Protein AF-A0A4Q2DSS4-F1 (afdb_monomer_lite)

Radius of gyration: 23.92 Å; chains: 1; bounding box: 55×70×70 Å

Structure (mmCIF, N/CA/C/O backbone):
data_AF-A0A4Q2DSS4-F1
#
_entry.id   AF-A0A4Q2DSS4-F1
#
loop_
_atom_site.group_PDB
_atom_site.id
_atom_site.type_symbol
_atom_site.label_atom_id
_atom_site.label_alt_id
_atom_site.label_comp_id
_atom_site.label_asym_id
_atom_site.label_entity_id
_atom_site.label_seq_id
_atom_site.pdbx_PDB_ins_code
_atom_site.Cartn_x
_atom_site.Cartn_y
_atom_site.Cartn_z
_atom_site.occupancy
_atom_site.B_iso_or_equiv
_atom_site.auth_seq_id
_atom_site.auth_comp_id
_atom_site.auth_asym_id
_atom_site.auth_atom_id
_atom_site.pdbx_PDB_model_num
ATOM 1 N N . MET A 1 1 ? -10.934 27.546 3.824 1.00 28.77 1 MET A N 1
ATOM 2 C CA . MET A 1 1 ? -11.010 28.138 2.473 1.00 28.77 1 MET A CA 1
ATOM 3 C C . MET A 1 1 ? -10.413 27.112 1.535 1.00 28.77 1 MET A C 1
ATOM 5 O O . MET A 1 1 ? -9.299 26.695 1.833 1.00 28.77 1 MET A O 1
ATOM 9 N N . PRO A 1 2 ? -11.142 26.626 0.519 1.00 33.81 2 PRO A N 1
ATOM 10 C CA . PRO A 1 2 ? -10.604 25.609 -0.371 1.00 33.81 2 PRO A CA 1
ATOM 11 C C . PRO A 1 2 ? -9.445 26.208 -1.173 1.00 33.81 2 PRO A C 1
ATOM 13 O O . PRO A 1 2 ? -9.497 27.362 -1.608 1.00 33.81 2 PRO A O 1
ATOM 16 N N . VAL A 1 3 ? -8.373 25.432 -1.294 1.00 38.41 3 VAL A N 1
ATOM 17 C CA . VAL A 1 3 ? -7.153 25.760 -2.034 1.00 38.41 3 VAL A CA 1
ATOM 18 C C . VAL A 1 3 ? -7.480 25.696 -3.528 1.00 38.41 3 VAL A C 1
ATOM 20 O O . VAL A 1 3 ? -7.177 24.724 -4.197 1.00 38.41 3 VAL A O 1
ATOM 23 N N . GLN A 1 4 ? -8.177 26.704 -4.049 1.00 40.69 4 GLN A N 1
ATOM 24 C CA . GLN A 1 4 ? -8.554 26.772 -5.471 1.00 40.69 4 GLN A CA 1
ATOM 25 C C . GLN A 1 4 ? -8.093 28.063 -6.160 1.00 40.69 4 GLN A C 1
ATOM 27 O O . GLN A 1 4 ? -8.395 28.288 -7.324 1.00 40.69 4 GLN A O 1
ATOM 32 N N . GLY A 1 5 ? -7.344 28.927 -5.468 1.00 32.94 5 GLY A N 1
ATOM 33 C CA . GLY A 1 5 ? -7.076 30.281 -5.962 1.00 32.94 5 GLY A CA 1
ATOM 34 C C . GLY A 1 5 ? -5.744 30.532 -6.670 1.00 32.94 5 GLY A C 1
ATOM 35 O O . GLY A 1 5 ? -5.596 31.607 -7.238 1.00 32.94 5 GLY A O 1
ATOM 36 N N . CYS A 1 6 ? -4.751 29.635 -6.611 1.00 32.16 6 CYS A N 1
ATOM 37 C CA . CYS A 1 6 ? -3.401 29.983 -7.090 1.00 32.16 6 CYS A CA 1
ATOM 38 C C . CYS A 1 6 ? -2.521 28.793 -7.509 1.00 32.16 6 CYS A C 1
ATOM 40 O O . CYS A 1 6 ? -1.309 28.820 -7.308 1.00 32.16 6 CYS A O 1
ATOM 42 N N . ILE A 1 7 ? -3.102 27.752 -8.107 1.00 40.44 7 ILE A N 1
ATOM 43 C CA . ILE A 1 7 ? -2.317 26.778 -8.875 1.00 40.44 7 ILE A CA 1
ATOM 44 C C . ILE A 1 7 ? -2.474 27.202 -10.334 1.00 40.44 7 ILE A C 1
ATOM 46 O O . ILE A 1 7 ? -3.534 27.022 -10.926 1.00 40.44 7 ILE A O 1
ATOM 50 N N . ARG A 1 8 ? -1.449 27.869 -10.886 1.00 37.34 8 ARG A N 1
ATOM 51 C CA . ARG A 1 8 ? -1.307 28.004 -12.346 1.00 37.34 8 ARG A CA 1
ATOM 52 C C . ARG A 1 8 ? -1.474 26.608 -12.940 1.00 37.34 8 ARG A C 1
ATOM 54 O O . ARG A 1 8 ? -0.952 25.681 -12.334 1.00 37.34 8 ARG A O 1
ATOM 61 N N . GLU A 1 9 ? -2.165 26.478 -14.070 1.00 39.34 9 GLU A N 1
ATOM 62 C CA . GLU A 1 9 ? -2.266 25.235 -14.847 1.00 39.34 9 GLU A CA 1
ATOM 63 C C . GLU A 1 9 ? -0.863 24.643 -15.051 1.00 39.34 9 GLU A C 1
ATOM 65 O O . GLU A 1 9 ? -0.123 25.020 -15.958 1.00 39.34 9 GLU A O 1
ATOM 70 N N . LEU A 1 10 ? -0.442 23.780 -14.131 1.00 48.25 10 LEU A N 1
ATOM 71 C CA . LEU A 1 10 ? 0.725 22.948 -14.306 1.00 48.25 10 LEU A CA 1
ATOM 72 C C . LEU A 1 10 ? 0.226 21.832 -15.197 1.00 48.25 10 LEU A C 1
ATOM 74 O O . LEU A 1 10 ? -0.624 21.047 -14.769 1.00 48.25 10 LEU A O 1
ATOM 78 N N . GLU A 1 11 ? 0.715 21.805 -16.435 1.00 53.16 11 GLU A N 1
ATOM 79 C CA . GLU A 1 11 ? 0.619 20.619 -17.274 1.00 53.16 11 GLU A CA 1
ATOM 80 C C . GLU A 1 11 ? 1.203 19.460 -16.460 1.00 53.16 11 GLU A C 1
ATOM 82 O O . GLU A 1 11 ? 2.405 19.386 -16.200 1.00 53.16 11 GLU A O 1
ATOM 87 N N . HIS A 1 12 ? 0.315 18.617 -15.956 1.00 62.25 12 HIS A N 1
ATOM 88 C CA . HIS A 1 12 ? 0.645 17.385 -15.273 1.00 62.25 12 HIS A CA 1
ATOM 89 C C . HIS A 1 12 ? 0.315 16.252 -16.232 1.00 62.25 12 HIS A C 1
ATOM 91 O O . HIS A 1 12 ? -0.601 16.366 -17.049 1.00 62.25 12 HIS A O 1
ATOM 97 N N . GLU A 1 13 ? 1.084 15.171 -16.169 1.00 68.75 13 GLU A N 1
ATOM 98 C CA . GLU A 1 13 ? 0.693 13.986 -16.912 1.00 68.75 13 GLU A CA 1
ATOM 99 C C . GLU A 1 13 ? -0.606 13.422 -16.359 1.00 68.75 13 GLU A C 1
ATOM 101 O O . GLU A 1 13 ? -0.794 13.320 -15.144 1.00 68.75 13 GLU A O 1
ATOM 106 N N . GLU A 1 14 ? -1.496 13.068 -17.281 1.00 82.56 14 GLU A N 1
ATOM 107 C CA . GLU A 1 14 ? -2.707 12.346 -16.944 1.00 82.56 14 GLU A CA 1
ATOM 108 C C . GLU A 1 14 ? -2.340 10.912 -16.532 1.00 82.56 14 GLU A C 1
ATOM 110 O O . GLU A 1 14 ? -1.564 10.251 -17.235 1.00 82.56 14 GLU A O 1
ATOM 115 N N . PRO A 1 15 ? -2.899 10.413 -15.418 1.00 91.31 15 PRO A N 1
ATOM 116 C CA . PRO A 1 15 ? -2.760 9.023 -15.014 1.00 91.31 15 PRO A CA 1
ATOM 117 C C . PRO A 1 15 ? -3.184 8.063 -16.126 1.00 91.31 15 PRO A C 1
ATOM 119 O O . PRO A 1 15 ? -4.071 8.347 -16.936 1.00 91.31 15 PRO A O 1
ATOM 122 N N . LEU A 1 16 ? -2.569 6.882 -16.163 1.00 92.69 16 LEU A N 1
ATOM 123 C CA . LEU A 1 16 ? -2.846 5.914 -17.218 1.00 92.69 16 LEU A CA 1
ATOM 124 C C . LEU A 1 16 ? -4.216 5.257 -16.997 1.00 92.69 16 LEU A C 1
ATOM 126 O O . LEU A 1 16 ? -4.392 4.460 -16.080 1.00 92.69 16 LEU A O 1
ATOM 130 N N . GLU A 1 17 ? -5.165 5.508 -17.901 1.00 92.75 17 GLU A N 1
ATOM 131 C CA . GLU A 1 17 ? -6.484 4.847 -17.879 1.00 92.75 17 GLU A CA 1
ATOM 132 C C . GLU A 1 17 ? -6.505 3.471 -18.561 1.00 92.75 17 GLU A C 1
ATOM 134 O O . GLU A 1 17 ? -7.429 2.673 -18.387 1.00 92.75 17 GLU A O 1
ATOM 139 N N . ARG A 1 18 ? -5.490 3.179 -19.375 1.00 93.94 18 ARG A N 1
ATOM 140 C CA . ARG A 1 18 ? -5.285 1.908 -20.082 1.00 93.94 18 ARG A CA 1
ATOM 141 C C . ARG A 1 18 ? -3.796 1.680 -20.291 1.00 93.94 18 ARG A C 1
ATOM 143 O O . ARG A 1 18 ? -2.996 2.607 -20.184 1.00 93.94 18 ARG A O 1
ATOM 150 N N . ILE A 1 19 ? -3.425 0.451 -20.647 1.00 94.12 19 ILE A N 1
ATOM 151 C CA . ILE A 1 19 ? -2.048 0.125 -21.019 1.00 94.12 19 ILE A CA 1
ATOM 152 C C . ILE A 1 19 ? -1.537 1.079 -22.127 1.00 94.12 19 ILE A C 1
ATOM 154 O O . ILE A 1 19 ? -2.165 1.180 -23.191 1.00 94.12 19 ILE A O 1
ATOM 158 N N . PRO A 1 20 ? -0.413 1.792 -21.921 1.00 91.44 20 PRO A N 1
ATOM 159 C CA . PRO A 1 20 ? 0.112 2.702 -22.929 1.00 91.44 20 PRO A CA 1
ATOM 160 C C . PRO A 1 20 ? 0.797 1.932 -24.060 1.00 91.44 20 PRO A C 1
ATOM 162 O O . PRO A 1 20 ? 1.261 0.802 -23.892 1.00 91.44 20 PRO A O 1
ATOM 165 N N . CYS A 1 21 ? 0.906 2.559 -25.229 1.00 89.12 21 CYS A N 1
ATOM 166 C CA . CYS A 1 21 ? 1.790 2.070 -26.280 1.00 89.12 21 CYS A CA 1
ATOM 167 C C . CYS A 1 21 ? 3.254 2.079 -25.799 1.00 89.12 21 CYS A C 1
ATOM 169 O O . CYS A 1 21 ? 3.721 3.064 -25.237 1.00 89.12 21 CYS A O 1
ATOM 171 N N . ALA A 1 22 ? 4.030 1.044 -26.139 1.00 85.19 22 ALA A N 1
ATOM 172 C CA . ALA A 1 22 ? 5.465 0.904 -25.821 1.00 85.19 22 ALA A CA 1
ATOM 173 C C . ALA A 1 22 ? 6.399 1.968 -26.446 1.00 85.19 22 ALA A C 1
ATOM 175 O O . ALA A 1 22 ? 7.626 1.822 -26.461 1.00 85.19 22 ALA A O 1
ATOM 176 N N . ASN A 1 23 ? 5.818 2.988 -27.069 1.00 77.69 23 ASN A N 1
ATOM 177 C CA . ASN A 1 23 ? 6.489 4.156 -27.614 1.00 77.69 23 ASN A CA 1
ATOM 178 C C . ASN A 1 23 ? 6.037 5.429 -26.898 1.00 77.69 23 ASN A C 1
ATOM 180 O O . ASN A 1 23 ? 6.090 6.486 -27.517 1.00 77.69 23 ASN A O 1
ATOM 184 N N . GLY A 1 24 ? 5.582 5.304 -25.645 1.00 65.31 24 GLY A N 1
ATOM 185 C CA . GLY A 1 24 ? 4.966 6.342 -24.812 1.00 65.31 24 GLY A CA 1
ATOM 186 C C . GLY A 1 24 ? 5.447 7.775 -25.065 1.00 65.31 24 GLY A C 1
ATOM 187 O O . GLY A 1 24 ? 4.610 8.605 -25.414 1.00 65.31 24 GLY A O 1
ATOM 188 N N . PRO A 1 25 ? 6.767 8.068 -25.062 1.00 66.50 25 PRO A N 1
ATOM 189 C CA . PRO A 1 25 ? 7.254 9.435 -25.285 1.00 66.50 25 PRO A CA 1
ATOM 190 C C . PRO A 1 25 ? 6.835 10.052 -26.633 1.00 66.50 25 PRO A C 1
ATOM 192 O O . PRO A 1 25 ? 6.734 11.265 -26.783 1.00 66.50 25 PRO A O 1
ATOM 195 N N . ALA A 1 26 ? 6.620 9.218 -27.651 1.00 70.31 26 ALA A N 1
ATOM 196 C CA . ALA A 1 26 ? 6.279 9.615 -29.015 1.00 70.31 26 ALA A CA 1
ATOM 197 C C . ALA A 1 26 ? 4.924 9.046 -29.485 1.00 70.31 26 ALA A C 1
ATOM 199 O O . ALA A 1 26 ? 4.606 9.116 -30.672 1.00 70.31 26 ALA A O 1
ATOM 200 N N . CYS A 1 27 ? 4.133 8.445 -28.589 1.00 78.00 27 CYS A N 1
ATOM 201 C CA . CYS A 1 27 ? 2.800 7.928 -28.884 1.00 78.00 27 CYS A CA 1
ATOM 202 C C . CYS A 1 27 ? 1.932 7.932 -27.620 1.00 78.00 27 CYS A C 1
ATOM 204 O O . CYS A 1 27 ? 2.158 7.128 -26.721 1.00 78.00 27 CYS A O 1
ATOM 206 N N . LYS A 1 28 ? 0.909 8.794 -27.603 1.00 79.31 28 LYS A N 1
ATOM 207 C CA . LYS A 1 28 ? -0.057 8.920 -26.497 1.00 79.31 28 LYS A CA 1
ATOM 208 C C . LYS A 1 28 ? -1.246 7.952 -26.593 1.00 79.31 28 LYS A C 1
ATOM 210 O O . LYS A 1 28 ? -2.123 7.962 -25.742 1.00 79.31 28 LYS A O 1
ATOM 215 N N . GLU A 1 29 ? -1.290 7.126 -27.636 1.00 83.56 29 GLU A N 1
ATOM 216 C CA . GLU A 1 29 ? -2.376 6.166 -27.844 1.00 83.56 29 GLU A CA 1
ATOM 217 C C . GLU A 1 29 ? -2.257 4.969 -26.896 1.00 83.56 29 GLU A C 1
ATOM 219 O O . GLU A 1 29 ? -1.154 4.496 -26.592 1.00 83.56 29 GLU A O 1
ATOM 224 N N . SER A 1 30 ? -3.399 4.399 -26.511 1.00 85.56 30 SER A N 1
ATOM 225 C CA . SER A 1 30 ? -3.426 3.116 -25.809 1.00 85.56 30 SER A CA 1
ATOM 226 C C . SER A 1 30 ? -2.879 1.992 -26.694 1.00 85.56 30 SER A C 1
ATOM 228 O O . SER A 1 30 ? -3.077 1.947 -27.914 1.00 85.56 30 SER A O 1
ATOM 230 N N . GLY A 1 31 ? -2.188 1.039 -26.077 1.00 84.62 31 GLY A N 1
ATOM 231 C CA . GLY A 1 31 ? -1.718 -0.148 -26.772 1.00 84.62 31 GLY A CA 1
ATOM 232 C C . GLY A 1 31 ? -2.842 -1.170 -26.955 1.00 84.62 31 GLY A C 1
ATOM 233 O O . GLY A 1 31 ? -3.551 -1.501 -26.012 1.00 84.62 31 GLY A O 1
ATOM 234 N N . SER A 1 32 ? -2.984 -1.711 -28.165 1.00 86.94 32 SER A N 1
ATOM 235 C CA . SER A 1 32 ? -4.030 -2.689 -28.511 1.00 86.94 32 SER A CA 1
ATOM 236 C C . SER A 1 32 ? -3.472 -4.044 -28.953 1.00 86.94 32 SER A C 1
ATOM 238 O O . SER A 1 32 ? -4.181 -5.048 -28.949 1.00 86.94 32 SER A O 1
ATOM 240 N N . MET A 1 33 ? -2.189 -4.103 -29.320 1.00 88.94 33 MET A N 1
ATOM 241 C CA . MET A 1 33 ? -1.536 -5.320 -29.801 1.00 88.94 33 MET A CA 1
ATOM 242 C C . MET A 1 33 ? -0.370 -5.714 -28.914 1.00 88.94 33 MET A C 1
ATOM 244 O O . MET A 1 33 ? 0.694 -5.100 -28.957 1.00 88.94 33 MET A O 1
ATOM 248 N N . VAL A 1 34 ? -0.562 -6.778 -28.143 1.00 92.12 34 VAL A N 1
ATOM 249 C CA . VAL A 1 34 ? 0.471 -7.372 -27.291 1.00 92.12 34 VAL A CA 1
ATOM 250 C C . VAL A 1 34 ? 1.612 -7.930 -28.147 1.00 92.12 34 VAL A C 1
ATOM 252 O O . VAL A 1 34 ? 1.385 -8.593 -29.162 1.00 92.12 34 VAL A O 1
ATOM 255 N N . CYS A 1 35 ? 2.858 -7.713 -27.721 1.00 91.50 35 CYS A N 1
ATOM 256 C CA . CYS A 1 35 ? 4.015 -8.365 -28.325 1.00 91.50 35 CYS A CA 1
ATOM 257 C C . CYS A 1 35 ? 3.889 -9.887 -28.218 1.00 91.50 35 CYS A C 1
ATOM 259 O O . CYS A 1 35 ? 3.971 -10.443 -27.126 1.00 91.50 35 CYS A O 1
ATOM 261 N N . SER A 1 36 ? 3.763 -10.583 -29.347 1.00 90.75 36 SER A N 1
ATOM 262 C CA . SER A 1 36 ? 3.591 -12.042 -29.360 1.00 90.75 36 SER A CA 1
ATOM 263 C C . SER A 1 36 ? 4.777 -12.808 -28.770 1.00 90.75 36 SER A C 1
ATOM 265 O O . SER A 1 36 ? 4.604 -13.925 -28.295 1.00 90.75 36 SER A O 1
ATOM 267 N N . ALA A 1 37 ? 5.977 -12.219 -28.787 1.00 91.75 37 ALA A N 1
ATOM 268 C CA . ALA A 1 37 ? 7.184 -12.870 -28.299 1.00 91.75 37 ALA A CA 1
ATOM 269 C C . ALA A 1 37 ? 7.359 -12.739 -26.785 1.00 91.75 37 ALA A C 1
ATOM 271 O O . ALA A 1 37 ? 7.592 -13.747 -26.127 1.00 91.75 37 ALA A O 1
ATOM 272 N N . CYS A 1 38 ? 7.317 -11.519 -26.230 1.00 93.00 38 CYS A N 1
ATOM 273 C CA . CYS A 1 38 ? 7.554 -11.296 -24.798 1.00 93.00 38 CYS A CA 1
ATOM 274 C C . CYS A 1 38 ? 6.304 -11.072 -23.972 1.00 93.00 38 CYS A C 1
ATOM 276 O O . CYS A 1 38 ? 6.345 -11.299 -22.767 1.00 93.00 38 CYS A O 1
ATOM 278 N N . ARG A 1 39 ? 5.230 -10.607 -24.608 1.00 94.00 39 ARG A N 1
ATOM 279 C CA . ARG A 1 39 ? 3.981 -10.180 -23.982 1.00 94.00 39 ARG A CA 1
ATOM 280 C C . ARG A 1 39 ? 4.112 -9.037 -22.969 1.00 94.00 39 ARG A C 1
ATOM 282 O O . ARG A 1 39 ? 3.094 -8.562 -22.505 1.00 94.00 39 ARG A O 1
ATOM 289 N N . LEU A 1 40 ? 5.314 -8.522 -22.707 1.00 93.31 40 LEU A N 1
ATOM 290 C CA . LEU A 1 40 ? 5.570 -7.439 -21.745 1.00 93.31 40 LEU A CA 1
ATOM 291 C C . LEU A 1 40 ? 5.013 -6.079 -22.165 1.00 93.31 40 LEU A C 1
ATOM 293 O O . LEU A 1 40 ? 4.844 -5.214 -21.327 1.00 93.31 40 LEU A O 1
ATOM 297 N N . VAL A 1 41 ? 4.787 -5.856 -23.458 1.00 92.69 41 VAL A N 1
ATOM 298 C CA . VAL A 1 41 ? 4.389 -4.542 -23.971 1.00 92.69 41 VAL A CA 1
ATOM 299 C C . VAL A 1 41 ? 3.295 -4.660 -25.021 1.00 92.69 41 VAL A C 1
ATOM 301 O O . VAL A 1 41 ? 3.143 -5.711 -25.658 1.00 92.69 41 VAL A O 1
ATOM 304 N N . THR A 1 42 ? 2.587 -3.558 -25.248 1.00 90.25 42 THR A N 1
ATOM 305 C CA . THR A 1 42 ? 1.560 -3.404 -26.282 1.00 90.25 42 THR A CA 1
ATOM 306 C C . THR A 1 42 ? 1.934 -2.297 -27.272 1.00 90.25 42 THR A C 1
ATOM 308 O O . THR A 1 42 ? 2.689 -1.376 -26.962 1.00 90.25 42 THR A O 1
ATOM 311 N N . TYR A 1 43 ? 1.419 -2.383 -28.497 1.00 88.38 43 TYR A N 1
ATOM 312 C CA . TYR A 1 43 ? 1.577 -1.354 -29.530 1.00 88.38 43 TYR A CA 1
ATOM 313 C C . TYR A 1 43 ? 0.216 -0.840 -29.975 1.00 88.38 43 TYR A C 1
ATOM 315 O O . TYR A 1 43 ? -0.750 -1.603 -30.030 1.00 88.38 43 TYR A O 1
ATOM 323 N N . CYS A 1 44 ? 0.156 0.429 -30.370 1.00 86.06 44 CYS A N 1
ATOM 324 C CA . CYS A 1 44 ? -1.022 1.002 -31.020 1.00 86.06 44 CYS A CA 1
ATOM 325 C C . CYS A 1 44 ? -1.220 0.473 -32.459 1.00 86.06 44 CYS A C 1
ATOM 327 O O . CYS A 1 44 ? -2.345 0.412 -32.945 1.00 86.06 44 CYS A O 1
ATOM 329 N N . SER A 1 45 ? -0.146 0.054 -33.154 1.00 82.25 45 SER A N 1
ATOM 330 C CA . SER A 1 45 ? -0.192 -0.430 -34.548 1.00 82.25 45 SER A CA 1
ATOM 331 C C . SER A 1 45 ? 0.825 -1.558 -34.847 1.00 82.25 45 SER A C 1
ATOM 333 O O . SER A 1 45 ? 1.830 -1.702 -34.152 1.00 82.25 45 SER A O 1
ATOM 335 N N . LYS A 1 46 ? 0.585 -2.376 -35.894 1.00 66.25 46 LYS A N 1
ATOM 336 C CA . LYS A 1 46 ? 1.399 -3.573 -36.239 1.00 66.25 46 LYS A CA 1
ATOM 337 C C . LYS A 1 46 ? 2.851 -3.265 -36.626 1.00 66.25 46 LYS A C 1
ATOM 339 O O . LYS A 1 46 ? 3.702 -4.149 -36.561 1.00 66.25 46 LYS A O 1
ATOM 344 N N . VAL A 1 47 ? 3.119 -2.052 -37.108 1.00 62.41 47 VAL A N 1
ATOM 345 C CA . VAL A 1 47 ? 4.379 -1.700 -37.791 1.00 62.41 47 VAL A CA 1
ATOM 346 C C . VAL A 1 47 ? 5.283 -0.831 -36.915 1.00 62.41 47 VAL A C 1
ATOM 348 O O . VAL A 1 47 ? 6.432 -0.569 -37.267 1.00 62.41 47 VAL A O 1
ATOM 351 N N . ALA A 1 48 ? 4.823 -0.421 -35.738 1.00 58.12 48 ALA A N 1
ATOM 352 C CA . ALA A 1 48 ? 5.495 0.626 -34.998 1.00 58.12 48 ALA A CA 1
ATOM 353 C C . ALA A 1 48 ? 6.205 0.100 -33.734 1.00 58.12 48 ALA A C 1
ATOM 355 O O . ALA A 1 48 ? 5.688 -0.716 -32.977 1.00 58.12 48 ALA A O 1
ATOM 356 N N . HIS A 1 49 ? 7.431 0.591 -33.520 1.00 64.81 49 HIS A N 1
ATOM 357 C CA . HIS A 1 49 ? 8.105 0.624 -32.211 1.00 64.81 49 HIS A CA 1
ATOM 358 C C . HIS A 1 49 ? 8.680 -0.694 -31.663 1.00 64.81 49 HIS A C 1
ATOM 360 O O . HIS A 1 49 ? 9.042 -0.806 -30.492 1.00 64.81 49 HIS A O 1
ATOM 366 N N . ARG A 1 50 ? 8.935 -1.681 -32.538 1.00 63.84 50 ARG A N 1
ATOM 367 C CA . ARG A 1 50 ? 9.692 -2.886 -32.146 1.00 63.84 50 ARG A CA 1
ATOM 368 C C . ARG A 1 50 ? 11.083 -2.567 -31.583 1.00 63.84 50 ARG A C 1
ATOM 370 O O . ARG A 1 50 ? 11.597 -3.334 -30.778 1.00 63.84 50 ARG A O 1
ATOM 377 N N . LYS A 1 51 ? 11.717 -1.477 -32.034 1.00 73.19 51 LYS A N 1
ATOM 378 C CA . LYS A 1 51 ? 13.103 -1.139 -31.675 1.00 73.19 51 LYS A CA 1
ATOM 379 C C . LYS A 1 51 ? 13.265 -0.749 -30.200 1.00 73.19 51 LYS A C 1
ATOM 381 O O . LYS A 1 51 ? 14.226 -1.231 -29.610 1.00 73.19 51 LYS A O 1
ATOM 386 N N . SER A 1 52 ? 12.345 0.032 -29.620 1.00 71.31 52 SER A N 1
ATOM 387 C CA . SER A 1 52 ? 12.451 0.538 -28.237 1.00 71.31 52 SER A CA 1
ATOM 388 C C . SER A 1 52 ? 12.490 -0.601 -27.215 1.00 71.31 52 SER A C 1
ATOM 390 O O . SER A 1 52 ? 13.390 -0.665 -26.388 1.00 71.31 52 SER A O 1
ATOM 392 N N . HIS A 1 53 ? 11.592 -1.578 -27.345 1.00 83.81 53 HIS A N 1
ATOM 393 C CA . HIS A 1 53 ? 11.498 -2.704 -26.409 1.00 83.81 53 HIS A CA 1
ATOM 394 C C . HIS A 1 53 ? 12.326 -3.945 -26.829 1.00 83.81 53 HIS A C 1
ATOM 396 O O . HIS A 1 53 ? 12.313 -4.966 -26.137 1.00 83.81 53 HIS A O 1
ATOM 402 N N . LYS A 1 54 ? 13.044 -3.917 -27.969 1.00 87.81 54 LYS A N 1
ATOM 403 C CA . LYS A 1 54 ? 13.746 -5.099 -28.525 1.00 87.81 54 LYS A CA 1
ATOM 404 C C . LYS A 1 54 ? 14.732 -5.714 -27.533 1.00 87.81 54 LYS A C 1
ATOM 406 O O . LYS A 1 54 ? 14.868 -6.936 -27.506 1.00 87.81 54 LYS A O 1
ATOM 411 N N . GLN A 1 55 ? 15.417 -4.875 -26.756 1.00 88.44 55 GLN A N 1
ATOM 412 C CA . GLN A 1 55 ? 16.372 -5.308 -25.739 1.00 88.44 55 GLN A CA 1
ATOM 413 C C . GLN A 1 55 ? 15.678 -6.114 -24.639 1.00 88.44 55 GLN A C 1
ATOM 415 O O . GLN A 1 55 ? 16.097 -7.234 -24.365 1.00 88.44 55 GLN A O 1
ATOM 420 N N . ALA A 1 56 ? 14.563 -5.613 -24.100 1.00 88.94 56 ALA A N 1
ATOM 421 C CA . ALA A 1 56 ? 13.740 -6.347 -23.140 1.00 88.94 56 ALA A CA 1
ATOM 422 C C . ALA A 1 56 ? 13.165 -7.640 -23.743 1.00 88.94 56 ALA A C 1
ATOM 424 O O . ALA A 1 56 ? 13.216 -8.706 -23.132 1.00 88.94 56 ALA A O 1
ATOM 425 N N . CYS A 1 57 ? 12.687 -7.586 -24.990 1.00 91.56 57 CYS A N 1
ATOM 426 C CA . CYS A 1 57 ? 12.152 -8.758 -25.680 1.00 91.56 57 CYS A CA 1
ATOM 427 C C . CYS A 1 57 ? 13.205 -9.859 -25.885 1.00 91.56 57 CYS A C 1
ATOM 429 O O . CYS A 1 57 ? 12.853 -11.035 -25.896 1.00 91.56 57 CYS A O 1
ATOM 431 N N . LYS A 1 58 ? 14.477 -9.502 -26.077 1.00 93.81 58 LYS A N 1
ATOM 432 C CA . LYS A 1 58 ? 15.588 -10.448 -26.267 1.00 93.81 58 LYS A CA 1
ATOM 433 C C . LYS A 1 58 ? 16.446 -10.625 -25.012 1.00 93.81 58 LYS A C 1
ATOM 435 O O . LYS A 1 58 ? 17.566 -11.116 -25.117 1.00 93.81 58 LYS A O 1
ATOM 440 N N . ASN A 1 59 ? 15.950 -10.202 -23.853 1.00 94.38 59 ASN A N 1
ATOM 441 C CA . ASN A 1 59 ? 16.701 -10.270 -22.610 1.00 94.38 59 ASN A CA 1
ATOM 442 C C . ASN A 1 59 ? 17.037 -11.744 -22.272 1.00 94.38 59 ASN A C 1
ATOM 444 O O . ASN A 1 59 ? 16.126 -12.576 -22.310 1.00 94.38 59 ASN A O 1
ATOM 448 N N . PRO A 1 60 ? 18.300 -12.081 -21.938 1.00 93.62 60 PRO A N 1
ATOM 449 C CA . PRO A 1 60 ? 18.709 -13.441 -21.571 1.00 93.62 60 PRO A CA 1
ATOM 450 C C . PRO A 1 60 ? 17.904 -14.069 -20.428 1.00 93.62 60 PRO A C 1
ATOM 452 O O . PRO A 1 60 ? 17.732 -15.285 -20.404 1.00 93.62 60 PRO A O 1
ATOM 455 N N . MET A 1 61 ? 17.351 -13.256 -19.522 1.00 91.62 61 MET A N 1
ATOM 456 C CA . MET A 1 61 ? 16.465 -13.710 -18.442 1.00 91.62 61 MET A CA 1
ATOM 457 C C . MET A 1 61 ? 15.182 -14.376 -18.970 1.00 91.62 61 MET A C 1
ATOM 459 O O . MET A 1 61 ? 14.536 -15.126 -18.244 1.00 91.62 61 MET A O 1
ATOM 463 N N . ARG A 1 62 ? 14.813 -14.148 -20.240 1.00 93.56 62 ARG A N 1
ATOM 464 C CA . ARG A 1 62 ? 13.678 -14.813 -20.899 1.00 93.56 62 ARG A CA 1
ATOM 465 C C . ARG A 1 62 ? 14.003 -16.192 -21.463 1.00 93.56 62 ARG A C 1
ATOM 467 O O . ARG A 1 62 ? 13.141 -16.786 -22.098 1.00 93.56 62 ARG A O 1
ATOM 474 N N . ASN A 1 63 ? 15.230 -16.680 -21.321 1.00 91.19 63 ASN A N 1
ATOM 475 C CA . ASN A 1 63 ? 15.528 -18.047 -21.716 1.00 91.19 63 ASN A CA 1
ATOM 476 C C . ASN A 1 63 ? 14.777 -19.008 -20.783 1.00 91.19 63 ASN A C 1
ATOM 478 O O . ASN A 1 63 ? 14.850 -18.842 -19.565 1.00 91.19 63 ASN A O 1
ATOM 482 N N . ASP A 1 64 ? 14.068 -19.990 -21.337 1.00 86.81 64 ASP A N 1
ATOM 483 C CA . ASP A 1 64 ? 13.380 -21.023 -20.554 1.00 86.81 64 ASP A CA 1
ATOM 484 C C . ASP A 1 64 ? 14.383 -21.842 -19.732 1.00 86.81 64 ASP A C 1
ATOM 486 O O . ASP A 1 64 ? 14.125 -22.150 -18.575 1.00 86.81 64 ASP A O 1
ATOM 490 N N . GLY A 1 65 ? 15.580 -22.078 -20.281 1.00 85.31 65 GLY A N 1
ATOM 491 C CA . GLY A 1 65 ? 16.695 -22.721 -19.582 1.00 85.31 65 GLY A CA 1
ATOM 492 C C . GLY A 1 65 ? 17.515 -21.782 -18.694 1.00 85.31 65 GLY A C 1
ATOM 493 O O . GLY A 1 65 ? 18.655 -22.108 -18.368 1.00 85.31 65 GLY A O 1
ATOM 494 N N . TRP A 1 66 ? 17.010 -20.588 -18.361 1.00 89.81 66 TRP A N 1
ATOM 495 C CA . TRP A 1 66 ? 17.702 -19.708 -17.420 1.00 89.81 66 TRP A CA 1
ATOM 496 C C . TRP A 1 66 ? 17.810 -20.392 -16.056 1.00 89.81 66 TRP A C 1
ATOM 498 O O . TRP A 1 66 ? 16.808 -20.817 -15.486 1.00 89.81 66 TRP A O 1
ATOM 508 N N . GLY A 1 67 ? 19.032 -20.466 -15.537 1.00 84.94 67 GLY A N 1
ATOM 509 C CA . GLY A 1 67 ? 19.325 -20.978 -14.208 1.00 84.94 67 GLY A CA 1
ATOM 510 C C . GLY A 1 67 ? 20.016 -19.914 -13.357 1.00 84.94 67 GLY A C 1
ATOM 511 O O . GLY A 1 67 ? 20.637 -18.992 -13.896 1.00 84.94 67 GLY A O 1
ATOM 512 N N . PRO A 1 68 ? 19.939 -20.035 -12.027 1.00 87.12 68 PRO A N 1
ATOM 513 C CA . PRO A 1 68 ? 20.594 -19.105 -11.133 1.00 87.12 68 PRO A CA 1
ATOM 514 C C . PRO A 1 68 ? 22.117 -19.284 -11.200 1.00 87.12 68 PRO A C 1
ATOM 516 O O . PRO A 1 68 ? 22.615 -20.377 -11.478 1.00 87.12 68 PRO A O 1
ATOM 519 N N . ALA A 1 69 ? 22.864 -18.219 -10.898 1.00 83.56 69 ALA A N 1
ATOM 520 C CA . ALA A 1 69 ? 24.316 -18.177 -11.097 1.00 83.56 69 ALA A CA 1
ATOM 521 C C . ALA A 1 69 ? 25.062 -19.356 -10.442 1.00 83.56 69 ALA A C 1
ATOM 523 O O . ALA A 1 69 ? 25.944 -19.954 -11.054 1.00 83.56 69 ALA A O 1
ATOM 524 N N . TRP A 1 70 ? 24.683 -19.743 -9.219 1.00 84.56 70 TRP A N 1
ATOM 525 C CA . TRP A 1 70 ? 25.330 -20.856 -8.517 1.00 84.56 70 TRP A CA 1
ATOM 526 C C . TRP A 1 70 ? 25.117 -22.211 -9.212 1.00 84.56 70 TRP A C 1
ATOM 528 O O . TRP A 1 70 ? 26.016 -23.046 -9.177 1.00 84.56 70 TRP A O 1
ATOM 538 N N . VAL A 1 71 ? 23.988 -22.420 -9.904 1.00 85.69 71 VAL A N 1
ATOM 539 C CA . VAL A 1 71 ? 23.751 -23.634 -10.706 1.00 85.69 71 VAL A CA 1
ATOM 540 C C . VAL A 1 71 ? 24.643 -23.626 -11.939 1.00 85.69 71 VAL A C 1
ATOM 542 O O . VAL A 1 71 ? 25.326 -24.610 -12.204 1.00 85.69 71 VAL A O 1
ATOM 545 N N . THR A 1 72 ? 24.690 -22.508 -12.669 1.00 84.06 72 THR A N 1
ATOM 546 C CA . THR A 1 72 ? 25.513 -22.400 -13.885 1.00 84.06 72 THR A CA 1
ATOM 547 C C . THR A 1 72 ? 27.013 -22.486 -13.603 1.00 84.06 72 THR A C 1
ATOM 549 O O . THR A 1 72 ? 27.774 -22.932 -14.455 1.00 84.06 72 THR A O 1
ATOM 552 N N . GLU A 1 73 ? 27.439 -22.074 -12.409 1.00 87.44 73 GLU A N 1
ATOM 553 C CA . GLU A 1 73 ? 28.834 -22.115 -11.960 1.00 87.44 73 GLU A CA 1
ATOM 554 C C . GLU A 1 73 ? 29.206 -23.418 -11.231 1.00 87.44 73 GLU A C 1
ATOM 556 O O . GLU A 1 73 ? 30.374 -23.614 -10.904 1.00 87.44 73 GLU A O 1
ATOM 561 N N . GLY A 1 74 ? 28.240 -24.296 -10.929 1.00 84.75 74 GLY A N 1
ATOM 562 C CA . GLY A 1 74 ? 28.480 -25.497 -10.119 1.00 84.75 74 GLY A CA 1
ATOM 563 C C . GLY A 1 74 ? 28.925 -25.193 -8.682 1.00 84.75 74 GLY A C 1
ATOM 564 O O . GLY A 1 74 ? 29.668 -25.972 -8.085 1.00 84.75 74 GLY A O 1
ATOM 565 N N . ARG A 1 75 ? 28.506 -24.048 -8.127 1.00 88.50 75 ARG A N 1
ATOM 566 C CA . ARG A 1 75 ? 28.888 -23.574 -6.791 1.00 88.50 75 ARG A CA 1
ATOM 567 C C . ARG A 1 75 ? 27.786 -23.858 -5.765 1.00 88.50 75 ARG A C 1
ATOM 569 O O . ARG A 1 75 ? 26.599 -23.809 -6.075 1.00 88.50 75 ARG A O 1
ATOM 576 N N . ILE A 1 76 ? 28.178 -24.083 -4.511 1.00 79.62 76 ILE A N 1
ATOM 577 C CA . ILE A 1 76 ? 27.252 -24.091 -3.368 1.00 79.62 76 ILE A CA 1
ATOM 578 C C . ILE A 1 76 ? 26.774 -22.650 -3.107 1.00 79.62 76 ILE A C 1
ATOM 580 O O . ILE A 1 76 ? 27.627 -21.770 -2.945 1.00 79.62 76 ILE A O 1
ATOM 584 N N . PRO A 1 77 ? 25.455 -22.379 -3.070 1.00 80.81 77 PRO A N 1
ATOM 585 C CA . PRO A 1 77 ? 24.942 -21.035 -2.840 1.00 80.81 77 PRO A CA 1
ATOM 586 C C . PRO A 1 77 ? 25.236 -20.540 -1.422 1.00 80.81 77 PRO A C 1
ATOM 588 O O . PRO A 1 77 ? 25.242 -21.306 -0.460 1.00 80.81 77 PRO A O 1
ATOM 591 N N . SER A 1 78 ? 25.433 -19.234 -1.295 1.00 77.62 78 SER A N 1
ATOM 592 C CA . SER A 1 78 ? 25.696 -18.540 -0.033 1.00 77.62 78 SER A CA 1
ATOM 593 C C . SER A 1 78 ? 24.387 -18.090 0.619 1.00 77.62 78 SER A C 1
ATOM 595 O O . SER A 1 78 ? 24.080 -16.900 0.669 1.00 77.62 78 SER A O 1
ATOM 597 N N . PHE A 1 79 ? 23.578 -19.051 1.067 1.00 73.12 79 PHE A N 1
ATOM 598 C CA . PHE A 1 79 ? 22.348 -18.774 1.814 1.00 73.12 79 PHE A CA 1
ATOM 599 C C . PHE A 1 79 ? 22.589 -18.810 3.329 1.00 73.12 79 PHE A C 1
ATOM 601 O O . PHE A 1 79 ? 23.420 -19.600 3.781 1.00 73.12 79 PHE A O 1
ATOM 608 N N . PRO A 1 80 ? 21.838 -18.026 4.126 1.00 60.34 80 PRO A N 1
ATOM 609 C CA . PRO A 1 80 ? 21.846 -18.165 5.577 1.00 60.34 80 PRO A CA 1
ATOM 610 C C . PRO A 1 80 ? 21.440 -19.591 5.972 1.00 60.34 80 PRO A C 1
ATOM 612 O O . PRO A 1 80 ? 20.510 -20.161 5.392 1.00 60.34 80 PRO A O 1
ATOM 615 N N . ALA A 1 81 ? 22.132 -20.181 6.949 1.00 52.41 81 ALA A N 1
ATOM 616 C CA . ALA A 1 81 ? 21.792 -21.511 7.444 1.00 52.41 81 ALA A CA 1
ATOM 617 C C . ALA A 1 81 ? 20.397 -21.503 8.108 1.00 52.41 81 ALA A C 1
ATOM 619 O O . ALA A 1 81 ? 20.097 -20.575 8.865 1.00 52.41 81 ALA A O 1
ATOM 620 N N . PRO A 1 82 ? 19.549 -22.532 7.903 1.00 43.38 82 PRO A N 1
ATOM 621 C CA . PRO A 1 82 ? 18.285 -22.654 8.625 1.00 43.38 82 PRO A CA 1
ATOM 622 C C . PRO A 1 82 ? 18.542 -22.700 10.139 1.00 43.38 82 PRO A C 1
ATOM 624 O O . PRO A 1 82 ? 19.170 -23.631 10.639 1.00 43.38 82 PRO A O 1
ATOM 627 N N . GLY A 1 83 ? 18.093 -21.677 10.870 1.00 45.19 83 GLY A N 1
ATOM 628 C CA . GLY A 1 83 ? 18.311 -21.559 12.318 1.00 45.19 83 GLY A CA 1
ATOM 629 C C . GLY A 1 83 ? 19.708 -21.080 12.742 1.00 45.19 83 GLY A C 1
ATOM 630 O O . GLY A 1 83 ? 19.993 -21.063 13.938 1.00 45.19 83 GLY A O 1
ATOM 631 N N . GLY A 1 84 ? 20.569 -20.682 11.798 1.00 39.62 84 GLY A N 1
ATOM 632 C CA . GLY A 1 84 ? 21.793 -19.935 12.087 1.00 39.62 84 GLY A CA 1
ATOM 633 C C . GLY A 1 84 ? 21.446 -18.487 12.422 1.00 39.62 84 GLY A C 1
ATOM 634 O O . GLY A 1 84 ? 20.645 -17.875 11.721 1.00 39.62 84 GLY A O 1
ATOM 635 N N . GLY A 1 85 ? 21.994 -17.985 13.527 1.00 45.56 85 GLY A N 1
ATOM 636 C CA . GLY A 1 85 ? 21.673 -16.680 14.094 1.00 45.56 85 GLY A CA 1
ATOM 637 C C . GLY A 1 85 ? 21.819 -15.510 13.125 1.00 45.56 85 GLY A C 1
ATOM 638 O O . GLY A 1 85 ? 22.512 -15.566 12.110 1.00 45.56 85 GLY A O 1
ATOM 639 N N . ASN A 1 86 ? 21.149 -14.433 13.515 1.00 54.12 86 ASN A N 1
ATOM 640 C CA . ASN A 1 86 ? 20.939 -13.204 12.770 1.00 54.12 86 ASN A CA 1
ATOM 641 C C . ASN A 1 86 ? 22.227 -12.434 12.455 1.00 54.12 86 ASN A C 1
ATOM 643 O O . ASN A 1 86 ? 22.139 -11.436 11.763 1.00 54.12 86 ASN A O 1
ATOM 647 N N . ASP A 1 87 ? 23.400 -12.860 12.920 1.00 56.56 87 ASP A N 1
ATOM 648 C CA . ASP A 1 87 ? 24.584 -12.008 13.024 1.00 56.56 87 ASP A CA 1
ATOM 649 C C . ASP A 1 87 ? 25.064 -11.452 11.672 1.00 56.56 87 ASP A C 1
ATOM 651 O O . ASP A 1 87 ? 25.273 -10.251 11.565 1.00 56.56 87 ASP A O 1
ATOM 655 N N . GLU A 1 88 ? 25.179 -12.248 10.602 1.00 58.59 88 GLU A N 1
ATOM 656 C CA . GLU A 1 88 ? 25.627 -11.711 9.300 1.00 58.59 88 GLU A CA 1
ATOM 657 C C . GLU A 1 88 ? 24.568 -10.837 8.609 1.00 58.59 88 GLU A C 1
ATOM 659 O O . GLU A 1 88 ? 24.895 -9.783 8.062 1.00 58.59 88 GLU A O 1
ATOM 664 N N . GLU A 1 89 ? 23.292 -11.234 8.632 1.00 62.41 89 GLU A N 1
ATOM 665 C CA . GLU A 1 89 ? 22.208 -10.439 8.035 1.00 62.41 89 GLU A CA 1
ATOM 666 C C . GLU A 1 89 ? 21.947 -9.159 8.840 1.00 62.41 89 GLU A C 1
ATOM 668 O O . GLU A 1 89 ? 21.711 -8.097 8.268 1.00 62.41 89 GLU A O 1
ATOM 673 N N . GLN A 1 90 ? 22.058 -9.238 10.162 1.00 61.78 90 GLN A N 1
ATOM 674 C CA . GLN A 1 90 ? 21.994 -8.108 11.074 1.00 61.78 90 GLN A CA 1
ATOM 675 C C . GLN A 1 90 ? 23.187 -7.177 10.859 1.00 61.78 90 GLN A C 1
ATOM 677 O O . GLN A 1 90 ? 22.964 -5.986 10.695 1.00 61.78 90 GLN A O 1
ATOM 682 N N . VAL A 1 91 ? 24.417 -7.685 10.725 1.00 62.41 91 VAL A N 1
ATOM 683 C CA . VAL A 1 91 ? 25.590 -6.861 10.381 1.00 62.41 91 VAL A CA 1
ATOM 684 C C . VAL A 1 91 ? 25.400 -6.173 9.026 1.00 62.41 91 VAL A C 1
ATOM 686 O O . VAL A 1 91 ? 25.693 -4.987 8.892 1.00 62.41 91 VAL A O 1
ATOM 689 N N . LEU A 1 92 ? 24.860 -6.856 8.011 1.00 66.31 92 LEU A N 1
ATOM 690 C CA . LEU A 1 92 ? 24.561 -6.247 6.707 1.00 66.31 92 LEU A CA 1
ATOM 691 C C . LEU A 1 92 ? 23.476 -5.158 6.772 1.00 66.31 92 LEU A C 1
ATOM 693 O O . LEU A 1 92 ? 23.481 -4.247 5.936 1.00 66.31 92 LEU A O 1
ATOM 697 N N . ARG A 1 93 ? 22.546 -5.248 7.728 1.00 65.06 93 ARG A N 1
ATOM 698 C CA . ARG A 1 93 ? 21.529 -4.219 8.005 1.00 65.06 93 ARG A CA 1
ATOM 699 C C . ARG A 1 93 ? 22.118 -3.058 8.806 1.00 65.06 93 ARG A C 1
ATOM 701 O O . ARG A 1 93 ? 21.992 -1.913 8.393 1.00 65.06 93 ARG A O 1
ATOM 708 N N . GLU A 1 94 ? 22.842 -3.342 9.885 1.00 65.69 94 GLU A N 1
ATOM 709 C CA . GLU A 1 94 ? 23.489 -2.349 10.757 1.00 65.69 94 GLU A CA 1
ATOM 710 C C . GLU A 1 94 ? 24.548 -1.524 10.012 1.00 65.69 94 GLU A C 1
ATOM 712 O O . GLU A 1 94 ? 24.681 -0.322 10.227 1.00 65.69 94 GLU A O 1
ATOM 717 N N . THR A 1 95 ? 25.267 -2.138 9.071 1.00 66.06 95 THR A N 1
ATOM 718 C CA . THR A 1 95 ? 26.211 -1.431 8.187 1.00 66.06 95 THR A CA 1
ATOM 719 C C . THR A 1 95 ? 25.516 -0.665 7.050 1.00 66.06 95 THR A C 1
ATOM 721 O O . THR A 1 95 ? 26.156 0.098 6.321 1.00 66.06 95 THR A O 1
ATOM 724 N N . GLY A 1 96 ? 24.201 -0.840 6.876 1.00 67.38 96 GLY A N 1
ATOM 725 C CA . GLY A 1 96 ? 23.404 -0.254 5.797 1.00 67.38 96 GLY A CA 1
ATOM 726 C C . GLY A 1 96 ? 23.726 -0.810 4.406 1.00 67.38 96 GLY A C 1
ATOM 727 O O . GLY A 1 96 ? 23.315 -0.232 3.397 1.00 67.38 96 GLY A O 1
ATOM 728 N N . VAL A 1 97 ? 24.465 -1.922 4.320 1.00 75.56 97 VAL A N 1
ATOM 729 C CA . VAL A 1 97 ? 24.829 -2.562 3.045 1.00 75.56 97 VAL A CA 1
ATOM 730 C C . VAL A 1 97 ? 23.580 -3.034 2.306 1.00 75.56 97 VAL A C 1
ATOM 732 O O . VAL A 1 97 ? 23.516 -2.871 1.088 1.00 75.56 97 VAL A O 1
ATOM 735 N N . THR A 1 98 ? 22.591 -3.541 3.049 1.00 74.12 98 THR A N 1
ATOM 736 C CA . THR A 1 98 ? 21.278 -4.002 2.550 1.00 74.12 98 THR A CA 1
ATOM 737 C C . THR A 1 98 ? 20.155 -2.967 2.714 1.00 74.12 98 THR A C 1
ATOM 739 O O . THR A 1 98 ? 19.007 -3.267 2.413 1.00 74.12 98 THR A O 1
ATOM 742 N N . GLY A 1 99 ? 20.502 -1.730 3.087 1.00 78.88 99 GLY A N 1
ATOM 743 C CA . GLY A 1 99 ? 19.568 -0.631 3.351 1.00 78.88 99 GLY A CA 1
ATOM 744 C C . GLY A 1 99 ? 19.323 -0.454 4.848 1.00 78.88 99 GLY A C 1
ATOM 745 O O . GLY A 1 99 ? 19.947 -1.137 5.659 1.00 78.88 99 GLY A O 1
ATOM 746 N N . VAL A 1 100 ? 18.448 0.481 5.225 1.00 80.00 100 VAL A N 1
ATOM 747 C CA . VAL A 1 100 ? 18.152 0.786 6.642 1.00 80.00 100 VAL A CA 1
ATOM 748 C C . VAL A 1 100 ? 17.314 -0.326 7.298 1.00 80.00 100 VAL A C 1
ATOM 750 O O . VAL A 1 100 ? 17.293 -0.457 8.519 1.00 80.00 100 VAL A O 1
ATOM 753 N N . GLY A 1 101 ? 16.659 -1.181 6.501 1.00 76.56 101 GLY A N 1
ATOM 754 C CA . GLY A 1 101 ? 15.947 -2.363 6.999 1.00 76.56 101 GLY A CA 1
ATOM 755 C C . GLY A 1 101 ? 14.563 -2.078 7.597 1.00 76.56 101 GLY A C 1
ATOM 756 O O . GLY A 1 101 ? 14.010 -2.936 8.285 1.00 76.56 101 GLY A O 1
ATOM 757 N N . CYS A 1 102 ? 13.984 -0.904 7.327 1.00 82.81 102 CYS A N 1
ATOM 758 C CA . CYS A 1 102 ? 12.606 -0.578 7.691 1.00 82.81 102 CYS A CA 1
ATOM 759 C C . CYS A 1 102 ? 11.612 -1.253 6.729 1.00 82.81 102 CYS A C 1
ATOM 761 O O . CYS A 1 102 ? 11.773 -1.205 5.513 1.00 82.81 102 CYS A O 1
ATOM 763 N N . SER A 1 103 ? 10.540 -1.859 7.238 1.00 84.38 103 SER A N 1
ATOM 764 C CA . SER A 1 103 ? 9.488 -2.440 6.388 1.00 84.38 103 SER A CA 1
ATOM 765 C C . SER A 1 103 ? 8.452 -1.377 6.007 1.00 84.38 103 SER A C 1
ATOM 767 O O . SER A 1 103 ? 7.388 -1.294 6.613 1.00 84.38 103 SER A O 1
ATOM 769 N N . LEU A 1 104 ? 8.783 -0.535 5.018 1.00 90.50 104 LEU A N 1
ATOM 770 C CA . LEU A 1 104 ? 7.891 0.533 4.533 1.00 90.50 104 LEU A CA 1
ATOM 771 C C . LEU A 1 104 ? 6.667 0.014 3.773 1.00 90.50 104 LEU A C 1
ATOM 773 O O . LEU A 1 104 ? 5.646 0.703 3.693 1.00 90.50 104 LEU A O 1
ATOM 777 N N . TRP A 1 105 ? 6.800 -1.158 3.164 1.00 89.88 105 TRP A N 1
ATOM 778 C CA . TRP A 1 105 ? 5.707 -1.928 2.596 1.00 89.88 105 TRP A CA 1
ATOM 779 C C . TRP A 1 105 ? 5.511 -3.141 3.483 1.00 89.88 105 TRP A C 1
ATOM 781 O O . TRP A 1 105 ? 6.477 -3.803 3.873 1.00 89.88 105 TRP A O 1
ATOM 791 N N . GLY A 1 106 ? 4.268 -3.421 3.846 1.00 81.50 106 GLY A N 1
ATOM 792 C CA . GLY A 1 106 ? 4.016 -4.515 4.754 1.00 81.50 106 GLY A CA 1
ATOM 793 C C . GLY A 1 106 ? 4.423 -5.860 4.128 1.00 81.50 106 GLY A C 1
ATOM 794 O O . GLY A 1 106 ? 4.447 -6.041 2.911 1.00 81.50 106 GLY A O 1
ATOM 795 N N . ASN A 1 107 ? 4.609 -6.876 4.961 1.00 76.31 107 ASN A N 1
ATOM 796 C CA . ASN A 1 107 ? 5.097 -8.202 4.549 1.00 76.31 107 ASN A CA 1
ATOM 797 C C . ASN A 1 107 ? 4.113 -9.360 4.828 1.00 76.31 107 ASN A C 1
ATOM 799 O O . ASN A 1 107 ? 4.486 -10.528 4.757 1.00 76.31 107 ASN A O 1
ATOM 803 N N . THR A 1 108 ? 2.857 -9.049 5.136 1.00 83.06 108 THR A N 1
ATOM 804 C CA . THR A 1 108 ? 1.759 -9.989 5.378 1.00 83.06 108 THR A CA 1
ATOM 805 C C . THR A 1 108 ? 0.685 -9.825 4.293 1.00 83.06 108 THR A C 1
ATOM 807 O O . THR A 1 108 ? 0.620 -8.783 3.644 1.00 83.06 108 THR A O 1
ATOM 810 N N . PRO A 1 1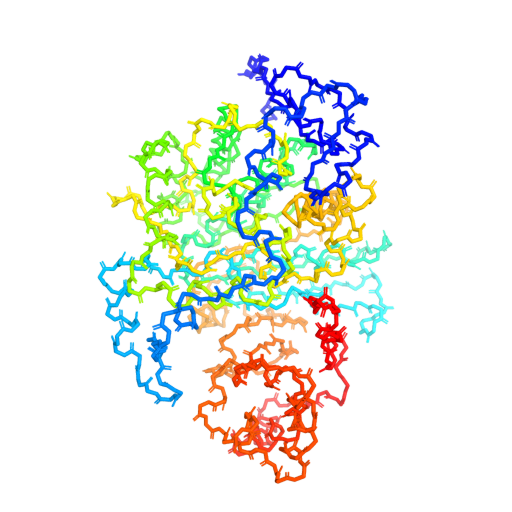09 ? -0.153 -10.835 4.023 1.00 84.50 109 PRO A N 1
ATOM 811 C CA . PRO A 1 109 ? -1.258 -10.682 3.079 1.00 84.50 109 PRO A CA 1
ATOM 812 C C . PRO A 1 109 ? -2.229 -9.575 3.499 1.00 84.50 109 PRO A C 1
ATOM 814 O O . PRO A 1 109 ? -2.646 -9.538 4.655 1.00 84.50 109 PRO A O 1
ATOM 817 N N . ALA A 1 110 ? -2.625 -8.721 2.551 1.00 89.19 110 ALA A N 1
ATOM 818 C CA . ALA A 1 110 ? -3.655 -7.720 2.794 1.00 89.19 110 ALA A CA 1
ATOM 819 C C . ALA A 1 110 ? -4.999 -8.400 3.097 1.00 89.19 110 ALA A C 1
ATOM 821 O O . ALA A 1 110 ? -5.464 -9.242 2.314 1.00 89.19 110 ALA A O 1
ATOM 822 N N . MET A 1 111 ? -5.667 -7.994 4.174 1.00 89.69 111 MET A N 1
ATOM 823 C CA . MET A 1 111 ? -6.906 -8.619 4.646 1.00 89.69 111 MET A CA 1
ATOM 824 C C . MET A 1 111 ? -8.047 -7.617 4.855 1.00 89.69 111 MET A C 1
ATOM 826 O O . MET A 1 111 ? -7.836 -6.476 5.258 1.00 89.69 111 MET A O 1
ATOM 830 N N . ASP A 1 112 ? -9.275 -8.069 4.591 1.00 93.44 112 ASP A N 1
ATOM 831 C CA . ASP A 1 112 ? -10.479 -7.393 5.075 1.00 93.44 112 ASP A CA 1
ATOM 832 C C . ASP A 1 112 ? -10.686 -7.805 6.534 1.00 93.44 112 ASP A C 1
ATOM 834 O O . ASP A 1 112 ? -11.110 -8.925 6.818 1.00 93.44 112 ASP A O 1
ATOM 838 N N . THR A 1 113 ? -10.352 -6.910 7.462 1.00 93.50 113 THR A N 1
ATOM 839 C CA . THR A 1 113 ? -10.388 -7.198 8.905 1.00 93.50 113 THR A CA 1
ATOM 840 C C . THR A 1 113 ? -11.800 -7.312 9.475 1.00 93.50 113 THR A C 1
ATOM 842 O O . THR A 1 113 ? -11.975 -7.885 10.553 1.00 93.50 113 THR A O 1
ATOM 845 N N . ILE A 1 114 ? -12.808 -6.813 8.758 1.00 94.25 114 ILE A N 1
ATOM 846 C CA . ILE A 1 114 ? -14.213 -6.915 9.148 1.00 94.25 114 ILE A CA 1
ATOM 847 C C . ILE A 1 114 ? -14.781 -8.220 8.591 1.00 94.25 114 ILE A C 1
ATOM 849 O O . ILE A 1 114 ? -15.267 -9.055 9.358 1.00 94.25 114 ILE A O 1
ATOM 853 N N . ASN A 1 115 ? -14.708 -8.399 7.268 1.00 91.94 115 ASN A N 1
ATOM 854 C CA . ASN A 1 115 ? -15.483 -9.377 6.505 1.00 91.94 115 ASN A CA 1
ATOM 855 C C . ASN A 1 115 ? -16.943 -9.427 6.972 1.00 91.94 115 ASN A C 1
ATOM 857 O O . ASN A 1 115 ? -17.410 -10.420 7.545 1.00 91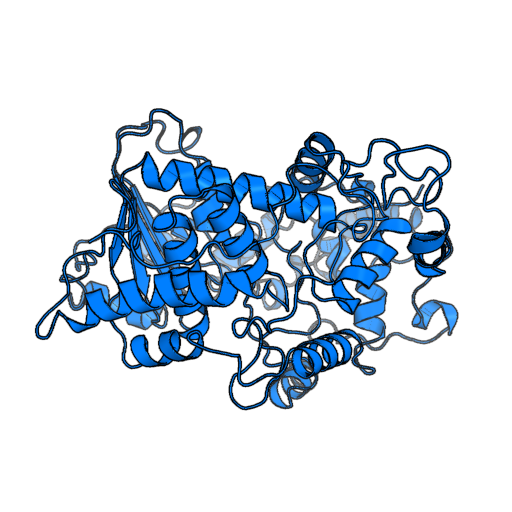.94 115 ASN A O 1
ATOM 861 N N . MET A 1 116 ? -17.643 -8.307 6.757 1.00 92.19 116 MET A N 1
ATOM 862 C CA . MET A 1 116 ? -18.969 -8.032 7.321 1.00 92.19 116 MET A CA 1
ATOM 863 C C . MET A 1 116 ? -19.964 -9.152 7.031 1.00 92.19 116 MET A C 1
ATOM 865 O O . MET A 1 116 ? -20.675 -9.587 7.930 1.00 92.19 116 MET A O 1
ATOM 869 N N . SER A 1 117 ? -19.980 -9.654 5.794 1.00 89.31 117 SER A N 1
ATOM 870 C CA . SER A 1 117 ? -20.928 -10.685 5.352 1.00 89.31 117 SER A CA 1
ATOM 871 C C . SER A 1 117 ? -20.842 -11.989 6.155 1.00 89.31 117 SER A C 1
ATOM 873 O O . SER A 1 117 ? -21.851 -12.664 6.338 1.00 89.31 117 SER A O 1
ATOM 875 N N . LEU A 1 118 ? -19.654 -12.327 6.669 1.00 88.75 118 LEU A N 1
ATOM 876 C CA . LEU A 1 118 ? -19.409 -13.541 7.454 1.00 88.75 118 LEU A CA 1
ATOM 877 C C . LEU A 1 118 ? -19.339 -13.287 8.964 1.00 88.75 118 LEU A C 1
ATOM 879 O O . LEU A 1 118 ? -19.119 -14.227 9.730 1.00 88.75 118 LEU A O 1
ATOM 883 N N . ASN A 1 119 ? -19.456 -12.031 9.400 1.00 88.31 119 ASN A N 1
ATOM 884 C CA . ASN A 1 119 ? -19.305 -11.642 10.796 1.00 88.31 119 ASN A CA 1
ATOM 885 C C . ASN A 1 119 ? -20.520 -10.839 11.272 1.00 88.31 119 ASN A C 1
ATOM 887 O O . ASN A 1 119 ? -21.478 -11.430 11.757 1.00 88.31 119 ASN A O 1
ATOM 891 N N . GLU A 1 120 ? -20.490 -9.512 11.162 1.00 89.62 120 GLU A N 1
ATOM 892 C CA . GLU A 1 120 ? -21.535 -8.642 11.706 1.00 89.62 120 GLU A CA 1
ATOM 893 C C . GLU A 1 120 ? -22.868 -8.803 10.967 1.00 89.62 120 GLU A C 1
ATOM 895 O O . GLU A 1 120 ? -23.918 -8.741 11.599 1.00 89.62 120 GLU A O 1
ATOM 900 N N . ASN A 1 121 ? -22.821 -9.003 9.644 1.00 89.81 121 ASN A N 1
ATOM 901 C CA . ASN A 1 121 ? -23.967 -9.066 8.730 1.00 89.81 121 ASN A CA 1
ATOM 902 C C . ASN A 1 121 ? -25.014 -7.954 8.969 1.00 89.81 121 ASN A C 1
ATOM 904 O O . ASN A 1 121 ? -26.209 -8.139 8.746 1.00 89.81 121 ASN A O 1
ATOM 908 N N . ASP A 1 122 ? -24.547 -6.796 9.437 1.00 94.50 122 ASP A N 1
ATOM 909 C CA . ASP A 1 122 ? -25.353 -5.629 9.770 1.00 94.50 122 ASP A CA 1
ATOM 910 C C . ASP A 1 122 ? -24.628 -4.367 9.275 1.00 94.50 122 ASP A C 1
ATOM 912 O O . ASP A 1 122 ? -23.636 -3.946 9.878 1.00 94.50 122 ASP A O 1
ATOM 916 N N . PRO A 1 123 ? -25.097 -3.751 8.175 1.00 94.56 123 PRO A N 1
ATOM 917 C CA . PRO A 1 123 ? -24.478 -2.562 7.600 1.00 94.56 123 PRO A CA 1
ATOM 918 C C . PRO A 1 123 ? -24.740 -1.286 8.417 1.00 94.56 123 PRO A C 1
ATOM 920 O O . PRO A 1 123 ? -24.179 -0.238 8.101 1.00 94.56 123 PRO A O 1
ATOM 923 N N . THR A 1 124 ? -25.603 -1.333 9.435 1.00 96.69 124 THR A N 1
ATOM 924 C CA . THR A 1 124 ? -25.950 -0.168 10.263 1.00 96.69 124 THR A CA 1
ATOM 925 C C . THR A 1 124 ? -25.080 -0.036 11.506 1.00 96.69 124 THR A C 1
ATOM 927 O O . THR A 1 124 ? -25.070 1.019 12.137 1.00 96.69 124 THR A O 1
ATOM 930 N N . LYS A 1 125 ? -24.344 -1.097 11.842 1.00 95.94 125 LYS A N 1
ATOM 931 C CA . LYS A 1 125 ? -23.530 -1.181 13.045 1.00 95.94 125 LYS A CA 1
ATOM 932 C C . LYS A 1 125 ? -22.289 -0.294 12.937 1.00 95.94 125 LYS A C 1
ATOM 934 O O . LYS A 1 125 ? -21.557 -0.373 11.954 1.00 95.94 125 LYS A O 1
ATOM 939 N N . ASP A 1 126 ? -22.026 0.486 13.982 1.00 97.50 126 ASP A N 1
ATOM 940 C CA . ASP A 1 126 ? -20.757 1.196 14.143 1.00 97.50 126 ASP A CA 1
ATOM 941 C C . ASP A 1 126 ? -19.637 0.200 14.468 1.00 97.50 126 ASP A C 1
ATOM 943 O O . ASP A 1 126 ? -19.819 -0.718 15.273 1.00 97.50 126 ASP A O 1
ATOM 947 N N . ILE A 1 127 ? -18.474 0.381 13.846 1.00 97.19 127 ILE A N 1
ATOM 948 C CA . ILE A 1 127 ? -17.345 -0.545 13.956 1.00 97.19 127 ILE A CA 1
ATOM 949 C C . ILE A 1 127 ? -16.087 0.224 14.335 1.00 97.19 127 ILE A C 1
ATOM 951 O O . ILE A 1 127 ? -15.751 1.237 13.724 1.00 97.19 127 ILE A O 1
ATOM 955 N N . SER A 1 128 ? -15.357 -0.282 15.325 1.00 97.44 128 SER A N 1
ATOM 956 C CA . SER A 1 128 ? -14.071 0.267 15.754 1.00 97.44 128 SER A CA 1
ATOM 957 C C . SER A 1 128 ? -12.940 -0.723 15.494 1.00 97.44 128 SER A C 1
ATOM 959 O O . SER A 1 128 ? -12.918 -1.826 16.041 1.00 97.44 128 SER A O 1
ATOM 961 N N . LEU A 1 129 ? -11.964 -0.321 14.684 1.00 97.44 129 LEU A N 1
ATOM 962 C CA . LEU A 1 129 ? -10.814 -1.131 14.289 1.00 97.44 129 LEU A CA 1
ATOM 963 C C . LEU A 1 129 ? -9.513 -0.516 14.799 1.00 97.44 129 LEU A C 1
ATOM 965 O O . LEU A 1 129 ? -9.349 0.704 14.781 1.00 97.44 129 LEU A O 1
ATOM 969 N N . ALA A 1 130 ? -8.563 -1.365 15.186 1.00 96.31 130 ALA A N 1
ATOM 970 C CA . ALA A 1 130 ? -7.193 -0.957 15.472 1.00 96.31 130 ALA A CA 1
ATOM 971 C C . ALA A 1 130 ? -6.197 -1.755 14.625 1.00 96.31 130 ALA A C 1
ATOM 973 O O . ALA A 1 130 ? -6.137 -2.975 14.723 1.00 96.31 130 ALA A O 1
ATOM 974 N N . PHE A 1 131 ? -5.393 -1.058 13.831 1.00 95.69 131 PHE A N 1
ATOM 975 C CA . PHE A 1 131 ? -4.273 -1.582 13.057 1.00 95.69 131 PHE A CA 1
ATOM 976 C C . PHE A 1 131 ? -2.978 -1.198 13.776 1.00 95.69 131 PHE A C 1
ATOM 978 O O . PHE A 1 131 ? -2.518 -0.061 13.697 1.00 95.69 131 PHE A O 1
ATOM 985 N N . ILE A 1 132 ? -2.429 -2.140 14.535 1.00 92.69 132 ILE A N 1
ATOM 986 C CA . ILE A 1 132 ? -1.249 -1.987 15.387 1.00 92.69 132 ILE A CA 1
ATOM 987 C C . ILE A 1 132 ? -0.031 -2.574 14.675 1.00 92.69 132 ILE A C 1
ATOM 989 O O . ILE A 1 132 ? -0.095 -3.697 14.178 1.00 92.69 132 ILE A O 1
ATOM 993 N N . ALA A 1 133 ? 1.073 -1.820 14.650 1.00 89.00 133 ALA A N 1
ATOM 994 C CA . ALA A 1 133 ? 2.211 -2.090 13.766 1.00 89.00 133 ALA A CA 1
ATOM 995 C C . ALA A 1 133 ? 1.742 -2.234 12.315 1.00 89.00 133 ALA A C 1
ATOM 997 O O . ALA A 1 133 ? 2.005 -3.227 11.636 1.00 89.00 133 ALA A O 1
ATOM 998 N N . SER A 1 134 ? 0.950 -1.243 11.896 1.00 88.31 134 SER A N 1
ATOM 999 C CA . SER A 1 134 ? 0.273 -1.245 10.602 1.00 88.31 134 SER A CA 1
ATOM 1000 C C . SER A 1 134 ? 1.236 -1.431 9.429 1.00 88.31 134 SER A C 1
ATOM 1002 O O . SER A 1 134 ? 0.863 -2.075 8.450 1.00 88.31 134 SER A O 1
ATOM 1004 N N . GLY A 1 135 ? 2.470 -0.916 9.518 1.00 89.88 135 GLY A N 1
ATOM 1005 C CA . GLY A 1 135 ? 3.385 -0.839 8.386 1.00 89.88 135 GLY A CA 1
ATOM 1006 C C . GLY A 1 135 ? 2.873 0.158 7.348 1.00 89.88 135 GLY A C 1
ATOM 1007 O O . GLY A 1 135 ? 3.365 1.276 7.252 1.00 89.88 135 GLY A O 1
ATOM 1008 N N . ASP A 1 136 ? 1.837 -0.224 6.604 1.00 93.44 136 ASP A N 1
ATOM 1009 C CA . ASP A 1 136 ? 1.231 0.569 5.540 1.00 93.44 136 ASP A CA 1
ATOM 1010 C C . ASP A 1 136 ? -0.316 0.526 5.571 1.00 93.44 136 ASP A C 1
ATOM 1012 O O . ASP A 1 136 ? -0.925 -0.105 6.437 1.00 93.44 136 ASP A O 1
ATOM 1016 N N . LEU A 1 137 ? -0.986 1.226 4.645 1.00 96.56 137 LEU A N 1
ATOM 1017 C CA . LEU A 1 137 ? -2.453 1.332 4.631 1.00 96.56 137 LEU A CA 1
ATOM 1018 C C . LEU A 1 137 ? -3.185 0.165 3.948 1.00 96.56 137 LEU A C 1
ATOM 1020 O O . LEU A 1 137 ? -4.401 0.246 3.773 1.00 96.56 137 LEU A O 1
ATOM 1024 N N . ARG A 1 138 ? -2.520 -0.912 3.516 1.00 94.94 138 ARG A N 1
ATOM 1025 C CA . ARG A 1 138 ? -3.184 -1.928 2.677 1.00 94.94 138 ARG A CA 1
ATOM 1026 C C . ARG A 1 138 ? -4.387 -2.596 3.337 1.00 94.94 138 ARG A C 1
ATOM 1028 O O . ARG A 1 138 ? -5.376 -2.848 2.652 1.00 94.94 138 ARG A O 1
ATOM 1035 N N . ASP A 1 139 ? -4.299 -2.884 4.634 1.00 94.88 139 ASP A N 1
ATOM 1036 C CA . ASP A 1 139 ? -5.359 -3.578 5.364 1.00 94.88 139 ASP A CA 1
ATOM 1037 C C . ASP A 1 139 ? -6.525 -2.622 5.619 1.00 94.88 139 ASP A C 1
ATOM 1039 O O . ASP A 1 139 ? -7.687 -3.003 5.481 1.00 94.88 139 ASP A O 1
ATOM 1043 N N . VAL A 1 140 ? -6.218 -1.348 5.886 1.00 97.88 140 VAL A N 1
ATOM 1044 C CA . VAL A 1 140 ? -7.204 -0.266 5.991 1.00 97.88 140 VAL A CA 1
ATOM 1045 C C . VAL A 1 140 ? -7.956 -0.109 4.671 1.00 97.88 140 VAL A C 1
ATOM 1047 O O . VAL A 1 140 ? -9.185 -0.146 4.658 1.00 97.88 140 VAL A O 1
ATOM 1050 N N . ILE A 1 141 ? -7.230 0.007 3.556 1.00 98.12 141 ILE A N 1
ATOM 1051 C CA . ILE A 1 141 ? -7.805 0.167 2.216 1.00 98.12 141 ILE A CA 1
ATOM 1052 C C . ILE A 1 141 ? -8.679 -1.030 1.862 1.00 98.12 141 ILE A C 1
ATOM 1054 O O . ILE A 1 141 ? -9.838 -0.846 1.496 1.00 98.12 141 ILE A O 1
ATOM 1058 N N . LYS A 1 142 ? -8.164 -2.256 2.021 1.00 96.75 142 LYS A N 1
ATOM 1059 C CA . LYS A 1 142 ? -8.922 -3.472 1.705 1.00 96.75 142 LYS A CA 1
ATOM 1060 C C . LYS A 1 142 ? -10.187 -3.586 2.554 1.00 96.75 142 LYS A C 1
ATOM 1062 O O . LYS A 1 142 ? -11.247 -3.880 2.012 1.00 96.75 142 LYS A O 1
ATOM 1067 N N . THR A 1 143 ? -10.093 -3.288 3.849 1.00 97.38 143 THR A N 1
ATOM 1068 C CA . THR A 1 143 ? -11.236 -3.317 4.772 1.00 97.38 143 THR A CA 1
ATOM 1069 C C . THR A 1 143 ? -12.304 -2.286 4.390 1.00 97.38 143 THR A C 1
ATOM 1071 O O . THR A 1 143 ? -13.478 -2.628 4.267 1.00 97.38 143 THR A O 1
ATOM 1074 N N . VAL A 1 144 ? -11.923 -1.027 4.149 1.00 98.38 144 VAL A N 1
ATOM 1075 C CA . VAL A 1 144 ? -12.877 0.035 3.775 1.00 98.38 144 VAL A CA 1
ATOM 1076 C C . VAL A 1 144 ? -13.505 -0.237 2.407 1.00 98.38 144 VAL A C 1
ATOM 1078 O O . VAL A 1 144 ? -14.710 -0.049 2.232 1.00 98.38 144 VAL A O 1
ATOM 1081 N N . ASN A 1 145 ? -12.720 -0.729 1.446 1.00 98.38 145 ASN A N 1
ATOM 1082 C CA . ASN A 1 145 ? -13.218 -1.094 0.122 1.00 98.38 145 ASN A CA 1
ATOM 1083 C C . ASN A 1 145 ? -14.225 -2.246 0.184 1.00 98.38 145 ASN A C 1
ATOM 1085 O O . ASN A 1 145 ? -15.192 -2.238 -0.581 1.00 98.38 145 ASN A O 1
ATOM 1089 N N . ALA A 1 146 ? -14.028 -3.214 1.081 1.00 97.06 146 ALA A N 1
ATOM 1090 C CA . ALA A 1 146 ? -14.875 -4.396 1.215 1.00 97.06 146 ALA A CA 1
ATOM 1091 C C . ALA A 1 146 ? -16.234 -4.134 1.891 1.00 97.06 146 ALA A C 1
ATOM 1093 O O . ALA A 1 146 ? -17.133 -4.970 1.786 1.00 97.06 146 ALA A O 1
ATOM 1094 N N . LEU A 1 147 ? -16.427 -2.976 2.535 1.00 97.50 147 LEU A N 1
ATOM 1095 C CA . LEU A 1 147 ? -17.719 -2.611 3.119 1.00 97.50 147 LEU A CA 1
ATOM 1096 C C . LEU A 1 147 ? -18.843 -2.638 2.064 1.00 97.50 147 LEU A C 1
ATOM 1098 O O . LEU A 1 147 ? -18.642 -2.214 0.915 1.00 97.50 147 LEU A O 1
ATOM 1102 N N . PRO A 1 148 ? -20.055 -3.090 2.426 1.00 96.69 148 PRO A N 1
ATOM 1103 C CA . PRO A 1 148 ? -21.171 -3.126 1.493 1.00 96.69 148 PRO A CA 1
ATOM 1104 C C . PRO A 1 148 ? -21.619 -1.707 1.121 1.00 96.69 148 PRO A C 1
ATOM 1106 O O . PRO A 1 148 ? -21.474 -0.764 1.896 1.00 96.69 148 PRO A O 1
ATOM 1109 N N . GLU A 1 149 ? -22.181 -1.534 -0.076 1.00 96.50 149 GLU A N 1
ATOM 1110 C CA . GLU A 1 149 ? -22.572 -0.210 -0.592 1.00 96.50 149 GLU A CA 1
ATOM 1111 C C . GLU A 1 149 ? -23.611 0.521 0.271 1.00 96.50 149 GLU A C 1
ATOM 1113 O O . GLU A 1 149 ? -23.701 1.748 0.211 1.00 96.50 149 GLU A O 1
ATOM 1118 N N . ASN A 1 150 ? -24.395 -0.220 1.054 1.00 96.38 150 ASN A N 1
ATOM 1119 C CA . ASN A 1 150 ? -25.411 0.295 1.967 1.00 96.38 150 ASN A CA 1
ATOM 1120 C C . ASN A 1 150 ? -24.913 0.455 3.414 1.00 96.38 150 ASN A C 1
ATOM 1122 O O . ASN A 1 150 ? -25.743 0.656 4.298 1.00 96.38 150 ASN A O 1
ATOM 1126 N N . TYR A 1 151 ? -23.603 0.354 3.672 1.00 98.00 151 TYR A N 1
ATOM 1127 C CA . TYR A 1 151 ? -23.050 0.633 4.996 1.00 98.00 151 TYR A CA 1
ATOM 1128 C C . TYR A 1 151 ? -23.406 2.056 5.441 1.00 98.00 151 TYR A C 1
ATOM 1130 O O . TYR A 1 151 ? -23.105 3.031 4.747 1.00 98.00 151 TYR A O 1
ATOM 1138 N N . SER A 1 152 ? -24.064 2.162 6.592 1.00 97.50 152 SER A N 1
ATOM 1139 C CA . SER A 1 152 ? -24.535 3.421 7.170 1.00 97.50 152 SER A CA 1
ATOM 1140 C C . SER A 1 152 ? -24.001 3.674 8.578 1.00 97.50 152 SER A C 1
ATOM 1142 O O . SER A 1 152 ? -24.218 4.768 9.100 1.00 97.50 152 SER A O 1
ATOM 1144 N N . GLY A 1 153 ? -23.321 2.701 9.191 1.00 97.44 153 GLY A N 1
ATOM 1145 C CA . GLY A 1 153 ? -22.616 2.879 10.462 1.00 97.44 153 GLY A CA 1
ATOM 1146 C C . GLY A 1 153 ? -21.442 3.861 10.363 1.00 97.44 153 GLY A C 1
ATOM 1147 O O . GLY A 1 153 ? -21.064 4.328 9.284 1.00 97.44 153 GLY A O 1
ATOM 1148 N N . GLU A 1 154 ? -20.864 4.200 11.506 1.00 97.88 154 GLU A N 1
ATOM 1149 C CA . GLU A 1 154 ? -19.597 4.918 11.616 1.00 97.88 154 GLU A CA 1
ATOM 1150 C C . GLU A 1 154 ? -18.438 3.931 11.770 1.00 97.88 154 GLU A C 1
ATOM 1152 O O . GLU A 1 154 ? -18.494 2.992 12.561 1.00 97.88 154 GLU A O 1
ATOM 1157 N N . LEU A 1 155 ? -17.376 4.128 10.991 1.00 98.50 155 LEU A N 1
ATOM 1158 C CA . LEU A 1 155 ? -16.153 3.342 11.093 1.00 98.50 155 LEU A CA 1
ATOM 1159 C C . LEU A 1 155 ? -15.070 4.157 11.807 1.00 98.50 155 LEU A C 1
ATOM 1161 O O . LEU A 1 155 ? -14.539 5.112 11.246 1.00 98.50 155 LEU A O 1
ATOM 1165 N N . THR A 1 156 ? -14.685 3.757 13.015 1.00 98.44 156 THR A N 1
ATOM 1166 C CA . THR A 1 156 ? -13.503 4.301 13.697 1.00 98.44 156 THR A CA 1
ATOM 1167 C C . THR A 1 156 ? -12.283 3.448 13.371 1.00 98.44 156 THR A C 1
ATOM 1169 O O . THR A 1 156 ? -12.303 2.234 13.562 1.00 98.44 156 THR A O 1
ATOM 1172 N N . VAL A 1 157 ? -11.205 4.071 12.895 1.00 98.50 157 VAL A N 1
ATOM 1173 C CA . VAL A 1 157 ? -9.982 3.378 12.470 1.00 98.50 157 VAL A CA 1
ATOM 1174 C C . VAL A 1 157 ? -8.772 3.969 13.179 1.00 98.50 157 VAL A C 1
ATOM 1176 O O . VAL A 1 157 ? -8.353 5.083 12.873 1.00 98.50 157 VAL A O 1
ATOM 1179 N N . LEU A 1 158 ? -8.179 3.210 14.097 1.00 97.88 158 LEU A N 1
ATOM 1180 C CA . LEU A 1 158 ? -6.881 3.516 14.691 1.00 97.88 158 LEU A CA 1
ATOM 1181 C C . LEU A 1 158 ? -5.763 2.884 13.857 1.00 97.88 158 LEU A C 1
ATOM 1183 O O . LEU A 1 158 ? -5.742 1.673 13.674 1.00 97.88 158 LEU A O 1
ATOM 1187 N N . ILE A 1 159 ? -4.830 3.699 13.380 1.00 97.44 159 ILE A N 1
ATOM 1188 C CA . ILE A 1 159 ? -3.633 3.309 12.633 1.00 97.44 159 ILE A CA 1
ATOM 1189 C C . ILE A 1 159 ? -2.439 3.674 13.503 1.00 97.44 159 ILE A C 1
ATOM 1191 O O . ILE A 1 159 ? -2.186 4.853 13.748 1.00 97.44 159 ILE A O 1
ATOM 1195 N N . ASN A 1 160 ? -1.720 2.668 13.986 1.00 94.69 160 ASN A N 1
ATOM 1196 C CA . ASN A 1 160 ? -0.563 2.860 14.841 1.00 94.69 160 ASN A CA 1
ATOM 1197 C C . ASN A 1 160 ? 0.656 2.124 14.300 1.00 94.69 160 ASN A C 1
ATOM 1199 O O . ASN A 1 160 ? 0.592 0.931 13.993 1.00 94.69 160 ASN A O 1
ATOM 1203 N N . ASP A 1 161 ? 1.789 2.810 14.308 1.00 92.12 161 ASP A N 1
ATOM 1204 C CA . ASP A 1 161 ? 3.094 2.199 14.107 1.00 92.12 161 ASP A CA 1
ATOM 1205 C C . ASP A 1 161 ? 4.103 2.786 15.097 1.00 92.12 161 ASP A C 1
ATOM 1207 O O . ASP A 1 161 ? 4.046 3.976 15.384 1.00 92.12 161 ASP A O 1
ATOM 1211 N N . GLY A 1 162 ? 5.018 1.980 15.639 1.00 89.31 162 GLY A N 1
ATOM 1212 C CA . GLY A 1 162 ? 6.064 2.499 16.533 1.00 89.31 162 GLY A CA 1
ATOM 1213 C C . GLY A 1 162 ? 7.026 3.444 15.807 1.00 89.31 162 GLY A C 1
ATOM 1214 O O . GLY A 1 162 ? 7.638 4.319 16.420 1.00 89.31 162 GLY A O 1
ATOM 1215 N N . ASN A 1 163 ? 7.121 3.321 14.479 1.00 89.06 163 ASN A N 1
ATOM 1216 C CA . ASN A 1 163 ? 7.974 4.159 13.660 1.00 89.06 163 ASN A CA 1
ATOM 1217 C C . ASN A 1 163 ? 7.242 5.428 13.180 1.00 89.06 163 ASN A C 1
ATOM 1219 O O . ASN A 1 163 ? 6.338 5.379 12.342 1.00 89.06 163 ASN A O 1
ATOM 1223 N N . MET A 1 164 ? 7.708 6.593 13.643 1.00 89.12 164 MET A N 1
ATOM 1224 C CA . MET A 1 164 ? 7.187 7.909 13.246 1.00 89.12 164 MET A CA 1
ATOM 1225 C C . MET A 1 164 ? 7.177 8.123 11.725 1.00 89.12 164 MET A C 1
ATOM 1227 O O . MET A 1 164 ? 6.245 8.724 11.189 1.00 89.12 164 MET A O 1
ATOM 1231 N N . HIS A 1 165 ? 8.185 7.613 11.012 1.00 89.50 165 HIS A N 1
ATOM 1232 C CA . HIS A 1 165 ? 8.255 7.722 9.558 1.00 89.50 165 HIS A CA 1
ATOM 1233 C C . HIS A 1 165 ? 7.058 7.025 8.893 1.00 89.50 165 HIS A C 1
ATOM 1235 O O . HIS A 1 165 ? 6.419 7.615 8.020 1.00 89.50 165 HIS A O 1
ATOM 1241 N N . LEU A 1 166 ? 6.715 5.816 9.349 1.00 91.56 166 LEU A N 1
ATOM 1242 C CA . LEU A 1 166 ? 5.573 5.040 8.857 1.00 91.56 166 LEU A CA 1
ATOM 1243 C C . LEU A 1 166 ? 4.243 5.720 9.179 1.00 91.56 166 LEU A C 1
ATOM 1245 O O . LEU A 1 166 ? 3.408 5.884 8.289 1.00 91.56 166 LEU A O 1
ATOM 1249 N N . ALA A 1 167 ? 4.076 6.191 10.417 1.00 92.56 167 ALA A N 1
ATOM 1250 C CA . ALA A 1 167 ? 2.885 6.932 10.822 1.00 92.56 167 ALA A CA 1
ATOM 1251 C C . ALA A 1 167 ? 2.672 8.190 9.958 1.00 92.56 167 ALA A C 1
ATOM 1253 O O . ALA A 1 167 ? 1.565 8.425 9.468 1.00 92.56 167 ALA A O 1
ATOM 1254 N N . CYS A 1 168 ? 3.737 8.958 9.692 1.00 93.19 168 CYS A N 1
ATOM 1255 C CA . CYS A 1 168 ? 3.670 10.130 8.818 1.00 93.19 168 CYS A CA 1
ATOM 1256 C C . CYS A 1 168 ? 3.350 9.755 7.363 1.00 93.19 168 CYS A C 1
ATOM 1258 O O . CYS A 1 168 ? 2.528 10.423 6.742 1.00 93.19 168 CYS A O 1
ATOM 1260 N N . ARG A 1 169 ? 3.941 8.683 6.809 1.00 94.19 169 ARG A N 1
ATOM 1261 C CA . ARG A 1 169 ? 3.620 8.216 5.444 1.00 94.19 169 ARG A CA 1
ATOM 1262 C C . ARG A 1 169 ? 2.151 7.825 5.312 1.00 94.19 169 ARG A C 1
ATOM 1264 O O . ARG A 1 169 ? 1.496 8.239 4.359 1.00 94.19 169 ARG A O 1
ATOM 1271 N N . ASN A 1 170 ? 1.627 7.086 6.287 1.00 95.94 170 ASN A N 1
ATOM 1272 C CA . ASN A 1 170 ? 0.222 6.687 6.326 1.00 95.94 170 ASN A CA 1
ATOM 1273 C C . ASN A 1 170 ? -0.704 7.907 6.440 1.00 95.94 170 ASN A C 1
ATOM 1275 O O . ASN A 1 170 ? -1.699 7.990 5.724 1.00 95.94 170 ASN A O 1
ATOM 1279 N N . LEU A 1 171 ? -0.355 8.894 7.269 1.00 96.38 171 LEU A N 1
ATOM 1280 C CA . LEU A 1 171 ? -1.094 10.153 7.351 1.00 96.38 171 LEU A CA 1
ATOM 1281 C C . LEU A 1 171 ? -1.089 10.913 6.017 1.00 96.38 171 LEU A C 1
ATOM 1283 O O . LEU A 1 171 ? -2.142 11.349 5.568 1.00 96.38 171 LEU A O 1
ATOM 1287 N N . ILE A 1 172 ? 0.064 11.038 5.360 1.00 96.44 172 ILE A N 1
ATOM 1288 C CA . ILE A 1 172 ? 0.191 11.735 4.073 1.00 96.44 172 ILE A CA 1
ATOM 1289 C C . ILE A 1 172 ? -0.644 11.056 2.987 1.00 96.44 172 ILE A C 1
ATOM 1291 O O . ILE A 1 172 ? -1.357 11.738 2.256 1.00 96.44 172 ILE A O 1
ATOM 1295 N N . LEU A 1 173 ? -0.621 9.723 2.913 1.00 98.00 173 LEU A N 1
ATOM 1296 C CA . LEU A 1 173 ? -1.468 8.968 1.988 1.00 98.00 173 LEU A CA 1
ATOM 1297 C C . LEU A 1 173 ? -2.959 9.229 2.240 1.00 98.00 173 LEU A C 1
ATOM 1299 O O . LEU A 1 173 ? -3.709 9.429 1.286 1.00 98.00 173 LEU A O 1
ATOM 1303 N N . LEU A 1 174 ? -3.390 9.284 3.507 1.00 98.38 174 LEU A N 1
ATOM 1304 C CA . LEU A 1 174 ? -4.764 9.661 3.846 1.00 98.38 174 LEU A CA 1
ATOM 1305 C C . LEU A 1 174 ? -5.080 11.090 3.397 1.00 98.38 174 LEU A C 1
ATOM 1307 O O . LEU A 1 174 ? -6.126 11.293 2.791 1.00 98.38 174 LEU A O 1
ATOM 1311 N N . LEU A 1 175 ? -4.191 12.058 3.650 1.00 97.62 175 LEU A N 1
ATOM 1312 C CA . LEU A 1 175 ? -4.365 13.458 3.239 1.00 97.62 175 LEU A CA 1
ATOM 1313 C C . LEU A 1 175 ? -4.486 13.598 1.717 1.00 97.62 175 LEU A C 1
ATOM 1315 O O . LEU A 1 175 ? -5.393 14.273 1.242 1.00 97.62 175 LEU A O 1
ATOM 1319 N N . VAL A 1 176 ? -3.623 12.925 0.955 1.00 97.44 176 VAL A N 1
ATOM 1320 C CA . VAL A 1 176 ? -3.666 12.910 -0.515 1.00 97.44 176 VAL A CA 1
ATOM 1321 C C . VAL A 1 176 ? -4.984 12.308 -1.010 1.00 97.44 176 VAL A C 1
ATOM 1323 O O . VAL A 1 176 ? -5.721 12.951 -1.753 1.00 97.44 176 VAL A O 1
ATOM 1326 N N . LEU A 1 177 ? -5.339 11.104 -0.551 1.00 98.12 177 LEU A N 1
ATOM 1327 C CA . LEU A 1 177 ? -6.547 10.407 -1.010 1.00 98.12 177 LEU A CA 1
ATOM 1328 C C . LEU A 1 177 ? -7.837 11.091 -0.542 1.00 98.12 177 LEU A C 1
ATOM 1330 O O . LEU A 1 177 ? -8.873 10.999 -1.199 1.00 98.12 177 LEU A O 1
ATOM 1334 N N . GLY A 1 178 ? -7.795 11.759 0.603 1.00 96.31 178 GLY A N 1
ATOM 1335 C CA . GLY A 1 178 ? -8.957 12.343 1.249 1.00 96.31 178 GLY A CA 1
ATOM 1336 C C . GLY A 1 178 ? -9.217 13.800 0.891 1.00 96.31 178 GLY A C 1
ATOM 1337 O O . GLY A 1 178 ? -10.366 14.163 0.684 1.00 96.31 178 GLY A O 1
ATOM 1338 N N . SER A 1 179 ? -8.179 14.626 0.777 1.00 92.25 179 SER A N 1
ATOM 1339 C CA . SER A 1 179 ? -8.339 16.077 0.610 1.00 92.25 179 SER A CA 1
ATOM 1340 C C . SER A 1 179 ? -8.193 16.576 -0.827 1.00 92.25 179 SER A C 1
ATOM 1342 O O . SER A 1 179 ? -8.490 17.741 -1.079 1.00 92.25 179 SER A O 1
ATOM 1344 N N . MET A 1 180 ? -7.743 15.744 -1.770 1.00 93.94 180 MET A N 1
ATOM 1345 C CA . MET A 1 180 ? -7.677 16.121 -3.187 1.00 93.94 180 MET A CA 1
ATOM 1346 C C . MET A 1 180 ? -8.994 15.807 -3.891 1.00 93.94 180 MET A C 1
ATOM 1348 O O . MET A 1 180 ? -9.446 14.673 -3.831 1.00 93.94 180 MET A O 1
ATOM 1352 N N . ASP A 1 181 ? -9.611 16.780 -4.559 1.00 91.94 181 ASP A N 1
ATOM 1353 C CA . ASP A 1 181 ? -10.898 16.569 -5.245 1.00 91.94 181 ASP A CA 1
ATOM 1354 C C . ASP A 1 181 ? -10.762 15.771 -6.551 1.00 91.94 181 ASP A C 1
ATOM 1356 O O . ASP A 1 181 ? -11.675 15.035 -6.917 1.00 91.94 181 ASP A O 1
ATOM 1360 N N . ASP A 1 182 ? -9.627 15.903 -7.242 1.00 95.12 182 ASP A N 1
ATOM 1361 C CA . ASP A 1 182 ? -9.339 15.140 -8.456 1.00 95.12 182 ASP A CA 1
ATOM 1362 C C . ASP A 1 182 ? -8.960 13.697 -8.093 1.00 95.12 182 ASP A C 1
ATOM 1364 O O . ASP A 1 182 ? -7.883 13.434 -7.547 1.00 95.12 182 ASP A O 1
ATOM 1368 N N . GLU A 1 183 ? -9.875 12.765 -8.366 1.00 95.88 183 GLU A N 1
ATOM 1369 C CA . GLU A 1 183 ? -9.696 11.343 -8.075 1.00 95.88 183 GLU A CA 1
ATOM 1370 C C . GLU A 1 183 ? -8.511 10.745 -8.835 1.00 95.88 183 GLU A C 1
ATOM 1372 O O . GLU A 1 183 ? -7.707 10.026 -8.236 1.00 95.88 183 GLU A O 1
ATOM 1377 N N . ALA A 1 184 ? -8.372 11.043 -10.128 1.00 95.50 184 ALA A N 1
ATOM 1378 C CA . ALA A 1 184 ? -7.327 10.458 -10.957 1.00 95.50 184 ALA A CA 1
ATOM 1379 C C . ALA A 1 184 ? -5.949 10.898 -10.444 1.00 95.50 184 ALA A C 1
ATOM 1381 O O . ALA A 1 184 ? -5.093 10.062 -10.150 1.00 95.50 184 ALA A O 1
ATOM 1382 N N . ILE A 1 185 ? -5.760 12.202 -10.233 1.00 95.50 185 ILE A N 1
ATOM 1383 C CA . ILE A 1 185 ? -4.485 12.743 -9.752 1.00 95.50 185 ILE A CA 1
ATOM 1384 C C . ILE A 1 185 ? -4.199 12.333 -8.310 1.00 95.50 185 ILE A C 1
ATOM 1386 O O . ILE A 1 185 ? -3.072 11.954 -7.996 1.00 95.50 185 ILE A O 1
ATOM 1390 N N . GLY A 1 186 ? -5.195 12.374 -7.422 1.00 96.62 186 GLY A N 1
ATOM 1391 C CA . GLY A 1 186 ? -5.007 11.984 -6.025 1.00 96.62 186 GLY A CA 1
ATOM 1392 C C . GLY A 1 186 ? -4.602 10.515 -5.876 1.00 96.62 186 GLY A C 1
ATOM 1393 O O . GLY A 1 186 ? -3.750 10.181 -5.052 1.00 96.62 186 GLY A O 1
ATOM 1394 N N . THR A 1 187 ? -5.176 9.628 -6.689 1.00 97.88 187 THR A N 1
ATOM 1395 C CA . THR A 1 187 ? -4.879 8.189 -6.634 1.00 97.88 187 THR A CA 1
ATOM 1396 C C . THR A 1 187 ? -3.533 7.844 -7.263 1.00 97.88 187 THR A C 1
ATOM 1398 O O . THR A 1 187 ? -2.785 7.058 -6.679 1.00 97.88 187 THR A O 1
ATOM 1401 N N . ASP A 1 188 ? -3.158 8.487 -8.370 1.00 97.44 188 ASP A N 1
ATOM 1402 C CA . ASP A 1 188 ? -1.841 8.311 -8.993 1.00 97.44 188 ASP A CA 1
ATOM 1403 C C . ASP A 1 188 ? -0.698 8.912 -8.169 1.00 97.44 188 ASP A C 1
ATOM 1405 O O . ASP A 1 188 ? 0.323 8.252 -7.945 1.00 97.44 188 ASP A O 1
ATOM 1409 N N . LEU A 1 189 ? -0.911 10.094 -7.579 1.00 97.19 189 LEU A N 1
ATOM 1410 C CA . LEU A 1 189 ? 0.011 10.665 -6.599 1.00 97.19 189 LEU A CA 1
ATOM 1411 C C . LEU A 1 189 ? 0.222 9.714 -5.420 1.00 97.19 189 LEU A C 1
ATOM 1413 O O . LEU A 1 189 ? 1.366 9.448 -5.050 1.00 97.19 189 LEU A O 1
ATOM 1417 N N . ALA A 1 190 ? -0.857 9.180 -4.840 1.00 98.31 190 ALA A N 1
ATOM 1418 C CA . ALA A 1 190 ? -0.759 8.241 -3.728 1.00 98.31 190 ALA A CA 1
ATOM 1419 C C . ALA A 1 190 ? 0.011 6.970 -4.120 1.00 98.31 190 ALA A C 1
ATOM 1421 O O . ALA A 1 190 ? 0.869 6.526 -3.357 1.00 98.31 190 ALA A O 1
ATOM 1422 N N . LEU A 1 191 ? -0.239 6.410 -5.308 1.00 98.06 191 LEU A N 1
ATOM 1423 C CA . LEU A 1 191 ? 0.463 5.228 -5.816 1.00 98.06 191 LEU A CA 1
ATOM 1424 C C . LEU A 1 191 ? 1.968 5.478 -5.926 1.00 98.06 191 LEU A C 1
ATOM 1426 O O . LEU A 1 191 ? 2.771 4.699 -5.399 1.00 98.06 191 LEU A O 1
ATOM 1430 N N . HIS A 1 192 ? 2.361 6.566 -6.587 1.00 97.31 192 HIS A N 1
ATOM 1431 C CA . HIS A 1 192 ? 3.768 6.873 -6.811 1.00 97.31 192 HIS A CA 1
ATOM 1432 C C . HIS A 1 192 ? 4.484 7.297 -5.529 1.00 97.31 192 HIS A C 1
ATOM 1434 O O . HIS A 1 192 ? 5.595 6.826 -5.282 1.00 97.31 192 HIS A O 1
ATOM 1440 N N . PHE A 1 193 ? 3.831 8.080 -4.665 1.00 96.62 193 PHE A N 1
ATOM 1441 C CA . PHE A 1 193 ? 4.340 8.386 -3.326 1.00 96.62 193 PHE A CA 1
ATOM 1442 C C . PHE A 1 193 ? 4.576 7.111 -2.505 1.00 96.62 193 PHE A C 1
ATOM 1444 O O . PHE A 1 193 ? 5.537 7.026 -1.741 1.00 96.62 193 PHE A O 1
ATOM 1451 N N . TRP A 1 194 ? 3.748 6.083 -2.677 1.00 96.81 194 TRP A N 1
ATOM 1452 C CA . TRP A 1 194 ? 3.902 4.839 -1.934 1.00 96.81 194 TRP A CA 1
ATOM 1453 C C . TRP A 1 194 ? 5.021 3.943 -2.484 1.00 96.81 194 TRP A C 1
ATOM 1455 O O . TRP A 1 194 ? 5.793 3.389 -1.692 1.00 96.81 194 TRP A O 1
ATOM 1465 N N . TYR A 1 195 ? 5.121 3.788 -3.811 1.00 96.56 195 TYR A N 1
ATOM 1466 C CA . TYR A 1 195 ? 5.863 2.675 -4.425 1.00 96.56 195 TYR A CA 1
ATOM 1467 C C . TYR A 1 195 ? 6.925 3.041 -5.468 1.00 96.56 195 TYR A C 1
ATOM 1469 O O . TYR A 1 195 ? 7.719 2.166 -5.829 1.00 96.56 195 TYR A O 1
ATOM 1477 N N . SER A 1 196 ? 6.968 4.289 -5.941 1.00 96.75 196 SER A N 1
ATOM 1478 C CA . SER A 1 196 ? 7.945 4.738 -6.941 1.00 96.75 196 SER A CA 1
ATOM 1479 C C . SER A 1 196 ? 9.056 5.569 -6.307 1.00 96.75 196 SER A C 1
ATOM 1481 O O . SER A 1 196 ? 8.796 6.431 -5.470 1.00 96.75 196 SER A O 1
ATOM 1483 N N . ILE A 1 197 ? 10.303 5.361 -6.740 1.00 95.75 197 ILE A N 1
ATOM 1484 C CA . ILE A 1 197 ? 11.457 6.141 -6.254 1.00 95.75 197 ILE A CA 1
ATOM 1485 C C . ILE A 1 197 ? 11.476 7.584 -6.763 1.00 95.75 197 ILE A C 1
ATOM 1487 O O . ILE A 1 197 ? 12.165 8.424 -6.185 1.00 95.75 197 ILE A O 1
ATOM 1491 N N . LEU A 1 198 ? 10.729 7.871 -7.831 1.00 95.06 198 LEU A N 1
ATOM 1492 C CA . LEU A 1 198 ? 10.595 9.197 -8.411 1.00 95.06 198 LEU A CA 1
ATOM 1493 C C . LEU A 1 198 ? 9.125 9.560 -8.605 1.00 95.06 198 LEU A C 1
ATOM 1495 O O . LEU A 1 198 ? 8.282 8.693 -8.836 1.00 95.06 198 LEU A O 1
ATOM 1499 N N . LEU A 1 199 ? 8.853 10.858 -8.551 1.00 93.88 199 LEU A N 1
ATOM 1500 C CA . LEU A 1 199 ? 7.555 11.484 -8.747 1.00 93.88 199 LEU A CA 1
ATOM 1501 C C . LEU A 1 199 ? 7.622 12.457 -9.936 1.00 93.88 199 LEU A C 1
ATOM 1503 O O . LEU A 1 199 ? 8.691 13.030 -10.200 1.00 93.88 199 LEU A O 1
ATOM 1507 N N . PRO A 1 200 ? 6.498 12.693 -10.631 1.00 92.31 200 PRO A N 1
ATOM 1508 C CA . PRO A 1 200 ? 6.358 13.824 -11.538 1.00 92.31 200 PRO A CA 1
ATOM 1509 C C . PRO A 1 200 ? 6.611 15.157 -10.826 1.00 92.31 200 PRO A C 1
ATOM 1511 O O . PRO A 1 200 ? 6.278 15.319 -9.653 1.00 92.31 200 PRO A O 1
ATOM 1514 N N . ALA A 1 201 ? 7.152 16.153 -11.530 1.00 88.44 201 ALA A N 1
ATOM 1515 C CA . ALA A 1 201 ? 7.445 17.458 -10.923 1.00 88.44 201 ALA A CA 1
ATOM 1516 C C . ALA A 1 201 ? 6.201 18.163 -10.351 1.00 88.44 201 ALA A C 1
ATOM 1518 O O . ALA A 1 201 ? 6.262 18.777 -9.288 1.00 88.44 201 ALA A O 1
ATOM 1519 N N . ALA A 1 202 ? 5.049 18.029 -11.014 1.00 88.88 202 ALA A N 1
ATOM 1520 C CA . ALA A 1 202 ? 3.793 18.614 -10.543 1.00 88.88 202 ALA A CA 1
ATOM 1521 C C . ALA A 1 202 ? 3.337 18.046 -9.183 1.00 88.88 202 ALA A C 1
ATOM 1523 O O . ALA A 1 202 ? 2.679 18.735 -8.403 1.00 88.88 202 ALA A O 1
ATOM 1524 N N . TYR A 1 203 ? 3.709 16.801 -8.876 1.00 92.12 203 TYR A N 1
ATOM 1525 C CA . TYR A 1 203 ? 3.245 16.075 -7.693 1.00 92.12 203 TYR A CA 1
ATOM 1526 C C . TYR A 1 203 ? 3.877 16.591 -6.402 1.00 92.12 203 TYR A C 1
ATOM 1528 O O . TYR A 1 203 ? 3.237 16.555 -5.354 1.00 92.12 203 TYR A O 1
ATOM 1536 N N . GLU A 1 204 ? 5.084 17.153 -6.480 1.00 89.00 204 GLU A N 1
ATOM 1537 C CA . GLU A 1 204 ? 5.756 17.791 -5.346 1.00 89.00 204 GLU A CA 1
ATOM 1538 C C . GLU A 1 204 ? 4.910 18.927 -4.753 1.00 89.00 204 GLU A C 1
ATOM 1540 O O . GLU A 1 204 ? 4.723 19.012 -3.540 1.00 89.00 204 GLU A O 1
ATOM 1545 N N . GLN A 1 205 ? 4.336 19.776 -5.610 1.00 88.62 205 GLN A N 1
ATOM 1546 C CA . GLN A 1 205 ? 3.544 20.922 -5.163 1.00 88.62 205 GLN A CA 1
ATOM 1547 C C . GLN A 1 205 ? 2.198 20.499 -4.572 1.00 88.62 205 GLN A C 1
ATOM 1549 O O . GLN A 1 205 ? 1.757 21.070 -3.573 1.00 88.62 205 GLN A O 1
ATOM 1554 N N . LEU A 1 206 ? 1.559 19.485 -5.161 1.00 92.81 206 LEU A N 1
ATOM 1555 C CA . LEU A 1 206 ? 0.302 18.926 -4.657 1.00 92.81 206 LEU A CA 1
ATOM 1556 C C . LEU A 1 206 ? 0.502 18.285 -3.279 1.00 92.81 206 LEU A C 1
ATOM 1558 O O . LEU A 1 206 ? -0.253 18.566 -2.346 1.00 92.81 206 LEU A O 1
ATOM 1562 N N . LEU A 1 207 ? 1.571 17.498 -3.133 1.00 92.88 207 LEU A N 1
ATOM 1563 C CA . LEU A 1 207 ? 1.969 16.894 -1.867 1.00 92.88 207 LEU A CA 1
ATOM 1564 C C . LEU A 1 207 ? 2.246 17.964 -0.803 1.00 92.88 207 LEU A C 1
ATOM 1566 O O . LEU A 1 207 ? 1.700 17.902 0.301 1.00 92.88 207 LEU A O 1
ATOM 1570 N N . ALA A 1 208 ? 3.033 18.986 -1.155 1.00 91.75 208 ALA A N 1
ATOM 1571 C CA . ALA A 1 208 ? 3.337 20.093 -0.259 1.00 91.75 208 ALA A CA 1
ATOM 1572 C C . ALA A 1 208 ? 2.073 20.850 0.172 1.00 91.75 208 ALA A C 1
ATOM 1574 O O . ALA A 1 208 ? 1.919 21.176 1.349 1.00 91.75 208 ALA A O 1
ATOM 1575 N N . GLY A 1 209 ? 1.138 21.086 -0.752 1.00 92.88 209 GLY A N 1
ATOM 1576 C CA . GLY A 1 209 ? -0.144 21.729 -0.468 1.00 92.88 209 GLY A CA 1
ATOM 1577 C C . GLY A 1 209 ? -0.991 20.951 0.542 1.00 92.88 209 GLY A C 1
ATOM 1578 O O . GLY A 1 209 ? -1.500 21.547 1.498 1.00 92.88 209 GLY A O 1
ATOM 1579 N N . ALA A 1 210 ? -1.103 19.629 0.379 1.00 93.94 210 ALA A N 1
ATOM 1580 C CA . ALA A 1 210 ? -1.844 18.766 1.302 1.00 93.94 210 ALA A CA 1
ATOM 1581 C C . ALA A 1 210 ? -1.232 18.785 2.715 1.00 93.94 210 ALA A C 1
ATOM 1583 O O . ALA A 1 210 ? -1.938 19.000 3.705 1.00 93.94 210 ALA A O 1
ATOM 1584 N N . ILE A 1 211 ? 0.093 18.644 2.809 1.00 93.19 211 ILE A N 1
ATOM 1585 C CA . ILE A 1 211 ? 0.821 18.627 4.084 1.00 93.19 211 ILE A CA 1
ATOM 1586 C C . ILE A 1 211 ? 0.751 19.990 4.781 1.00 93.19 211 ILE A C 1
ATOM 1588 O O . ILE A 1 211 ? 0.399 20.060 5.958 1.00 93.19 211 ILE A O 1
ATOM 1592 N N . LEU A 1 212 ? 1.034 21.086 4.069 1.00 92.94 212 LEU A N 1
ATOM 1593 C CA . LEU A 1 212 ? 0.983 22.438 4.634 1.00 92.94 212 LEU A CA 1
ATOM 1594 C C . LEU A 1 212 ? -0.418 22.788 5.136 1.00 92.94 212 LEU A C 1
ATOM 1596 O O . LEU A 1 212 ? -0.550 23.394 6.198 1.00 92.94 212 LEU A O 1
ATOM 1600 N N . THR A 1 213 ? -1.464 22.383 4.412 1.00 93.12 213 THR A N 1
ATOM 1601 C CA . THR A 1 213 ? -2.855 22.596 4.837 1.00 93.12 213 THR A CA 1
ATOM 1602 C C . THR A 1 213 ? -3.136 21.901 6.169 1.00 93.12 213 THR A C 1
ATOM 1604 O O . THR A 1 213 ? -3.716 22.508 7.075 1.00 93.12 213 THR A O 1
ATOM 1607 N N . PHE A 1 214 ? -2.686 20.654 6.320 1.00 92.62 214 PHE A N 1
ATOM 1608 C CA . PHE A 1 214 ? -2.836 19.906 7.563 1.00 92.62 214 PHE A CA 1
ATOM 1609 C C . PHE A 1 214 ? -2.007 20.508 8.710 1.00 92.62 214 PHE A C 1
ATOM 1611 O O . PHE A 1 214 ? -2.536 20.754 9.794 1.00 92.62 214 PHE A O 1
ATOM 1618 N N . LEU A 1 215 ? -0.733 20.831 8.475 1.00 89.75 215 LEU A N 1
ATOM 1619 C CA . LEU A 1 215 ? 0.141 21.442 9.483 1.00 89.75 215 LEU A CA 1
ATOM 1620 C C . LEU A 1 215 ? -0.385 22.797 9.965 1.00 89.75 215 LEU A C 1
ATOM 1622 O O . LEU A 1 215 ? -0.418 23.061 11.165 1.00 89.75 215 LEU A O 1
ATOM 1626 N N . GLN A 1 216 ? -0.884 23.638 9.056 1.00 89.12 216 GLN A N 1
ATOM 1627 C CA . GLN A 1 216 ? -1.525 24.904 9.416 1.00 89.12 216 GLN A CA 1
ATOM 1628 C C . GLN A 1 216 ? -2.791 24.707 10.253 1.00 89.12 216 GLN A C 1
ATOM 1630 O O . GLN A 1 216 ? -3.130 25.577 11.057 1.00 89.12 216 GLN A O 1
ATOM 1635 N N . PHE A 1 217 ? -3.527 23.613 10.050 1.00 88.12 217 PHE A N 1
ATOM 1636 C CA . PHE A 1 217 ? -4.677 23.283 10.883 1.00 88.12 217 PHE A CA 1
ATOM 1637 C C . PHE A 1 217 ? -4.239 22.898 12.296 1.00 88.12 217 PHE A C 1
ATOM 1639 O O . PHE A 1 217 ? -4.732 23.484 13.259 1.00 88.12 217 PHE A O 1
ATOM 1646 N N . VAL A 1 218 ? -3.278 21.981 12.417 1.00 83.62 218 VAL A N 1
ATOM 1647 C CA . VAL A 1 218 ? -2.776 21.521 13.718 1.00 83.62 218 VAL A CA 1
ATOM 1648 C C . VAL A 1 218 ? -2.112 22.665 14.493 1.00 83.62 218 VAL A C 1
ATOM 1650 O O . VAL A 1 218 ? -2.406 22.857 15.671 1.00 83.62 218 VAL A O 1
ATOM 1653 N N . GLY A 1 219 ? -1.306 23.500 13.828 1.00 79.12 219 GLY A N 1
ATOM 1654 C CA . GLY A 1 219 ? -0.604 24.631 14.447 1.00 79.12 219 GLY A CA 1
ATOM 1655 C C . GLY A 1 219 ? -1.514 25.755 14.968 1.00 79.12 219 GLY A C 1
ATOM 1656 O O . GLY A 1 219 ? -1.079 26.590 15.765 1.00 79.12 219 GLY A O 1
ATOM 1657 N N . LYS A 1 220 ? -2.795 25.796 14.570 1.00 77.69 220 LYS A N 1
ATOM 1658 C CA . LYS A 1 220 ? -3.777 26.746 15.130 1.00 77.69 220 LYS A CA 1
ATOM 1659 C C . LYS A 1 220 ? -4.233 26.360 16.536 1.00 77.69 220 LYS A C 1
ATOM 1661 O O . LYS A 1 220 ? -4.715 27.226 17.270 1.00 77.69 220 LYS A O 1
ATOM 1666 N N . THR A 1 221 ? -4.074 25.102 16.937 1.00 67.69 221 THR A N 1
ATOM 1667 C CA . THR A 1 221 ? -4.473 24.632 18.263 1.00 67.69 221 THR A CA 1
ATOM 1668 C C . THR A 1 221 ? -3.311 24.769 19.238 1.00 67.69 221 THR A C 1
ATOM 1670 O O . THR A 1 221 ? -2.391 23.963 19.257 1.00 67.69 221 THR A O 1
ATOM 1673 N N . LYS A 1 222 ? -3.356 25.811 20.075 1.00 62.41 222 LYS A N 1
ATOM 1674 C CA . LYS A 1 222 ? -2.287 26.107 21.047 1.00 62.41 222 LYS A CA 1
ATOM 1675 C C . LYS A 1 222 ? -2.439 25.388 22.393 1.00 62.41 222 LYS A C 1
ATOM 1677 O O . LYS A 1 222 ? -1.476 25.327 23.149 1.00 62.41 222 LYS A O 1
ATOM 1682 N N . VAL A 1 223 ? -3.637 24.896 22.721 1.00 66.75 223 VAL A N 1
ATOM 1683 C CA . VAL A 1 223 ? -3.955 24.257 24.010 1.00 66.75 223 VAL A CA 1
ATOM 1684 C C . VAL A 1 223 ? -4.947 23.117 23.786 1.00 66.75 223 VAL A C 1
ATOM 1686 O O . VAL A 1 223 ? -5.992 23.329 23.174 1.00 66.75 223 VAL A O 1
ATOM 1689 N N . GLY A 1 224 ? -4.645 21.935 24.330 1.00 69.94 224 GLY A N 1
ATOM 1690 C CA . GLY A 1 224 ? -5.507 20.752 24.248 1.00 69.94 224 GLY A CA 1
ATOM 1691 C C . GLY A 1 224 ? -5.446 20.027 22.900 1.00 69.94 224 GLY A C 1
ATOM 1692 O O . GLY A 1 224 ? -4.646 20.361 22.027 1.00 69.94 224 GLY A O 1
ATOM 1693 N N . ALA A 1 225 ? -6.285 19.002 22.746 1.00 78.50 225 ALA A N 1
ATOM 1694 C CA . ALA A 1 225 ? -6.398 18.276 21.486 1.00 78.50 225 ALA A CA 1
ATOM 1695 C C . ALA A 1 225 ? -7.104 19.148 20.425 1.00 78.50 225 ALA A C 1
ATOM 1697 O O . ALA A 1 225 ? -8.120 19.778 20.741 1.00 78.50 225 ALA A O 1
ATOM 1698 N N . PRO A 1 226 ? -6.595 19.207 19.178 1.00 82.06 226 PRO A N 1
ATOM 1699 C CA . PRO A 1 226 ? -7.278 19.901 18.095 1.00 82.06 226 PRO A CA 1
ATOM 1700 C C . PRO A 1 226 ? -8.620 19.224 17.794 1.00 82.06 226 PRO A C 1
ATOM 1702 O O . PRO A 1 226 ? -8.762 18.017 18.017 1.00 82.06 226 PRO A O 1
ATOM 1705 N N . PRO A 1 227 ? -9.606 19.963 17.250 1.00 89.00 227 PRO A N 1
ATOM 1706 C CA . PRO A 1 227 ? -10.758 19.314 16.641 1.00 89.00 227 PRO A CA 1
ATOM 1707 C C . PRO A 1 227 ? -10.292 18.358 15.525 1.00 89.00 227 PRO A C 1
ATOM 1709 O O . PRO A 1 227 ? -9.186 18.518 15.001 1.00 89.00 227 PRO A O 1
ATOM 1712 N N . PRO A 1 228 ? -11.111 17.370 15.128 1.00 92.94 228 PRO A N 1
ATOM 1713 C CA . PRO A 1 228 ? -10.771 16.513 14.001 1.00 92.94 228 PRO A CA 1
ATOM 1714 C C . PRO A 1 228 ? -10.545 17.323 12.721 1.00 92.94 228 PRO A C 1
ATOM 1716 O O . PRO A 1 228 ? -11.342 18.204 12.389 1.00 92.94 228 PRO A O 1
ATOM 1719 N N . PHE A 1 229 ? -9.465 17.023 11.996 1.00 94.69 229 PHE A N 1
ATOM 1720 C CA . PHE A 1 229 ? -9.254 17.576 10.663 1.00 94.69 229 PHE A CA 1
ATOM 1721 C C . PHE A 1 229 ? -10.276 16.947 9.724 1.00 94.69 229 PHE A C 1
ATOM 1723 O O . PHE A 1 229 ? -10.364 15.719 9.636 1.00 94.69 229 PHE A O 1
ATOM 1730 N N . GLN A 1 230 ? -11.052 17.785 9.038 1.00 96.12 230 GLN A N 1
ATOM 1731 C CA . GLN A 1 230 ? -11.998 17.312 8.037 1.00 96.12 230 GLN A CA 1
ATOM 1732 C C . GLN A 1 230 ? -11.234 16.865 6.804 1.00 96.12 230 GLN A C 1
ATOM 1734 O O . GLN A 1 230 ? -10.706 17.688 6.059 1.00 96.12 230 GLN A O 1
ATOM 1739 N N . LEU A 1 231 ? -11.161 15.547 6.637 1.00 95.44 231 LEU A N 1
ATOM 1740 C CA . LEU A 1 231 ? -10.459 14.925 5.533 1.00 95.44 231 LEU A CA 1
ATOM 1741 C C . LEU A 1 231 ? -11.319 14.990 4.268 1.00 95.44 231 LEU A C 1
ATOM 1743 O O . LEU A 1 231 ? -10.832 15.416 3.229 1.00 95.44 231 LEU A O 1
ATOM 1747 N N . THR A 1 232 ? -12.597 14.627 4.404 1.00 96.44 232 THR A N 1
ATOM 1748 C CA . THR A 1 232 ? -13.656 14.757 3.393 1.00 96.44 232 THR A CA 1
ATOM 1749 C C . THR A 1 232 ? -14.889 15.413 4.035 1.00 96.44 232 THR A C 1
ATOM 1751 O O . THR A 1 232 ? -14.849 15.847 5.187 1.00 96.44 232 THR A O 1
ATOM 1754 N N . SER A 1 233 ? -16.025 15.464 3.332 1.00 94.94 233 SER A N 1
ATOM 1755 C CA . SER A 1 233 ? -17.306 15.866 3.934 1.00 94.94 233 SER A CA 1
ATOM 1756 C C . SER A 1 233 ? -17.843 14.879 4.979 1.00 94.94 233 SER A C 1
ATOM 1758 O O . SER A 1 233 ? -18.692 15.261 5.783 1.00 94.94 233 SER A O 1
ATOM 1760 N N . THR A 1 234 ? -17.391 13.622 4.965 1.00 96.69 234 THR A N 1
ATOM 1761 C CA . THR A 1 234 ? -17.905 12.546 5.834 1.00 96.69 234 THR A CA 1
ATOM 1762 C C . THR A 1 234 ? -16.845 11.922 6.733 1.00 96.69 234 THR A C 1
ATOM 1764 O O . THR A 1 234 ? -17.201 11.265 7.709 1.00 96.69 234 THR A O 1
ATOM 1767 N N . SER A 1 235 ? -15.563 12.116 6.425 1.00 98.12 235 SER A N 1
ATOM 1768 C CA . SER A 1 235 ? -14.453 11.475 7.121 1.00 98.12 235 SER A CA 1
ATOM 1769 C C . SER A 1 235 ? -13.510 12.483 7.756 1.00 98.12 235 SER A C 1
ATOM 1771 O 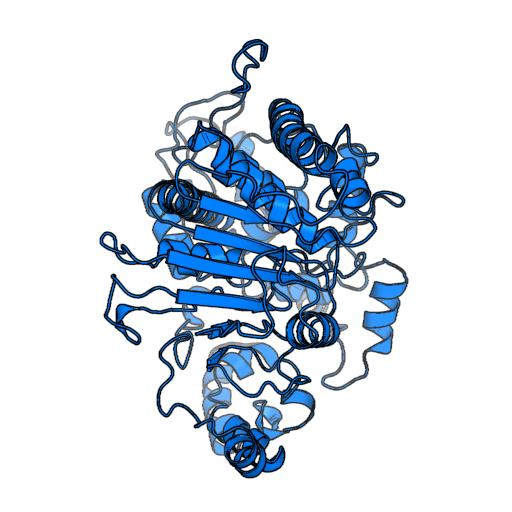O . SER A 1 235 ? -13.240 13.554 7.212 1.00 98.12 235 SER A O 1
ATOM 1773 N N . THR A 1 236 ? -12.963 12.099 8.905 1.00 97.94 236 THR A N 1
ATOM 1774 C CA . THR A 1 236 ? -12.062 12.920 9.718 1.00 97.94 236 THR A CA 1
ATOM 1775 C C . THR A 1 236 ? -10.752 12.202 9.983 1.00 97.94 236 THR A C 1
ATOM 1777 O O . THR A 1 236 ? -10.698 10.974 9.991 1.00 97.94 236 THR A O 1
ATOM 1780 N N . VAL A 1 237 ? -9.707 12.966 10.292 1.00 96.44 237 VAL A N 1
ATOM 1781 C CA . VAL A 1 237 ? -8.476 12.434 10.879 1.00 96.44 237 VAL A CA 1
ATOM 1782 C C . VAL A 1 237 ? -8.102 13.210 12.139 1.00 96.44 237 VAL A C 1
ATOM 1784 O O . VAL A 1 237 ? -8.208 14.435 12.200 1.00 96.44 237 VAL A O 1
ATOM 1787 N N . MET A 1 238 ? -7.667 12.485 13.166 1.00 93.62 238 MET A N 1
ATOM 1788 C CA . MET A 1 238 ? -7.022 13.050 14.349 1.00 93.62 238 MET A CA 1
ATOM 1789 C C . MET A 1 238 ? -5.660 12.410 14.545 1.00 93.62 238 MET A C 1
ATOM 1791 O O . MET A 1 238 ? -5.490 11.205 14.356 1.00 93.62 238 MET A O 1
ATOM 1795 N N . VAL A 1 239 ? -4.711 13.224 14.984 1.00 89.88 239 VAL A N 1
ATOM 1796 C CA . VAL A 1 239 ? -3.349 12.796 15.273 1.00 89.88 239 VAL A CA 1
ATOM 1797 C C . VAL A 1 239 ? -3.027 13.262 16.686 1.00 89.88 239 VAL A C 1
ATOM 1799 O O . VAL A 1 239 ? -2.931 14.472 16.915 1.00 89.88 239 VAL A O 1
ATOM 1802 N N . PRO A 1 240 ? -2.904 12.348 17.664 1.00 80.88 240 PRO A N 1
ATOM 1803 C CA . PRO A 1 240 ? -2.210 12.644 18.903 1.00 80.88 240 PRO A CA 1
ATOM 1804 C C . PRO A 1 240 ? -0.788 13.034 18.536 1.00 80.88 240 PRO A C 1
ATOM 1806 O O . PRO A 1 240 ? 0.012 12.176 18.175 1.00 80.88 240 PRO A O 1
ATOM 1809 N N . MET A 1 241 ? -0.512 14.338 18.539 1.00 66.25 241 MET A N 1
ATOM 1810 C CA . MET A 1 241 ? 0.795 14.879 18.183 1.00 66.25 241 MET A CA 1
ATOM 1811 C C . MET A 1 241 ? 1.821 14.369 19.192 1.00 66.25 241 MET A C 1
ATOM 1813 O O . MET A 1 241 ? 2.031 14.966 20.247 1.00 66.25 241 MET A O 1
ATOM 1817 N N . ALA A 1 242 ? 2.446 13.238 18.881 1.00 61.66 242 ALA A N 1
ATOM 1818 C CA . ALA A 1 242 ? 3.666 12.831 19.540 1.00 61.66 242 ALA A CA 1
ATOM 1819 C C . ALA A 1 242 ? 4.755 13.848 19.172 1.00 61.66 242 ALA A C 1
ATOM 1821 O O . ALA A 1 242 ? 4.743 14.424 18.074 1.00 61.66 242 ALA A O 1
ATOM 1822 N N . TYR A 1 243 ? 5.679 14.087 20.103 1.00 60.97 243 TYR A N 1
ATOM 1823 C CA . TYR A 1 243 ? 6.829 14.959 19.876 1.00 60.97 243 TYR A CA 1
ATOM 1824 C C . TYR A 1 243 ? 7.518 14.562 18.557 1.00 60.97 243 TYR A C 1
ATOM 1826 O O . TYR A 1 243 ? 7.780 13.381 18.338 1.00 60.97 243 TYR A O 1
ATOM 1834 N N . GLY A 1 244 ? 7.736 15.524 17.657 1.00 66.88 244 GLY A N 1
ATOM 1835 C CA . GLY A 1 244 ? 8.370 15.281 16.355 1.00 66.88 244 GLY A CA 1
ATOM 1836 C C . GLY A 1 244 ? 7.439 14.917 15.188 1.00 66.88 244 GLY A C 1
ATOM 1837 O O . GLY A 1 244 ? 7.938 14.735 14.088 1.00 66.88 244 GLY A O 1
ATOM 1838 N N . THR A 1 245 ? 6.108 14.850 15.350 1.00 73.94 245 THR A N 1
ATOM 1839 C CA . THR A 1 245 ? 5.198 14.594 14.201 1.00 73.94 245 THR A CA 1
ATOM 1840 C C . THR A 1 245 ? 5.211 15.742 13.180 1.00 73.94 245 THR A C 1
ATOM 1842 O O . THR A 1 245 ? 5.183 15.510 11.976 1.00 73.94 245 THR A O 1
ATOM 1845 N N . GLU A 1 246 ? 5.264 16.993 13.651 1.00 78.12 246 GLU A N 1
ATOM 1846 C CA . GLU A 1 246 ? 5.369 18.175 12.784 1.00 78.12 246 GLU A CA 1
ATOM 1847 C C . GLU A 1 246 ? 6.696 18.174 12.021 1.00 78.12 246 GLU A C 1
ATOM 1849 O O . GLU A 1 246 ? 6.685 18.175 10.797 1.00 78.12 246 GLU A O 1
ATOM 1854 N N . GLU A 1 247 ? 7.822 18.059 12.730 1.00 79.12 247 GLU A N 1
ATOM 1855 C CA . GLU A 1 247 ? 9.164 17.917 12.146 1.00 79.12 247 GLU A CA 1
ATOM 1856 C C . GLU A 1 247 ? 9.240 16.737 11.162 1.00 79.12 247 GLU A C 1
ATOM 1858 O O . GLU A 1 247 ? 9.686 16.883 10.024 1.00 79.12 247 GLU A O 1
ATOM 1863 N N . GLY A 1 248 ? 8.684 15.591 11.556 1.00 79.19 248 GLY A N 1
ATOM 1864 C CA . GLY A 1 248 ? 8.598 14.389 10.739 1.00 79.19 248 GLY A CA 1
ATOM 1865 C C . GLY A 1 248 ? 7.745 14.553 9.482 1.00 79.19 248 GLY A C 1
ATOM 1866 O O . GLY A 1 248 ? 7.984 13.836 8.518 1.00 79.19 248 GLY A O 1
ATOM 1867 N N . MET A 1 249 ? 6.785 15.483 9.448 1.00 84.94 249 MET A N 1
ATOM 1868 C CA . MET A 1 249 ? 6.041 15.833 8.233 1.00 84.94 249 MET A CA 1
ATOM 1869 C C . MET A 1 249 ? 6.728 16.923 7.405 1.00 84.94 249 MET A C 1
ATOM 1871 O O . MET A 1 249 ? 6.669 16.881 6.176 1.00 84.94 249 MET A O 1
ATOM 1875 N N . LEU A 1 250 ? 7.393 17.885 8.052 1.00 84.12 250 LEU A N 1
ATOM 1876 C CA . LEU A 1 250 ? 8.126 18.958 7.374 1.00 84.12 250 LEU A CA 1
ATOM 1877 C C . LEU A 1 250 ? 9.213 18.402 6.446 1.00 84.12 250 LEU A C 1
ATOM 1879 O O . LEU A 1 250 ? 9.442 18.975 5.388 1.00 84.12 250 LEU A O 1
ATOM 1883 N N . ARG A 1 251 ? 9.804 17.246 6.764 1.00 81.44 251 ARG A N 1
ATOM 1884 C CA . ARG A 1 251 ? 10.799 16.587 5.898 1.00 81.44 251 ARG A CA 1
ATOM 1885 C C . ARG A 1 251 ? 10.286 16.189 4.503 1.00 81.44 251 ARG A C 1
ATOM 1887 O O . ARG A 1 251 ? 11.076 15.903 3.609 1.00 81.44 251 ARG A O 1
ATOM 1894 N N . TYR A 1 252 ? 8.967 16.114 4.306 1.00 83.00 252 TYR A N 1
ATOM 1895 C CA . TYR A 1 252 ? 8.368 15.851 2.989 1.00 83.00 252 TYR A CA 1
ATOM 1896 C C . TYR A 1 252 ? 8.002 17.142 2.241 1.00 83.00 252 TYR A C 1
ATOM 1898 O O . TYR A 1 252 ? 7.519 17.077 1.112 1.00 83.00 252 TYR A O 1
ATOM 1906 N N . LEU A 1 253 ? 8.208 18.311 2.860 1.00 78.38 253 LEU A N 1
ATOM 1907 C CA . LEU A 1 253 ? 8.007 19.618 2.249 1.00 78.38 253 LEU A CA 1
ATOM 1908 C C . LEU A 1 253 ? 9.311 20.116 1.622 1.00 78.38 253 LEU A C 1
ATOM 1910 O O . LEU A 1 253 ? 10.094 20.816 2.260 1.00 78.38 253 LEU A O 1
ATOM 1914 N N . GLY A 1 254 ? 9.518 19.793 0.350 1.00 62.41 254 GLY A N 1
ATOM 1915 C CA . GLY A 1 254 ? 10.595 20.356 -0.463 1.00 62.41 254 GLY A CA 1
ATOM 1916 C C . GLY A 1 254 ? 11.337 19.316 -1.289 1.00 62.41 254 GLY A C 1
ATOM 1917 O O . GLY A 1 254 ? 11.132 18.109 -1.126 1.00 62.41 254 GLY A O 1
ATOM 1918 N N . ALA A 1 255 ? 12.224 19.815 -2.156 1.00 54.09 255 ALA A N 1
ATOM 1919 C CA . ALA A 1 255 ? 13.127 18.987 -2.933 1.00 54.09 255 ALA A CA 1
ATOM 1920 C C . ALA A 1 255 ? 13.892 18.108 -1.950 1.00 54.09 255 ALA A C 1
ATOM 1922 O O . ALA A 1 255 ? 14.613 18.617 -1.091 1.00 54.09 255 ALA A O 1
ATOM 1923 N N . CYS A 1 256 ? 13.676 16.798 -2.048 1.00 56.34 256 CYS A N 1
ATOM 1924 C CA . CYS A 1 256 ? 14.394 15.821 -1.254 1.00 56.34 256 CYS A CA 1
ATOM 1925 C C . CYS A 1 256 ? 15.881 16.204 -1.206 1.00 56.34 256 CYS A C 1
ATOM 1927 O O . CYS A 1 256 ? 16.473 16.484 -2.252 1.00 56.34 256 CYS A O 1
ATOM 1929 N N . ASN A 1 257 ? 16.502 16.176 -0.021 1.00 64.50 257 ASN A N 1
ATOM 1930 C CA . ASN A 1 257 ? 17.957 16.341 0.081 1.00 64.50 257 ASN A CA 1
ATOM 1931 C C . ASN A 1 257 ? 18.706 15.293 -0.758 1.00 64.50 257 ASN A C 1
ATOM 1933 O O . ASN A 1 257 ? 19.887 15.466 -1.044 1.00 64.50 257 ASN A O 1
ATOM 1937 N N . VAL A 1 258 ? 18.017 14.224 -1.175 1.00 80.62 258 VAL A N 1
ATOM 1938 C CA . VAL A 1 258 ? 18.491 13.227 -2.130 1.00 80.62 258 VAL A CA 1
ATOM 1939 C C . VAL A 1 258 ? 18.181 13.688 -3.559 1.00 80.62 258 VAL A C 1
ATOM 1941 O O . VAL A 1 258 ? 17.018 13.682 -3.974 1.00 80.62 258 VAL A O 1
ATOM 1944 N N . PRO A 1 259 ? 19.201 14.029 -4.370 1.00 89.12 259 PRO A N 1
ATOM 1945 C CA . PRO A 1 259 ? 18.997 14.299 -5.785 1.00 89.12 259 PRO A CA 1
ATOM 1946 C C . PRO A 1 259 ? 18.376 13.085 -6.500 1.00 89.12 259 PRO A C 1
ATOM 1948 O O . PRO A 1 259 ? 18.731 11.949 -6.177 1.00 89.12 259 PRO A O 1
ATOM 1951 N N . PRO A 1 260 ? 17.539 13.282 -7.536 1.00 91.62 260 PRO A N 1
ATOM 1952 C CA . PRO A 1 260 ? 16.912 12.192 -8.296 1.00 91.62 260 PRO A CA 1
ATOM 1953 C C . PRO A 1 260 ? 17.904 11.134 -8.788 1.00 91.62 260 PRO A C 1
ATOM 1955 O O . PRO A 1 260 ? 17.620 9.939 -8.762 1.00 91.62 260 PRO A O 1
ATOM 1958 N N . GLU A 1 261 ? 19.097 11.562 -9.199 1.00 92.31 261 GLU A N 1
ATOM 1959 C CA . GLU A 1 261 ? 20.140 10.643 -9.647 1.00 92.31 261 GLU A CA 1
ATOM 1960 C C . GLU A 1 261 ? 20.768 9.851 -8.496 1.00 92.31 261 GLU A C 1
ATOM 1962 O O . GLU A 1 261 ? 21.031 8.661 -8.644 1.00 92.31 261 GLU A O 1
ATOM 1967 N N . ALA A 1 262 ? 20.937 10.463 -7.321 1.00 92.38 262 ALA A N 1
ATOM 1968 C CA . ALA A 1 262 ? 21.401 9.753 -6.133 1.00 92.38 262 ALA A CA 1
ATOM 1969 C C . ALA A 1 262 ? 20.379 8.694 -5.690 1.00 92.38 262 ALA A C 1
ATOM 1971 O O . ALA A 1 262 ? 20.768 7.567 -5.399 1.00 92.38 262 ALA A O 1
ATOM 1972 N N . ALA A 1 263 ? 19.081 9.014 -5.741 1.00 93.00 263 ALA A N 1
ATOM 1973 C CA . ALA A 1 263 ? 18.001 8.067 -5.464 1.00 93.00 263 ALA A CA 1
ATOM 1974 C C . ALA A 1 263 ? 18.035 6.858 -6.420 1.00 93.00 263 ALA A C 1
ATOM 1976 O O . ALA A 1 263 ? 17.954 5.709 -5.979 1.00 93.00 263 ALA A O 1
ATOM 1977 N N . ARG A 1 264 ? 18.221 7.095 -7.730 1.00 94.69 264 ARG A N 1
ATOM 1978 C CA . ARG A 1 264 ? 18.388 6.017 -8.724 1.00 94.69 264 ARG A CA 1
ATOM 1979 C C . ARG A 1 264 ? 19.619 5.165 -8.439 1.00 94.69 264 ARG A C 1
ATOM 1981 O O . ARG A 1 264 ? 19.527 3.939 -8.457 1.00 94.69 264 ARG A O 1
ATOM 1988 N N . MET A 1 265 ? 20.759 5.800 -8.178 1.00 94.50 265 MET A N 1
ATOM 1989 C CA . MET A 1 265 ? 22.019 5.106 -7.924 1.00 94.50 265 MET A CA 1
ATOM 1990 C C . MET A 1 265 ? 21.964 4.270 -6.649 1.00 94.50 265 MET A C 1
ATOM 1992 O O . MET A 1 265 ? 22.409 3.123 -6.662 1.00 94.50 265 MET A O 1
ATOM 1996 N N . GLU A 1 266 ? 21.371 4.795 -5.578 1.00 94.19 266 GLU A N 1
ATOM 1997 C CA . GLU A 1 266 ? 21.168 4.053 -4.337 1.00 94.19 266 GLU A CA 1
ATOM 1998 C C . GLU A 1 266 ? 20.216 2.872 -4.540 1.00 94.19 266 GLU A C 1
ATOM 2000 O O . GLU A 1 266 ? 20.521 1.753 -4.121 1.00 94.19 266 GLU A O 1
ATOM 2005 N N . HIS A 1 267 ? 19.104 3.075 -5.252 1.00 94.31 267 HIS A N 1
ATOM 2006 C CA . HIS A 1 267 ? 18.198 1.980 -5.583 1.00 94.31 267 HIS A CA 1
ATOM 2007 C C . HIS A 1 267 ? 18.911 0.899 -6.415 1.00 94.31 267 HIS A C 1
ATOM 2009 O O . HIS A 1 267 ? 18.836 -0.285 -6.103 1.00 94.31 267 HIS A O 1
ATOM 2015 N N . ILE A 1 268 ? 19.688 1.262 -7.437 1.00 93.88 268 ILE A N 1
ATOM 2016 C CA . ILE A 1 268 ? 20.463 0.281 -8.213 1.00 93.88 268 ILE A CA 1
ATOM 2017 C C . ILE A 1 268 ? 21.487 -0.434 -7.324 1.00 93.88 268 ILE A C 1
ATOM 2019 O O . ILE A 1 268 ? 21.608 -1.660 -7.406 1.00 93.88 268 ILE A O 1
ATOM 2023 N N . ARG A 1 269 ? 22.208 0.298 -6.467 1.00 93.38 269 ARG A N 1
ATOM 2024 C CA . ARG A 1 269 ? 23.200 -0.268 -5.545 1.00 93.38 269 ARG A CA 1
ATOM 2025 C C . ARG A 1 269 ? 22.560 -1.324 -4.650 1.00 93.38 269 ARG A C 1
ATOM 2027 O O . ARG A 1 269 ? 23.087 -2.433 -4.567 1.00 93.38 269 ARG A O 1
ATOM 2034 N N . ILE A 1 270 ? 21.422 -1.007 -4.027 1.00 90.38 270 ILE A N 1
ATOM 2035 C CA . ILE A 1 270 ? 20.762 -1.916 -3.089 1.00 90.38 270 ILE A CA 1
ATOM 2036 C C . ILE A 1 270 ? 20.235 -3.171 -3.772 1.00 90.38 270 ILE A C 1
ATOM 2038 O O . ILE A 1 270 ? 20.309 -4.262 -3.219 1.00 90.38 270 ILE A O 1
ATOM 2042 N N . ARG A 1 271 ? 19.776 -3.061 -5.021 1.00 90.06 271 ARG A N 1
ATOM 2043 C CA . ARG A 1 271 ? 19.252 -4.215 -5.755 1.00 90.06 271 ARG A CA 1
ATOM 2044 C C . ARG A 1 271 ? 20.331 -5.141 -6.316 1.00 90.06 271 ARG A C 1
ATOM 2046 O O . ARG A 1 271 ? 19.978 -6.244 -6.739 1.00 90.06 271 ARG A O 1
ATOM 2053 N N . ASN A 1 272 ? 21.597 -4.715 -6.304 1.00 88.00 272 ASN A N 1
ATOM 2054 C CA . ASN A 1 272 ? 22.744 -5.419 -6.886 1.00 88.00 272 ASN A CA 1
ATOM 2055 C C . ASN A 1 272 ? 23.878 -5.670 -5.871 1.00 88.00 272 ASN A C 1
ATOM 2057 O O . ASN A 1 272 ? 25.048 -5.733 -6.254 1.00 88.00 272 ASN A O 1
ATOM 2061 N N . VAL A 1 273 ? 23.556 -5.820 -4.581 1.00 86.62 273 VAL A N 1
ATOM 2062 C CA . VAL A 1 273 ? 24.544 -6.117 -3.530 1.00 86.62 273 VAL A CA 1
ATOM 2063 C C . VAL A 1 273 ? 25.253 -7.452 -3.834 1.00 86.62 273 VAL A C 1
ATOM 2065 O O . VAL A 1 273 ? 24.594 -8.496 -3.849 1.00 86.62 273 VAL A O 1
ATOM 2068 N N . PRO A 1 274 ? 26.588 -7.475 -4.041 1.00 84.81 274 PRO A N 1
ATOM 2069 C CA . PRO A 1 274 ? 27.291 -8.684 -4.486 1.00 84.81 274 PRO A CA 1
ATOM 2070 C C . PRO A 1 274 ? 27.167 -9.877 -3.532 1.00 84.81 274 PRO A C 1
ATOM 2072 O O . PRO A 1 274 ? 27.015 -11.011 -3.986 1.00 84.81 274 PRO A O 1
ATOM 2075 N N . SER A 1 275 ? 27.179 -9.634 -2.217 1.00 81.38 275 SER A N 1
ATOM 2076 C CA . SER A 1 275 ? 27.005 -10.685 -1.203 1.00 81.38 275 SER A CA 1
ATOM 2077 C C . SER A 1 275 ? 25.596 -11.287 -1.199 1.00 81.38 275 SER A C 1
ATOM 2079 O O . SER A 1 275 ? 25.414 -12.402 -0.726 1.00 81.38 275 SER A O 1
ATOM 2081 N N . GLN A 1 276 ? 24.608 -10.595 -1.776 1.00 82.94 276 GLN A N 1
ATOM 2082 C CA . GLN A 1 276 ? 23.221 -11.050 -1.887 1.00 82.94 276 GLN A CA 1
ATOM 2083 C C . GLN A 1 276 ? 22.905 -11.645 -3.269 1.00 82.94 276 GLN A C 1
ATOM 2085 O O . GLN A 1 276 ? 21.738 -11.897 -3.572 1.00 82.94 276 GLN A O 1
ATOM 2090 N N . ARG A 1 277 ? 23.901 -11.887 -4.139 1.00 85.62 277 ARG A N 1
ATOM 2091 C CA . ARG A 1 277 ? 23.638 -12.316 -5.528 1.00 85.62 277 ARG A CA 1
ATOM 2092 C C . ARG A 1 277 ? 22.862 -13.634 -5.618 1.00 85.62 277 ARG A C 1
ATOM 2094 O O . ARG A 1 277 ? 22.041 -13.794 -6.522 1.00 85.62 277 ARG A O 1
ATOM 2101 N N . ASP A 1 278 ? 23.124 -14.573 -4.707 1.00 84.19 278 ASP A N 1
ATOM 2102 C CA . ASP A 1 278 ? 22.453 -15.875 -4.696 1.00 84.19 278 ASP A CA 1
ATOM 2103 C C . ASP A 1 278 ? 21.027 -15.710 -4.170 1.00 84.19 278 ASP A C 1
ATOM 2105 O O . ASP A 1 278 ? 20.078 -16.236 -4.737 1.00 84.19 278 ASP A O 1
ATOM 2109 N N . ILE A 1 279 ? 20.829 -14.889 -3.144 1.00 80.44 279 ILE A N 1
ATOM 2110 C CA . ILE A 1 279 ? 19.488 -14.590 -2.633 1.00 80.44 279 ILE A CA 1
ATOM 2111 C C . ILE A 1 279 ? 18.660 -13.871 -3.705 1.00 80.44 279 ILE A C 1
ATOM 2113 O O . ILE A 1 279 ? 17.525 -14.253 -3.973 1.00 80.44 279 ILE A O 1
ATOM 2117 N N . SER A 1 280 ? 19.260 -12.913 -4.411 1.00 83.00 280 SER A N 1
ATOM 2118 C CA . SER A 1 280 ? 18.640 -12.247 -5.557 1.00 83.00 280 SER A CA 1
ATOM 2119 C C . SER A 1 280 ? 18.307 -13.238 -6.672 1.00 83.00 280 SER A C 1
ATOM 2121 O O . SER A 1 280 ? 17.177 -13.265 -7.143 1.00 83.00 280 SER A O 1
ATOM 2123 N N . SER A 1 281 ? 19.253 -14.092 -7.076 1.00 83.75 281 SER A N 1
ATOM 2124 C CA . SER A 1 281 ? 19.041 -15.102 -8.125 1.00 83.75 281 SER A CA 1
ATOM 2125 C C . SER A 1 281 ? 17.964 -16.131 -7.742 1.00 83.75 281 SER A C 1
ATOM 2127 O O . SER A 1 281 ? 17.241 -16.600 -8.620 1.00 83.75 281 SER A O 1
ATOM 2129 N N . ARG A 1 282 ? 17.778 -16.414 -6.445 1.00 82.38 282 ARG A N 1
ATOM 2130 C CA . ARG A 1 282 ? 16.666 -17.228 -5.927 1.00 82.38 282 ARG A CA 1
ATOM 2131 C C . ARG A 1 282 ? 15.306 -16.573 -6.167 1.00 82.38 282 ARG A C 1
ATOM 2133 O O . ARG A 1 282 ? 14.379 -17.277 -6.550 1.00 82.38 282 ARG A O 1
ATOM 2140 N N . LEU A 1 283 ? 15.191 -15.248 -6.037 1.00 81.56 283 LEU A N 1
ATOM 2141 C CA . LEU A 1 283 ? 13.943 -14.531 -6.345 1.00 81.56 283 LEU A CA 1
ATOM 2142 C C . LEU A 1 283 ? 13.537 -14.681 -7.821 1.00 81.56 283 LEU A C 1
ATOM 2144 O O . LEU A 1 283 ? 12.353 -14.776 -8.124 1.00 81.56 283 LEU A O 1
ATOM 2148 N N . TYR A 1 284 ? 14.506 -14.743 -8.743 1.00 85.31 284 TYR A N 1
ATOM 2149 C CA . TYR A 1 284 ? 14.234 -14.932 -10.174 1.00 85.31 284 TYR A CA 1
ATOM 2150 C C . TYR A 1 284 ? 13.912 -16.379 -10.553 1.00 85.31 284 TYR A C 1
ATOM 2152 O O . TYR A 1 284 ? 13.222 -16.601 -11.547 1.00 85.31 284 TYR A O 1
ATOM 2160 N N . TYR A 1 285 ? 14.427 -17.352 -9.800 1.00 81.00 285 TYR A N 1
ATOM 2161 C CA . TYR A 1 285 ? 14.371 -18.771 -10.152 1.00 81.00 285 TYR A CA 1
ATOM 2162 C C . TYR A 1 285 ? 12.954 -19.275 -10.419 1.00 81.00 285 TYR A C 1
ATOM 2164 O O . TYR A 1 285 ? 12.703 -19.872 -11.463 1.00 81.00 285 TYR A O 1
ATOM 2172 N N . ASN A 1 286 ? 12.013 -18.927 -9.545 1.00 74.81 286 ASN A N 1
ATOM 2173 C CA . ASN A 1 286 ? 10.625 -19.377 -9.643 1.00 74.81 286 ASN A CA 1
ATOM 2174 C C . ASN A 1 286 ? 9.738 -18.487 -10.523 1.00 74.81 286 ASN A C 1
ATOM 2176 O O . ASN A 1 286 ? 8.528 -18.690 -10.587 1.00 74.81 286 ASN A O 1
ATOM 2180 N N . LEU A 1 287 ? 10.300 -17.481 -11.194 1.00 84.75 287 LEU A N 1
ATOM 2181 C CA . LEU A 1 287 ? 9.532 -16.603 -12.070 1.00 84.75 287 LEU A CA 1
ATOM 2182 C C . LEU A 1 287 ? 9.539 -17.126 -13.502 1.00 84.75 287 LEU A C 1
ATOM 2184 O O . LEU A 1 287 ? 10.569 -17.555 -14.018 1.00 84.75 287 LEU A O 1
ATOM 2188 N N . ARG A 1 288 ? 8.406 -16.985 -14.196 1.00 86.56 288 ARG A N 1
ATOM 2189 C CA . ARG A 1 288 ? 8.313 -17.255 -15.637 1.00 86.56 288 ARG A CA 1
ATOM 2190 C C . ARG A 1 288 ? 9.275 -16.359 -16.434 1.00 86.56 288 ARG A C 1
ATOM 2192 O O . ARG A 1 288 ? 9.582 -15.249 -15.995 1.00 86.56 288 ARG A O 1
ATOM 2199 N N . PRO A 1 289 ? 9.683 -16.761 -17.650 1.00 92.62 289 PRO A N 1
ATOM 2200 C CA . PRO A 1 289 ? 10.663 -16.032 -18.456 1.00 92.62 289 PRO A CA 1
ATOM 2201 C C . PRO A 1 289 ? 10.435 -14.519 -18.569 1.00 92.62 289 PRO A C 1
ATOM 2203 O O . PRO A 1 289 ? 11.343 -13.727 -18.327 1.00 92.62 289 PRO A O 1
ATOM 2206 N N . SER A 1 290 ? 9.220 -14.089 -18.913 1.00 93.56 290 SER A N 1
ATOM 2207 C CA . SER A 1 290 ? 8.910 -12.657 -19.007 1.00 93.56 290 SER A CA 1
ATOM 2208 C C . SER A 1 290 ? 8.718 -12.002 -17.635 1.00 93.56 290 SER A C 1
ATOM 2210 O O . SER A 1 290 ? 9.090 -10.845 -17.474 1.00 93.56 290 SER A O 1
ATOM 2212 N N . HIS A 1 291 ? 8.245 -12.737 -16.623 1.00 92.69 291 HIS A N 1
ATOM 2213 C CA . HIS A 1 291 ? 8.167 -12.233 -15.246 1.00 92.69 291 HIS A CA 1
ATOM 2214 C C . HIS A 1 291 ? 9.538 -11.900 -14.672 1.00 92.69 291 HIS A C 1
ATOM 2216 O O . HIS A 1 291 ? 9.676 -10.865 -14.029 1.00 92.69 291 HIS A O 1
ATOM 2222 N N . ARG A 1 292 ? 10.570 -12.700 -14.973 1.00 92.75 292 ARG A N 1
ATOM 2223 C CA . ARG A 1 292 ? 11.957 -12.378 -14.606 1.00 92.75 292 ARG A CA 1
ATOM 2224 C C .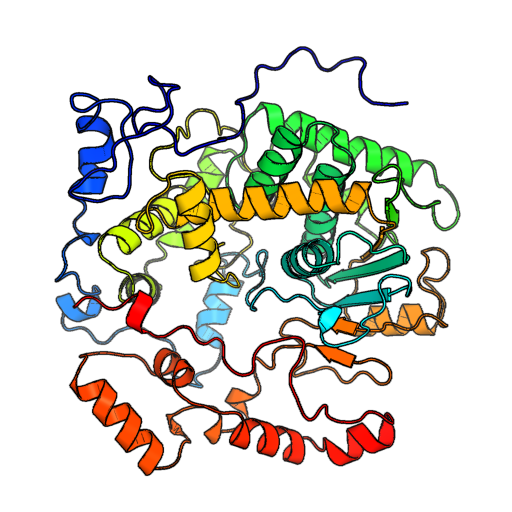 ARG A 1 292 ? 12.391 -11.017 -15.147 1.00 92.75 292 ARG A C 1
ATOM 2226 O O . ARG A 1 292 ? 13.063 -10.271 -14.445 1.00 92.75 292 ARG A O 1
ATOM 2233 N N . VAL A 1 293 ? 11.996 -10.681 -16.376 1.00 95.62 293 VAL A N 1
ATOM 2234 C CA . VAL A 1 293 ? 12.327 -9.387 -16.994 1.00 95.62 293 VAL A CA 1
ATOM 2235 C C . VAL A 1 293 ? 11.516 -8.246 -16.396 1.00 95.62 293 VAL A C 1
ATOM 2237 O O . VAL A 1 293 ? 12.094 -7.201 -16.126 1.00 95.62 293 VAL A O 1
ATOM 2240 N N . ALA A 1 294 ? 10.217 -8.433 -16.156 1.00 94.50 294 ALA A N 1
ATOM 2241 C CA . ALA A 1 294 ? 9.394 -7.430 -15.478 1.00 94.50 294 ALA A CA 1
ATOM 2242 C C . ALA A 1 294 ? 9.937 -7.114 -14.070 1.00 94.50 294 ALA A C 1
ATOM 2244 O O . ALA A 1 294 ? 10.137 -5.953 -13.726 1.00 94.50 294 ALA A O 1
ATOM 2245 N N . PHE A 1 295 ? 10.281 -8.151 -13.301 1.00 93.50 295 PHE A N 1
ATOM 2246 C CA . PHE A 1 295 ? 10.913 -8.036 -11.982 1.00 93.50 295 PHE A CA 1
ATOM 2247 C C . PHE A 1 295 ? 12.280 -7.349 -12.043 1.00 93.50 295 PHE A C 1
ATOM 2249 O O . PHE A 1 295 ? 12.567 -6.447 -11.256 1.00 93.50 295 PHE A O 1
ATOM 2256 N N . GLN A 1 296 ? 13.115 -7.721 -13.018 1.00 93.44 296 GLN A N 1
ATOM 2257 C CA . GLN A 1 296 ? 14.397 -7.057 -13.244 1.00 93.44 296 GLN A CA 1
ATOM 2258 C C . GLN A 1 296 ? 14.217 -5.567 -13.563 1.00 93.44 296 GLN A C 1
ATOM 2260 O O . GLN A 1 296 ? 14.990 -4.747 -13.072 1.00 93.44 296 GLN A O 1
ATOM 2265 N N . GLU A 1 297 ? 13.214 -5.210 -14.364 1.00 93.88 297 GLU A N 1
ATOM 2266 C CA . GLU A 1 297 ? 12.966 -3.825 -14.764 1.00 93.88 297 GLU A CA 1
ATOM 2267 C C . GLU A 1 297 ? 12.501 -2.962 -13.589 1.00 93.88 297 GLU A C 1
ATOM 2269 O O . GLU A 1 297 ? 13.034 -1.866 -13.400 1.00 93.88 297 GLU A O 1
ATOM 2274 N N . TYR A 1 298 ? 11.606 -3.471 -12.736 1.00 93.50 298 TYR A N 1
ATOM 2275 C CA . TYR A 1 298 ? 11.251 -2.786 -11.491 1.00 93.50 298 TYR A CA 1
ATOM 2276 C C . TYR A 1 298 ? 12.480 -2.596 -10.594 1.00 93.50 298 TYR A C 1
ATOM 2278 O O . TYR A 1 298 ? 12.765 -1.488 -10.151 1.00 93.50 298 TYR A O 1
ATOM 2286 N N . ARG A 1 299 ? 13.296 -3.638 -10.395 1.00 92.25 299 ARG A N 1
ATOM 2287 C CA . ARG A 1 299 ? 14.534 -3.525 -9.600 1.00 92.25 299 ARG A CA 1
ATOM 2288 C C . ARG A 1 299 ? 15.563 -2.570 -10.208 1.00 92.25 299 ARG A C 1
ATOM 2290 O O . ARG A 1 299 ? 16.352 -1.981 -9.478 1.00 92.25 299 ARG A O 1
ATOM 2297 N N . ARG A 1 300 ? 15.566 -2.390 -11.528 1.00 92.62 300 ARG A N 1
ATOM 2298 C CA . ARG A 1 300 ? 16.455 -1.448 -12.216 1.00 92.62 300 ARG A CA 1
ATOM 2299 C C . ARG A 1 300 ? 15.969 -0.005 -12.096 1.00 92.62 300 ARG A C 1
ATOM 2301 O O . ARG A 1 300 ? 16.788 0.897 -11.956 1.00 92.62 300 ARG A O 1
ATOM 2308 N N . THR A 1 301 ? 14.663 0.215 -12.200 1.00 94.31 301 THR A N 1
ATOM 2309 C CA . THR A 1 301 ? 14.074 1.557 -12.333 1.00 94.31 301 THR A CA 1
ATOM 2310 C C . THR A 1 301 ? 13.526 2.111 -11.027 1.00 94.31 301 THR A C 1
ATOM 2312 O O . THR A 1 301 ? 13.520 3.322 -10.854 1.00 94.31 301 THR A O 1
ATOM 2315 N N . GLY A 1 302 ? 13.066 1.242 -10.127 1.00 95.56 302 GLY A N 1
ATOM 2316 C CA . GLY A 1 302 ? 12.321 1.597 -8.922 1.00 95.56 302 GLY A CA 1
ATOM 2317 C C . GLY A 1 302 ? 10.977 2.271 -9.215 1.00 95.56 302 GLY A C 1
ATOM 2318 O O . GLY A 1 302 ? 10.435 2.939 -8.338 1.00 95.56 302 GLY A O 1
ATOM 2319 N N . MET A 1 303 ? 10.459 2.144 -10.440 1.00 96.19 303 MET A N 1
ATOM 2320 C CA . MET A 1 303 ? 9.223 2.784 -10.886 1.00 96.19 303 MET A CA 1
ATOM 2321 C C . MET A 1 303 ? 8.100 1.762 -10.960 1.00 96.19 303 MET A C 1
ATOM 2323 O O . MET A 1 303 ? 8.217 0.765 -11.672 1.00 96.19 303 MET A O 1
ATOM 2327 N N . LEU A 1 304 ? 6.998 2.015 -10.253 1.00 97.25 304 LEU A N 1
ATOM 2328 C CA . LEU A 1 304 ? 5.796 1.204 -10.391 1.00 97.25 304 LEU A CA 1
ATOM 2329 C C . LEU A 1 304 ? 4.938 1.735 -11.542 1.00 97.25 304 LEU A C 1
ATOM 2331 O O . LEU A 1 304 ? 4.077 2.586 -11.341 1.00 97.25 304 LEU A O 1
ATOM 2335 N N . LEU A 1 305 ? 5.218 1.240 -12.744 1.00 96.19 305 LEU A N 1
ATOM 2336 C CA . LEU A 1 305 ? 4.541 1.593 -13.989 1.00 96.19 305 LEU A CA 1
ATOM 2337 C C . LEU A 1 305 ? 4.405 0.359 -14.891 1.00 96.19 305 LEU A C 1
ATOM 2339 O O . LEU A 1 305 ? 5.174 -0.597 -14.737 1.00 96.19 305 LEU A O 1
ATOM 2343 N N . PRO A 1 306 ? 3.472 0.370 -15.862 1.00 95.81 306 PRO A N 1
ATOM 2344 C CA . PRO A 1 306 ? 3.482 -0.616 -16.932 1.00 95.81 306 PRO A CA 1
ATOM 2345 C C . PRO A 1 306 ? 4.807 -0.623 -17.693 1.00 95.81 306 PRO A C 1
ATOM 2347 O O . PRO A 1 306 ? 5.399 0.427 -17.930 1.00 95.81 306 PRO A O 1
ATOM 2350 N N . PHE A 1 307 ? 5.251 -1.799 -18.141 1.00 94.00 307 PHE A N 1
ATOM 2351 C CA . PHE A 1 307 ? 6.600 -1.994 -18.696 1.00 94.00 307 PHE A CA 1
ATOM 2352 C C . PHE A 1 307 ? 6.935 -1.057 -19.872 1.00 94.00 307 PHE A C 1
ATOM 2354 O O . PHE A 1 307 ? 8.094 -0.734 -20.120 1.00 94.00 307 PHE A O 1
ATOM 2361 N N . GLY A 1 308 ? 5.923 -0.675 -20.655 1.00 89.44 308 GLY A N 1
ATOM 2362 C CA . GLY A 1 308 ? 6.067 0.197 -21.823 1.00 89.44 308 GLY A CA 1
ATOM 2363 C C . GLY A 1 308 ? 5.857 1.691 -21.561 1.00 89.44 308 GLY A C 1
ATOM 2364 O O . GLY A 1 308 ? 5.867 2.446 -22.534 1.00 89.44 308 GLY A O 1
ATOM 2365 N N . ALA A 1 309 ? 5.608 2.104 -20.316 1.00 91.06 309 ALA A N 1
ATOM 2366 C CA . ALA A 1 309 ? 5.295 3.487 -19.963 1.00 91.06 309 ALA A CA 1
ATOM 2367 C C . ALA A 1 309 ? 6.509 4.423 -20.092 1.00 91.06 309 ALA A C 1
ATOM 2369 O O . ALA A 1 309 ? 7.662 3.988 -20.065 1.00 91.06 309 ALA A O 1
ATOM 2370 N N . ASP A 1 310 ? 6.244 5.724 -20.241 1.00 88.50 310 ASP A N 1
ATOM 2371 C CA . ASP A 1 310 ? 7.299 6.736 -20.230 1.00 88.50 310 ASP A CA 1
ATOM 2372 C C . ASP A 1 310 ? 7.729 7.057 -18.792 1.00 88.50 310 ASP A C 1
ATOM 2374 O O . ASP A 1 310 ? 6.906 7.224 -17.900 1.00 88.50 310 ASP A O 1
ATOM 2378 N N . HIS A 1 311 ? 9.040 7.126 -18.566 1.00 89.75 311 HIS A N 1
ATOM 2379 C CA . HIS A 1 311 ? 9.636 7.489 -17.278 1.00 89.75 311 HIS A CA 1
ATOM 2380 C C . HIS A 1 311 ? 10.203 8.918 -17.286 1.00 89.75 311 HIS A C 1
ATOM 2382 O O . HIS A 1 311 ? 10.564 9.431 -16.228 1.00 89.75 311 HIS A O 1
ATOM 2388 N N . SER A 1 312 ? 10.320 9.556 -18.459 1.00 88.81 312 SER A N 1
ATOM 2389 C CA . SER A 1 312 ? 10.841 10.923 -18.627 1.00 88.81 312 SER A CA 1
ATOM 2390 C C . SER A 1 312 ? 10.187 12.005 -17.741 1.00 88.81 312 SER A C 1
ATOM 2392 O O . SER A 1 312 ? 10.911 12.892 -17.283 1.00 88.81 312 SER A O 1
ATOM 2394 N N . PRO A 1 313 ? 8.887 11.917 -17.411 1.00 90.12 313 PRO A N 1
ATOM 2395 C CA . PRO A 1 313 ? 8.175 12.898 -16.585 1.00 90.12 313 PRO A CA 1
ATOM 2396 C C . PRO A 1 313 ? 8.531 12.818 -15.094 1.00 90.12 313 PRO A C 1
ATOM 2398 O O . PRO A 1 313 ? 8.303 13.766 -14.342 1.00 90.12 313 PRO A O 1
ATOM 2401 N N . TYR A 1 314 ? 9.117 11.701 -14.656 1.00 93.00 314 TYR A N 1
ATOM 2402 C CA . TYR A 1 314 ? 9.419 11.410 -13.257 1.00 93.00 314 TYR A CA 1
ATOM 2403 C C . TYR A 1 314 ? 10.819 11.902 -12.903 1.00 93.00 314 TYR A C 1
ATOM 2405 O O . TYR A 1 314 ? 11.833 11.225 -13.118 1.00 93.00 314 TYR A O 1
ATOM 2413 N N . THR A 1 315 ? 10.878 13.113 -12.360 1.00 92.25 315 THR A N 1
ATOM 2414 C CA . THR A 1 315 ? 12.132 13.851 -12.177 1.00 92.25 315 THR A CA 1
ATOM 2415 C C . THR A 1 315 ? 12.422 14.242 -10.738 1.00 92.25 315 THR A C 1
ATOM 2417 O O . THR A 1 315 ? 13.503 14.761 -10.493 1.00 92.25 315 THR A O 1
ATOM 2420 N N . ILE A 1 316 ? 11.509 14.015 -9.792 1.00 92.12 316 ILE A N 1
ATOM 2421 C CA . ILE A 1 316 ? 11.683 14.399 -8.384 1.00 92.12 316 ILE A CA 1
ATOM 2422 C C . ILE A 1 316 ? 11.867 13.150 -7.534 1.00 92.12 316 ILE A C 1
ATOM 2424 O O . ILE A 1 316 ? 11.113 12.198 -7.685 1.00 92.12 316 ILE A O 1
ATOM 2428 N N . ALA A 1 317 ? 12.859 13.128 -6.643 1.00 93.31 317 ALA A N 1
ATOM 2429 C CA . ALA A 1 317 ? 13.046 12.001 -5.735 1.00 93.31 317 ALA A CA 1
ATOM 2430 C C . ALA A 1 317 ? 11.894 11.894 -4.732 1.00 93.31 317 ALA A C 1
ATOM 2432 O O . ALA A 1 317 ? 11.512 12.875 -4.094 1.00 93.31 317 ALA A O 1
ATOM 2433 N N . ASN A 1 318 ? 11.372 10.682 -4.558 1.00 93.81 318 ASN A N 1
ATOM 2434 C CA . ASN A 1 318 ? 10.401 10.393 -3.517 1.00 93.81 318 ASN A CA 1
ATOM 2435 C C . ASN A 1 318 ? 11.119 10.253 -2.167 1.00 93.81 318 ASN A C 1
ATOM 2437 O O . ASN A 1 318 ? 11.600 9.175 -1.811 1.00 93.81 318 ASN A O 1
ATOM 2441 N N . SER A 1 319 ? 11.154 11.341 -1.395 1.00 88.94 319 SER A N 1
ATOM 2442 C CA . SER A 1 319 ? 11.796 11.397 -0.072 1.00 88.94 319 SER A CA 1
ATOM 2443 C C . SER A 1 319 ? 11.226 10.405 0.942 1.00 88.94 319 SER A C 1
ATOM 2445 O O . SER A 1 319 ? 11.851 10.129 1.963 1.00 88.94 319 SER A O 1
ATOM 2447 N N . SER A 1 320 ? 10.056 9.820 0.677 1.00 91.12 320 SER A N 1
ATOM 2448 C CA . SER A 1 320 ? 9.464 8.833 1.575 1.00 91.12 320 SER A CA 1
ATOM 2449 C C . SER A 1 320 ? 10.130 7.459 1.539 1.00 91.12 320 SER A C 1
ATOM 2451 O O . SER A 1 320 ? 9.791 6.622 2.370 1.00 91.12 320 SER A O 1
ATOM 2453 N N . LEU A 1 321 ? 11.060 7.221 0.608 1.00 93.38 321 LEU A N 1
ATOM 2454 C CA . LEU A 1 321 ? 11.744 5.936 0.435 1.00 93.38 321 LEU A CA 1
ATOM 2455 C C . LEU A 1 321 ? 13.250 5.981 0.759 1.00 93.38 321 LEU A C 1
ATOM 2457 O O . LEU A 1 321 ? 13.908 4.938 0.731 1.00 93.38 321 LEU A O 1
ATOM 2461 N N . PHE A 1 322 ? 13.787 7.157 1.103 1.00 91.06 322 PHE A N 1
ATOM 2462 C CA . PHE A 1 322 ? 15.209 7.360 1.398 1.00 91.06 322 PHE A CA 1
ATOM 2463 C C . PHE A 1 322 ? 15.422 8.102 2.715 1.00 91.06 322 PHE A C 1
ATOM 2465 O O . PHE A 1 322 ? 14.698 9.050 3.015 1.00 91.06 322 PHE A O 1
ATOM 2472 N N . GLU A 1 323 ? 16.423 7.683 3.485 1.00 87.44 323 GLU A N 1
ATOM 2473 C CA . GLU A 1 323 ? 16.830 8.355 4.717 1.00 87.44 323 GLU A CA 1
ATOM 2474 C C . GLU A 1 323 ? 17.353 9.760 4.415 1.00 87.44 323 GLU A C 1
ATOM 2476 O O . GLU A 1 323 ? 18.188 9.943 3.534 1.00 87.44 323 GLU A O 1
ATOM 2481 N N . GLU A 1 324 ? 16.850 10.752 5.149 1.00 79.75 324 GLU A N 1
ATOM 2482 C CA . GLU A 1 324 ? 17.044 12.169 4.833 1.00 79.75 324 GLU A CA 1
ATOM 2483 C C . GLU A 1 324 ? 18.514 12.602 4.855 1.00 79.75 324 GLU A C 1
ATOM 2485 O O . GLU A 1 324 ? 18.954 13.309 3.950 1.00 79.75 324 GLU A O 1
ATOM 2490 N N . GLU A 1 325 ? 19.277 12.168 5.861 1.00 80.50 325 GLU A N 1
ATOM 2491 C CA . GLU A 1 325 ? 20.670 12.591 6.043 1.00 80.50 325 GLU A CA 1
ATOM 2492 C C . GLU A 1 325 ? 21.644 11.832 5.136 1.00 80.50 325 GLU A C 1
ATOM 2494 O O . GLU A 1 325 ? 22.570 12.419 4.578 1.00 80.50 325 GLU A O 1
ATOM 2499 N N . SER A 1 326 ? 21.460 10.516 4.995 1.00 84.75 326 SER A N 1
ATOM 2500 C CA . SER A 1 326 ? 22.414 9.654 4.287 1.00 84.75 326 SER A CA 1
ATOM 2501 C C . SER A 1 326 ? 22.043 9.387 2.828 1.00 84.75 326 SER A C 1
ATOM 2503 O O . SER A 1 326 ? 22.880 8.911 2.059 1.00 84.75 326 SER A O 1
ATOM 2505 N N . GLY A 1 327 ? 20.786 9.632 2.452 1.00 87.69 327 GLY A N 1
ATOM 2506 C CA . GLY A 1 327 ? 20.214 9.239 1.170 1.00 87.69 327 GLY A CA 1
ATOM 2507 C C . GLY A 1 327 ? 20.092 7.729 0.966 1.00 87.69 327 GLY A C 1
ATOM 2508 O O . GLY A 1 327 ? 19.817 7.300 -0.154 1.00 87.69 327 GLY A O 1
ATOM 2509 N N . LYS A 1 328 ? 20.303 6.912 2.009 1.00 90.38 328 LYS A N 1
ATOM 2510 C CA . LYS A 1 328 ? 20.216 5.449 1.922 1.00 90.38 328 LYS A CA 1
ATOM 2511 C C . LYS A 1 328 ? 18.781 4.980 1.739 1.00 90.38 328 LYS A C 1
ATOM 2513 O O . LYS A 1 328 ? 17.842 5.568 2.267 1.00 90.38 328 LYS A O 1
ATOM 2518 N N . TRP A 1 329 ? 18.620 3.863 1.040 1.00 91.81 329 TRP A N 1
ATOM 2519 C CA . TRP A 1 329 ? 17.330 3.195 0.892 1.00 91.81 329 TRP A CA 1
ATOM 2520 C C . TRP A 1 329 ? 16.760 2.791 2.259 1.00 91.81 329 TRP A C 1
ATOM 2522 O O . TRP A 1 329 ? 17.421 2.082 3.022 1.00 91.81 329 TRP A O 1
ATOM 2532 N N . PHE A 1 330 ? 15.530 3.218 2.572 1.00 89.06 330 PHE A N 1
ATOM 2533 C CA . PHE A 1 330 ? 14.932 2.963 3.890 1.00 89.06 330 PHE A CA 1
ATOM 2534 C C . PHE A 1 330 ? 14.606 1.485 4.136 1.00 89.06 330 PHE A C 1
ATOM 2536 O O . PHE A 1 330 ? 14.555 1.057 5.289 1.00 89.06 330 PHE A O 1
ATOM 2543 N N . GLN A 1 331 ? 14.351 0.710 3.080 1.00 89.69 331 GLN A N 1
ATOM 2544 C CA . GLN A 1 331 ? 13.932 -0.688 3.205 1.00 89.69 331 GLN A CA 1
ATOM 2545 C C . GLN A 1 331 ? 15.101 -1.658 3.066 1.00 89.69 331 GLN A C 1
ATOM 2547 O O . GLN A 1 331 ? 16.258 -1.246 3.047 1.00 89.69 331 GLN A O 1
ATOM 2552 N N . ASP A 1 332 ? 14.799 -2.953 2.996 1.00 86.38 332 ASP A N 1
ATOM 2553 C CA . ASP A 1 332 ? 15.776 -3.965 2.605 1.00 86.38 332 ASP A CA 1
ATOM 2554 C C . ASP A 1 332 ? 15.890 -4.105 1.069 1.00 86.38 332 ASP A C 1
ATOM 2556 O O . ASP A 1 332 ? 15.101 -3.550 0.290 1.00 86.38 332 ASP A O 1
ATOM 2560 N N . ASP A 1 333 ? 16.890 -4.865 0.621 1.00 84.94 333 ASP A N 1
ATOM 2561 C CA . ASP A 1 333 ? 17.183 -5.141 -0.787 1.00 84.94 333 ASP A CA 1
ATOM 2562 C C . ASP A 1 333 ? 16.147 -6.050 -1.474 1.00 84.94 333 ASP A C 1
ATOM 2564 O O . ASP A 1 333 ? 16.147 -6.190 -2.709 1.00 84.94 333 ASP A O 1
ATOM 2568 N N . ARG A 1 334 ? 15.233 -6.648 -0.705 1.00 84.06 334 ARG A N 1
ATOM 2569 C CA . ARG A 1 334 ? 14.212 -7.608 -1.148 1.00 84.06 334 ARG A CA 1
ATOM 2570 C C . ARG A 1 334 ? 12.825 -6.986 -1.234 1.00 84.06 334 ARG A C 1
ATOM 2572 O O . ARG A 1 334 ? 11.990 -7.560 -1.918 1.00 84.06 334 ARG A O 1
ATOM 2579 N N . ALA A 1 335 ? 12.607 -5.823 -0.623 1.00 87.44 335 ALA A N 1
ATOM 2580 C CA . ALA A 1 335 ? 11.333 -5.119 -0.596 1.00 87.44 335 ALA A CA 1
ATOM 2581 C C . ALA A 1 335 ? 10.713 -5.028 -1.994 1.00 87.44 335 ALA A C 1
ATOM 2583 O O . ALA A 1 335 ? 11.369 -4.559 -2.930 1.00 87.44 335 ALA A O 1
ATOM 2584 N N . ASP A 1 336 ? 9.459 -5.455 -2.129 1.00 89.81 336 ASP A N 1
ATOM 2585 C CA . ASP A 1 336 ? 8.732 -5.475 -3.396 1.00 89.81 336 ASP A CA 1
ATOM 2586 C C . ASP A 1 336 ? 7.244 -5.141 -3.177 1.00 89.81 336 ASP A C 1
ATOM 2588 O O . ASP A 1 336 ? 6.634 -5.688 -2.254 1.00 89.81 336 ASP A O 1
ATOM 2592 N N . PRO A 1 337 ? 6.634 -4.267 -3.998 1.00 92.69 337 PRO A N 1
ATOM 2593 C CA . PRO A 1 337 ? 5.236 -3.867 -3.838 1.00 92.69 337 PRO A CA 1
ATOM 2594 C C . PRO A 1 337 ? 4.224 -4.981 -4.169 1.00 92.69 337 PRO A C 1
ATOM 2596 O O . PRO A 1 337 ? 3.043 -4.851 -3.834 1.00 92.69 337 PRO A O 1
ATOM 2599 N N . LEU A 1 338 ? 4.661 -6.081 -4.799 1.00 90.06 338 LEU A N 1
ATOM 2600 C CA . LEU A 1 338 ? 3.852 -7.289 -4.994 1.00 90.06 338 LEU A CA 1
ATOM 2601 C C . LEU A 1 338 ? 3.665 -8.078 -3.690 1.00 90.06 338 LEU A C 1
ATOM 2603 O O . LEU A 1 338 ? 2.740 -8.889 -3.598 1.00 90.06 338 LEU A O 1
ATOM 2607 N N . PHE A 1 339 ? 4.509 -7.868 -2.673 1.00 85.00 339 PHE A N 1
ATOM 2608 C CA . PHE A 1 339 ? 4.373 -8.584 -1.409 1.00 85.00 339 PHE A CA 1
ATOM 2609 C C . PHE A 1 339 ? 3.077 -8.222 -0.681 1.00 85.00 339 PHE A C 1
ATOM 2611 O O . PHE A 1 339 ? 2.661 -7.068 -0.589 1.00 85.00 339 PHE A O 1
ATOM 2618 N N . GLY A 1 340 ? 2.412 -9.255 -0.161 1.00 80.31 340 GLY A N 1
ATOM 2619 C CA . GLY A 1 340 ? 1.125 -9.115 0.514 1.00 80.31 340 GLY A CA 1
ATOM 2620 C C . GLY A 1 340 ? -0.070 -8.887 -0.421 1.00 80.31 340 GLY A C 1
ATOM 2621 O O . GLY A 1 340 ? -1.159 -8.575 0.065 1.00 80.31 340 GLY A O 1
ATOM 2622 N N . ARG A 1 341 ? 0.100 -9.030 -1.744 1.00 86.31 341 ARG A N 1
ATOM 2623 C CA . ARG A 1 341 ? -0.978 -8.920 -2.742 1.00 86.31 341 ARG A CA 1
ATOM 2624 C C . ARG A 1 341 ? -1.449 -10.291 -3.216 1.00 86.31 341 ARG A C 1
ATOM 2626 O O . ARG A 1 341 ? -0.650 -11.216 -3.338 1.00 86.31 341 ARG A O 1
ATOM 2633 N N . ASP A 1 342 ? -2.737 -10.399 -3.538 1.00 85.56 342 ASP A N 1
ATOM 2634 C CA . ASP A 1 342 ? -3.243 -11.550 -4.283 1.00 85.56 342 ASP A CA 1
ATOM 2635 C C . ASP A 1 342 ? -2.901 -11.364 -5.764 1.00 85.56 342 ASP A C 1
ATOM 2637 O O . ASP A 1 342 ? -3.463 -10.515 -6.457 1.00 85.56 342 ASP A O 1
ATOM 2641 N N . ILE A 1 343 ? -1.951 -12.154 -6.261 1.00 85.19 343 ILE A N 1
ATOM 2642 C CA . ILE A 1 343 ? -1.463 -11.996 -7.633 1.00 85.19 343 ILE A CA 1
ATOM 2643 C C . ILE A 1 343 ? -2.519 -12.396 -8.673 1.00 85.19 343 ILE A C 1
ATOM 2645 O O . ILE A 1 343 ? -2.489 -11.899 -9.800 1.00 85.19 343 ILE A O 1
ATOM 2649 N N . CYS A 1 344 ? -3.479 -13.253 -8.316 1.00 86.25 344 CYS A N 1
ATOM 2650 C CA . CYS A 1 344 ? -4.576 -13.589 -9.218 1.00 86.25 344 CYS A CA 1
ATOM 2651 C C . CYS A 1 344 ? -5.495 -12.382 -9.415 1.00 86.25 344 CYS A C 1
ATOM 2653 O O . CYS A 1 344 ? -5.826 -12.073 -10.560 1.00 86.25 344 CYS A O 1
ATOM 2655 N N . GLU A 1 345 ? -5.836 -11.673 -8.334 1.00 89.25 345 GLU A N 1
ATOM 2656 C CA . GLU A 1 345 ? -6.590 -10.415 -8.407 1.00 89.25 345 GLU A CA 1
ATOM 2657 C C . GLU A 1 345 ? -5.807 -9.350 -9.183 1.00 89.25 345 GLU A C 1
ATOM 2659 O O . GLU A 1 345 ? -6.349 -8.753 -10.109 1.00 89.25 345 GLU A O 1
ATOM 2664 N N . VAL A 1 346 ? -4.509 -9.188 -8.895 1.00 91.81 346 VAL A N 1
ATOM 2665 C CA . VAL A 1 346 ? -3.636 -8.237 -9.605 1.00 91.81 346 VAL A CA 1
ATOM 2666 C C . VAL A 1 346 ? -3.660 -8.477 -11.116 1.00 91.81 346 VAL A C 1
ATOM 2668 O O . VAL A 1 346 ? -3.891 -7.556 -11.900 1.00 91.81 346 VAL A O 1
ATOM 2671 N N . VAL A 1 347 ? -3.449 -9.724 -11.548 1.00 94.00 347 VAL A N 1
ATOM 2672 C CA . VAL A 1 347 ? -3.451 -10.084 -12.973 1.00 94.00 347 VAL A CA 1
ATOM 2673 C C . VAL A 1 347 ? -4.845 -9.959 -13.587 1.00 94.00 347 VAL A C 1
ATOM 2675 O O . VAL A 1 347 ? -4.955 -9.584 -14.755 1.00 94.00 347 VAL A O 1
ATOM 2678 N N . ALA A 1 348 ? -5.903 -10.295 -12.845 1.00 94.69 348 ALA A N 1
ATOM 2679 C CA . ALA A 1 348 ? -7.276 -10.157 -13.318 1.00 94.69 348 ALA A CA 1
ATOM 2680 C C . ALA A 1 348 ? -7.611 -8.688 -13.598 1.00 94.69 348 ALA A C 1
ATOM 2682 O O . ALA A 1 348 ? -7.975 -8.375 -14.730 1.00 94.69 348 ALA A O 1
ATOM 2683 N N . THR A 1 349 ? -7.368 -7.792 -12.635 1.00 97.19 349 THR A N 1
ATOM 2684 C CA . THR A 1 349 ? -7.567 -6.350 -12.820 1.00 97.19 349 THR A CA 1
ATOM 2685 C C . THR A 1 349 ? -6.706 -5.828 -13.963 1.00 97.19 349 THR A C 1
ATOM 2687 O O . THR A 1 349 ? -7.222 -5.211 -14.885 1.00 97.19 349 THR A O 1
ATOM 2690 N N . GLY A 1 350 ? -5.410 -6.153 -14.005 1.00 96.44 350 GLY A N 1
ATOM 2691 C CA . GLY A 1 350 ? -4.534 -5.697 -15.088 1.00 96.44 350 GLY A CA 1
ATOM 2692 C C . GLY A 1 350 ? -5.050 -6.028 -16.496 1.00 96.44 350 GLY A C 1
ATOM 2693 O O . GLY A 1 350 ? -4.967 -5.188 -17.394 1.00 96.44 350 GLY A O 1
ATOM 2694 N N . LYS A 1 351 ? -5.642 -7.214 -16.692 1.00 96.00 351 LYS A N 1
ATOM 2695 C CA . LYS A 1 351 ? -6.231 -7.615 -17.982 1.00 96.00 351 LYS A CA 1
ATOM 2696 C C . LYS A 1 351 ? -7.411 -6.744 -18.400 1.00 96.00 351 LYS A C 1
ATOM 2698 O O . LYS A 1 351 ? -7.545 -6.471 -19.591 1.00 96.00 351 LYS A O 1
ATOM 2703 N N . GLU A 1 352 ? -8.236 -6.294 -17.458 1.00 97.31 352 GLU A N 1
ATOM 2704 C CA . GLU A 1 352 ? -9.357 -5.380 -17.734 1.00 97.31 352 GLU A CA 1
ATOM 2705 C C . GLU A 1 352 ? -8.868 -4.031 -18.283 1.00 97.31 352 GLU A C 1
ATOM 2707 O O . GLU A 1 352 ? -9.544 -3.400 -19.096 1.00 97.31 352 GLU A O 1
ATOM 2712 N N . TYR A 1 353 ? -7.648 -3.639 -17.910 1.00 96.56 353 TYR A N 1
ATOM 2713 C CA . TYR A 1 353 ? -6.968 -2.427 -18.367 1.00 96.56 353 TYR A CA 1
ATOM 2714 C C . TYR A 1 353 ? -6.021 -2.657 -19.564 1.00 96.56 353 TYR A C 1
ATOM 2716 O O . TYR A 1 353 ? -5.351 -1.731 -20.027 1.00 96.56 353 TYR A O 1
ATOM 2724 N N . GLY A 1 354 ? -5.997 -3.876 -20.116 1.00 94.94 354 GLY A N 1
ATOM 2725 C CA . GLY A 1 354 ? -5.211 -4.251 -21.296 1.00 94.94 354 GLY A CA 1
ATOM 2726 C C . GLY A 1 354 ? -3.779 -4.717 -21.007 1.00 94.94 354 GLY A C 1
ATOM 2727 O O . GLY A 1 354 ? -3.067 -5.089 -21.943 1.00 94.94 354 GLY A O 1
ATOM 2728 N N . ALA A 1 355 ? -3.347 -4.742 -19.743 1.00 95.31 355 ALA A N 1
ATOM 2729 C CA . ALA A 1 355 ? -2.055 -5.306 -19.366 1.00 95.31 355 ALA A CA 1
ATOM 2730 C C . ALA A 1 355 ? -2.063 -6.835 -19.522 1.00 95.31 355 ALA A C 1
ATOM 2732 O O . ALA A 1 355 ? -3.050 -7.524 -19.247 1.00 95.31 355 ALA A O 1
ATOM 2733 N N . SER A 1 356 ? -0.942 -7.392 -19.973 1.00 94.56 356 SER A N 1
ATOM 2734 C CA . SER A 1 356 ? -0.769 -8.841 -20.010 1.00 94.56 356 SER A CA 1
ATOM 2735 C C . SER A 1 356 ? -0.343 -9.353 -18.635 1.00 94.56 356 SER A C 1
ATOM 2737 O O . SER A 1 356 ? 0.283 -8.635 -17.864 1.00 94.56 356 SER A O 1
ATOM 2739 N N . ALA A 1 357 ? -0.586 -10.635 -18.358 1.00 94.25 357 ALA A N 1
ATOM 2740 C CA . ALA A 1 357 ? -0.097 -11.249 -17.125 1.00 94.25 357 ALA A CA 1
ATOM 2741 C C . ALA A 1 357 ? 1.437 -11.200 -17.006 1.00 94.25 357 ALA A C 1
ATOM 2743 O O . ALA A 1 357 ? 1.954 -11.257 -15.896 1.00 94.25 357 ALA A O 1
ATOM 2744 N N . GLU A 1 358 ? 2.160 -11.155 -18.130 1.00 94.62 358 GLU A N 1
ATOM 2745 C CA . GLU A 1 358 ? 3.617 -11.060 -18.172 1.00 94.62 358 GLU A CA 1
ATOM 2746 C C . GLU A 1 358 ? 4.141 -9.687 -17.725 1.00 94.62 358 GLU A C 1
ATOM 2748 O O . GLU A 1 358 ? 5.230 -9.629 -17.155 1.00 94.62 358 GLU A O 1
ATOM 2753 N N . ASP A 1 359 ? 3.371 -8.615 -17.928 1.00 95.44 359 ASP A N 1
ATOM 2754 C CA . ASP A 1 359 ? 3.626 -7.286 -17.359 1.00 95.44 359 ASP A CA 1
ATOM 2755 C C . ASP A 1 359 ? 3.032 -7.184 -15.944 1.00 95.44 359 ASP A C 1
ATOM 2757 O O . ASP A 1 359 ? 2.068 -6.467 -15.687 1.00 95.44 359 ASP A O 1
ATOM 2761 N N . VAL A 1 360 ? 3.588 -7.962 -15.010 1.00 95.56 360 VAL A N 1
ATOM 2762 C CA . VAL A 1 360 ? 3.032 -8.091 -13.652 1.00 95.56 360 VAL A CA 1
ATOM 2763 C C . VAL A 1 360 ? 3.030 -6.769 -12.867 1.00 95.56 360 VAL A C 1
ATOM 2765 O O . VAL A 1 360 ? 2.133 -6.556 -12.054 1.00 95.56 360 VAL A O 1
ATOM 2768 N N . TYR A 1 361 ? 3.973 -5.857 -13.134 1.00 96.69 361 TYR A N 1
ATOM 2769 C CA . TYR A 1 361 ? 3.998 -4.530 -12.505 1.00 96.69 361 TYR A CA 1
ATOM 2770 C C . TYR A 1 361 ? 3.032 -3.553 -13.179 1.00 96.69 361 TYR A C 1
ATOM 2772 O O . TYR A 1 361 ? 2.434 -2.743 -12.478 1.00 96.69 361 TYR A O 1
ATOM 2780 N N . GLY A 1 362 ? 2.779 -3.683 -14.486 1.00 97.38 362 GLY A N 1
ATOM 2781 C CA . GLY A 1 362 ? 1.646 -3.018 -15.130 1.00 97.38 362 GLY A CA 1
ATOM 2782 C C . GLY A 1 362 ? 0.306 -3.498 -14.578 1.00 97.38 362 GLY A C 1
ATOM 2783 O O . GLY A 1 362 ? -0.550 -2.682 -14.249 1.00 97.38 362 GLY A O 1
ATOM 2784 N N . CYS A 1 363 ? 0.137 -4.809 -14.376 1.00 98.06 363 CYS A N 1
ATOM 2785 C CA . CYS A 1 363 ? -1.030 -5.341 -13.672 1.00 98.06 363 CYS A CA 1
ATOM 2786 C C . CYS A 1 363 ? -1.152 -4.762 -12.255 1.00 98.06 363 CYS A C 1
ATOM 2788 O O . CYS A 1 363 ? -2.242 -4.357 -11.857 1.00 98.06 363 CYS A O 1
ATOM 2790 N N . LEU A 1 364 ? -0.044 -4.695 -11.508 1.00 98.12 364 LEU A N 1
ATOM 2791 C CA . LEU A 1 364 ? -0.025 -4.131 -10.159 1.00 98.12 364 LEU A CA 1
ATOM 2792 C C . LEU A 1 364 ? -0.376 -2.640 -10.150 1.00 98.12 364 LEU A C 1
ATOM 2794 O O . LEU A 1 364 ? -1.131 -2.222 -9.278 1.00 98.12 364 LEU A O 1
ATOM 2798 N N . TYR A 1 365 ? 0.122 -1.860 -11.112 1.00 98.44 365 TYR A N 1
ATOM 2799 C CA . TYR A 1 365 ? -0.223 -0.448 -11.263 1.00 98.44 365 TYR A CA 1
ATOM 2800 C C . TYR A 1 365 ? -1.744 -0.272 -11.362 1.00 98.44 365 TYR A C 1
ATOM 2802 O O . TYR A 1 365 ? -2.335 0.415 -10.532 1.00 98.44 365 TYR A O 1
ATOM 2810 N N . PHE A 1 366 ? -2.397 -0.969 -12.300 1.00 98.38 366 PHE A N 1
ATOM 2811 C CA . PHE A 1 366 ? -3.849 -0.861 -12.480 1.00 98.38 366 PHE A CA 1
ATOM 2812 C C . PHE A 1 366 ? -4.641 -1.420 -11.295 1.00 98.38 366 PHE A C 1
ATOM 2814 O O . PHE A 1 366 ? -5.658 -0.850 -10.909 1.00 98.38 366 PHE A O 1
ATOM 2821 N N . PHE A 1 367 ? -4.164 -2.504 -10.679 1.00 98.38 367 PHE A N 1
ATOM 2822 C CA . PHE A 1 367 ? -4.767 -3.027 -9.456 1.00 98.38 367 PHE A CA 1
ATOM 2823 C C . PHE A 1 367 ? -4.753 -1.989 -8.330 1.00 98.38 367 PHE A C 1
ATOM 2825 O O . PHE A 1 367 ? -5.781 -1.751 -7.701 1.00 98.38 367 PHE A O 1
ATOM 2832 N N . LEU A 1 368 ? -3.609 -1.352 -8.073 1.00 98.25 368 LEU A N 1
ATOM 2833 C CA . LEU A 1 368 ? -3.500 -0.342 -7.023 1.00 98.25 368 LEU A CA 1
ATOM 2834 C C . LEU A 1 368 ? -4.305 0.912 -7.356 1.00 98.25 368 LEU A C 1
ATOM 2836 O O . LEU A 1 368 ? -4.965 1.425 -6.460 1.00 98.25 368 LEU A O 1
ATOM 2840 N N . GLN A 1 369 ? -4.303 1.358 -8.614 1.00 98.25 369 GLN A N 1
ATOM 2841 C CA . GLN A 1 369 ? -5.177 2.435 -9.085 1.00 98.25 369 GLN A CA 1
ATOM 2842 C C . GLN A 1 369 ? -6.640 2.154 -8.725 1.00 98.25 369 GLN A C 1
ATOM 2844 O O . GLN A 1 369 ? -7.270 2.960 -8.046 1.00 98.25 369 GLN A O 1
ATOM 2849 N N . GLU A 1 370 ? -7.159 0.971 -9.059 1.00 98.19 370 GLU A N 1
ATOM 2850 C CA . GLU A 1 370 ? -8.533 0.573 -8.725 1.00 98.19 370 GLU A CA 1
ATOM 2851 C C . GLU A 1 370 ? -8.788 0.566 -7.207 1.00 98.19 370 GLU A C 1
ATOM 2853 O O . GLU A 1 370 ? -9.790 1.105 -6.728 1.00 98.19 370 GLU A O 1
ATOM 2858 N N . GLN A 1 371 ? -7.864 -0.001 -6.420 1.00 98.44 371 GLN A N 1
ATOM 2859 C CA . GLN A 1 371 ? -7.997 -0.023 -4.960 1.00 98.44 371 GLN A CA 1
ATOM 2860 C C . GLN A 1 371 ? -7.999 1.386 -4.354 1.00 98.44 371 GLN A C 1
ATOM 2862 O O . GLN A 1 371 ? -8.773 1.653 -3.431 1.00 98.44 371 GLN A O 1
ATOM 2867 N N . LEU A 1 372 ? -7.150 2.282 -4.858 1.00 98.81 372 LEU A N 1
ATOM 2868 C CA . LEU A 1 372 ? -7.021 3.652 -4.373 1.00 98.81 372 LEU A CA 1
ATOM 2869 C C . LEU A 1 372 ? -8.213 4.516 -4.802 1.00 98.81 372 LEU A C 1
ATOM 2871 O O . LEU A 1 372 ? -8.727 5.251 -3.962 1.00 98.81 372 LEU A O 1
ATOM 2875 N N . ARG A 1 373 ? -8.708 4.385 -6.042 1.00 98.62 373 ARG A N 1
ATOM 2876 C CA . ARG A 1 373 ? -9.936 5.050 -6.528 1.00 98.62 373 ARG A CA 1
ATOM 2877 C C . ARG A 1 373 ? -11.141 4.644 -5.704 1.00 98.62 373 ARG A C 1
ATOM 2879 O O . ARG A 1 373 ? -11.836 5.494 -5.149 1.00 98.62 373 ARG A O 1
ATOM 2886 N N . ARG A 1 374 ? -11.333 3.338 -5.506 1.00 98.69 374 ARG A N 1
ATOM 2887 C CA . ARG A 1 374 ? -12.409 2.845 -4.645 1.00 98.69 374 ARG A CA 1
ATOM 2888 C C . ARG A 1 374 ? -12.272 3.399 -3.231 1.00 98.69 374 ARG A C 1
ATOM 2890 O O . ARG A 1 374 ? -13.252 3.892 -2.684 1.00 98.69 374 ARG A O 1
ATOM 2897 N N . PHE A 1 375 ? -11.072 3.405 -2.656 1.00 98.81 375 PHE A N 1
ATOM 2898 C CA . PHE A 1 375 ? -10.873 3.948 -1.314 1.00 98.81 375 PHE A CA 1
ATOM 2899 C C . PHE A 1 375 ? -11.195 5.443 -1.246 1.00 98.81 375 PHE A C 1
ATOM 2901 O O . PHE A 1 375 ? -11.953 5.857 -0.370 1.00 98.81 375 PHE A O 1
ATOM 2908 N N . HIS A 1 376 ? -10.697 6.226 -2.207 1.00 98.62 376 HIS A N 1
ATOM 2909 C CA . HIS A 1 376 ? -10.969 7.653 -2.373 1.00 98.62 376 HIS A CA 1
ATOM 2910 C C . HIS A 1 376 ? -12.480 7.948 -2.402 1.00 98.62 376 HIS A C 1
ATOM 2912 O O . HIS A 1 376 ? -12.954 8.845 -1.697 1.00 98.62 376 HIS A O 1
ATOM 2918 N N . GLN A 1 377 ? -13.255 7.162 -3.152 1.00 98.50 377 GLN A N 1
ATOM 2919 C CA . GLN A 1 377 ? -14.716 7.277 -3.213 1.00 98.50 377 GLN A CA 1
ATOM 2920 C C . GLN A 1 377 ? -15.372 6.869 -1.888 1.00 98.50 377 GLN A C 1
ATOM 2922 O O . GLN A 1 377 ? -16.256 7.557 -1.370 1.00 98.50 377 GLN A O 1
ATOM 2927 N N . ARG A 1 378 ? -14.934 5.751 -1.299 1.00 98.31 378 ARG A N 1
ATOM 2928 C CA . ARG A 1 378 ? -15.542 5.187 -0.088 1.00 98.31 378 ARG A CA 1
ATOM 2929 C C . ARG A 1 378 ? -15.346 6.077 1.136 1.00 98.31 378 ARG A C 1
ATOM 2931 O O . ARG A 1 378 ? -16.302 6.242 1.885 1.00 98.31 378 ARG A O 1
ATOM 2938 N N . ILE A 1 379 ? -14.197 6.732 1.310 1.00 98.12 379 ILE A N 1
ATOM 2939 C CA . ILE A 1 379 ? -13.986 7.682 2.422 1.00 98.12 379 ILE A CA 1
ATOM 2940 C C . ILE A 1 379 ? -14.749 9.010 2.251 1.00 98.12 379 ILE A C 1
ATOM 2942 O O . ILE A 1 379 ? -14.866 9.778 3.205 1.00 98.12 379 ILE A O 1
ATOM 2946 N N . ARG A 1 380 ? -15.287 9.302 1.060 1.00 97.75 380 ARG A N 1
ATOM 2947 C CA . ARG A 1 380 ? -16.222 10.424 0.821 1.00 97.75 380 ARG A CA 1
ATOM 2948 C C . ARG A 1 380 ? -17.684 10.029 1.003 1.00 97.75 380 ARG A C 1
ATOM 2950 O O . ARG A 1 380 ? -18.531 10.887 1.227 1.00 97.75 380 ARG A O 1
ATOM 2957 N N . LYS A 1 381 ? -17.979 8.736 0.876 1.00 97.62 381 LYS A N 1
ATOM 2958 C CA . LYS A 1 381 ? -19.322 8.173 1.026 1.00 97.62 381 LYS A CA 1
ATOM 2959 C C . LYS A 1 381 ? -19.623 7.774 2.470 1.00 97.62 381 LYS A C 1
ATOM 2961 O O . LYS A 1 381 ? -20.702 8.060 2.979 1.00 97.62 381 LYS A O 1
ATOM 2966 N N . PHE A 1 382 ? -18.693 7.079 3.115 1.00 98.44 382 PHE A N 1
ATOM 2967 C CA . PHE A 1 382 ? -18.855 6.552 4.464 1.00 98.44 382 PHE A CA 1
ATOM 2968 C C . PHE A 1 382 ? -18.372 7.530 5.523 1.00 98.44 382 PHE A C 1
ATOM 2970 O O . PHE A 1 382 ? -17.535 8.395 5.264 1.00 98.44 382 PHE A O 1
ATOM 2977 N N . ARG A 1 383 ? -18.898 7.360 6.738 1.00 98.44 383 ARG A N 1
ATOM 2978 C CA . ARG A 1 383 ? -18.447 8.089 7.921 1.00 98.44 383 ARG A CA 1
ATOM 2979 C C . ARG A 1 383 ? -17.246 7.365 8.511 1.00 98.44 383 ARG A C 1
ATOM 2981 O O . ARG A 1 383 ? -17.427 6.342 9.169 1.00 98.44 383 ARG A O 1
ATOM 2988 N N . VAL A 1 384 ? -16.038 7.858 8.234 1.00 98.62 384 VAL A N 1
ATOM 2989 C CA . VAL A 1 384 ? -14.798 7.240 8.723 1.00 98.62 384 VAL A CA 1
ATOM 2990 C C . VAL A 1 384 ? -14.023 8.204 9.616 1.00 98.62 384 VAL A C 1
ATOM 2992 O O . VAL A 1 384 ? -13.666 9.311 9.218 1.00 98.62 384 VAL A O 1
ATOM 2995 N N . ALA A 1 385 ? -13.742 7.777 10.840 1.00 98.44 385 ALA A N 1
ATOM 2996 C CA . ALA A 1 385 ? -12.981 8.526 11.824 1.00 98.44 385 ALA A CA 1
ATOM 2997 C C . ALA A 1 385 ? -11.588 7.904 11.989 1.00 98.44 385 ALA A C 1
ATOM 2999 O O . ALA A 1 385 ? -11.405 6.941 12.734 1.00 98.44 385 ALA A O 1
ATOM 3000 N N . PHE A 1 386 ? -10.590 8.462 11.303 1.00 98.44 386 PHE A N 1
ATOM 3001 C CA . PHE A 1 386 ? -9.205 8.007 11.401 1.00 98.44 386 PHE A CA 1
ATOM 3002 C C . PHE A 1 386 ? -8.514 8.583 12.639 1.00 98.44 386 PHE A C 1
ATOM 3004 O O . PHE A 1 386 ? -8.663 9.766 12.966 1.00 98.44 386 PHE A O 1
ATOM 3011 N N . ARG A 1 387 ? -7.721 7.751 13.311 1.00 96.75 387 ARG A N 1
ATOM 3012 C CA . ARG A 1 387 ? -6.790 8.111 14.384 1.00 96.75 387 ARG A CA 1
ATOM 3013 C C . ARG A 1 387 ? -5.417 7.599 13.985 1.00 96.75 387 ARG A C 1
ATOM 3015 O O . ARG A 1 387 ? -5.268 6.396 13.815 1.00 96.75 387 ARG A O 1
ATOM 3022 N N . VAL A 1 388 ? -4.439 8.480 13.809 1.00 95.62 388 VAL A N 1
ATOM 3023 C CA . VAL A 1 388 ? -3.078 8.075 13.421 1.00 95.62 388 VAL A CA 1
ATOM 3024 C C . VAL A 1 388 ? -2.124 8.353 14.570 1.00 95.62 388 VAL A C 1
ATOM 3026 O O . VAL A 1 388 ? -2.073 9.480 15.057 1.00 95.62 388 VAL A O 1
ATOM 3029 N N . THR A 1 389 ? -1.383 7.339 15.012 1.00 93.75 389 THR A N 1
ATOM 3030 C CA . THR A 1 389 ? -0.430 7.439 16.124 1.00 93.75 389 THR A CA 1
ATOM 3031 C C . THR A 1 389 ? 0.921 6.820 15.793 1.00 93.75 389 THR A C 1
ATOM 3033 O O . THR A 1 389 ? 1.024 5.926 14.954 1.00 93.75 389 THR A O 1
ATOM 3036 N N . ALA A 1 390 ? 1.950 7.295 16.496 1.00 92.81 390 ALA A N 1
ATOM 3037 C CA . ALA A 1 390 ? 3.332 6.851 16.359 1.00 92.81 390 ALA A CA 1
ATOM 3038 C C . ALA A 1 390 ? 3.886 6.300 17.690 1.00 92.81 390 ALA A C 1
ATOM 3040 O O . ALA A 1 390 ? 4.898 6.784 18.197 1.00 92.81 390 ALA A O 1
ATOM 3041 N N . PHE A 1 391 ? 3.160 5.387 18.342 1.00 91.62 391 PHE A N 1
ATOM 3042 C CA . PHE A 1 391 ? 3.537 4.858 19.655 1.00 91.62 391 PHE A CA 1
ATOM 3043 C C . PHE A 1 391 ? 3.904 3.380 19.567 1.00 91.62 391 PHE A C 1
ATOM 3045 O O . PHE A 1 391 ? 3.258 2.605 18.862 1.00 91.62 391 PHE A O 1
ATOM 3052 N N . GLU A 1 392 ? 4.875 2.957 20.374 1.00 89.62 392 GLU A N 1
ATOM 3053 C CA . GLU A 1 392 ? 5.066 1.533 20.651 1.00 89.62 392 GLU A CA 1
ATOM 3054 C C . GLU A 1 392 ? 3.761 0.898 21.145 1.00 89.62 392 GLU A C 1
ATOM 3056 O O . GLU A 1 392 ? 3.032 1.495 21.940 1.00 89.62 392 GLU A O 1
ATOM 3061 N N . ALA A 1 393 ? 3.456 -0.312 20.672 1.00 88.69 393 ALA A N 1
ATOM 3062 C CA . ALA A 1 393 ? 2.136 -0.927 20.835 1.00 88.69 393 ALA A CA 1
ATOM 3063 C C . ALA A 1 393 ? 1.690 -1.039 22.306 1.00 88.69 393 ALA A C 1
ATOM 3065 O O . ALA A 1 393 ? 0.528 -0.791 22.633 1.00 88.69 393 ALA A O 1
ATOM 3066 N N . THR A 1 394 ? 2.615 -1.385 23.203 1.00 87.62 394 THR A N 1
ATOM 3067 C CA . THR A 1 394 ? 2.353 -1.496 24.647 1.00 87.62 394 THR A CA 1
ATOM 3068 C C . THR A 1 394 ? 2.155 -0.128 25.296 1.00 87.62 394 THR A C 1
ATOM 3070 O O . THR A 1 394 ? 1.201 0.057 26.046 1.00 87.62 394 THR A O 1
ATOM 3073 N N . ASN A 1 395 ? 2.980 0.858 24.937 1.00 90.62 395 ASN A N 1
ATOM 3074 C CA . ASN A 1 395 ? 2.832 2.232 25.412 1.00 90.62 395 ASN A CA 1
ATOM 3075 C C . ASN A 1 395 ? 1.504 2.851 24.944 1.00 90.62 395 ASN A C 1
ATOM 3077 O O . ASN A 1 395 ? 0.818 3.498 25.728 1.00 90.62 395 ASN A O 1
ATOM 3081 N N . LEU A 1 396 ? 1.089 2.612 23.695 1.00 91.88 396 LEU A N 1
ATOM 3082 C CA . LEU A 1 396 ? -0.223 3.036 23.200 1.00 91.88 396 LEU A CA 1
ATOM 3083 C C . LEU A 1 396 ? -1.353 2.486 24.078 1.00 91.88 396 LEU A C 1
ATOM 3085 O O . LEU A 1 396 ? -2.247 3.237 24.469 1.00 91.88 396 LEU A O 1
ATOM 3089 N N . ALA A 1 397 ? -1.306 1.193 24.406 1.00 90.19 397 ALA A N 1
ATOM 3090 C CA . ALA A 1 397 ? -2.304 0.576 25.271 1.00 90.19 397 ALA A CA 1
ATOM 3091 C C . ALA A 1 397 ? -2.337 1.244 26.656 1.00 90.19 397 ALA A C 1
ATOM 3093 O O . ALA A 1 397 ? -3.418 1.580 27.142 1.00 90.19 397 ALA A O 1
ATOM 3094 N N . ASP A 1 398 ? -1.175 1.506 27.258 1.00 91.81 398 ASP A N 1
ATOM 3095 C CA . ASP A 1 398 ? -1.071 2.197 28.547 1.00 91.81 398 ASP A CA 1
ATOM 3096 C C . ASP A 1 398 ? -1.626 3.626 28.492 1.00 91.81 398 ASP A C 1
ATOM 3098 O O . ASP A 1 398 ? -2.362 4.037 29.390 1.00 91.81 398 ASP A O 1
ATOM 3102 N N . LEU A 1 399 ? -1.330 4.377 27.429 1.00 93.19 399 LEU A N 1
ATOM 3103 C CA . LEU A 1 399 ? -1.843 5.734 27.227 1.00 93.19 399 LEU A CA 1
ATOM 3104 C C . LEU A 1 399 ? -3.374 5.756 27.092 1.00 93.19 399 LEU A C 1
ATOM 3106 O O . LEU A 1 399 ? -4.015 6.635 27.672 1.00 93.19 399 LEU A O 1
ATOM 3110 N N . ILE A 1 400 ? -3.962 4.788 26.379 1.00 93.38 400 ILE A N 1
ATOM 3111 C CA . ILE A 1 400 ? -5.423 4.634 26.279 1.00 93.38 400 ILE A CA 1
ATOM 3112 C C . ILE A 1 400 ? -6.007 4.279 27.651 1.00 93.38 400 ILE A C 1
ATOM 3114 O O . ILE A 1 400 ? -6.939 4.936 28.107 1.00 93.38 400 ILE A O 1
ATOM 3118 N N . MET A 1 401 ? -5.452 3.281 28.348 1.00 92.25 401 MET A N 1
ATOM 3119 C CA . MET A 1 401 ? -5.954 2.841 29.660 1.00 92.25 401 MET A CA 1
ATOM 3120 C C . MET A 1 401 ? -5.875 3.935 30.730 1.00 92.25 401 MET A C 1
ATOM 3122 O O . MET A 1 401 ? -6.744 4.007 31.595 1.00 92.25 401 MET A O 1
ATOM 3126 N N . GLN A 1 402 ? -4.859 4.796 30.663 1.00 95.00 402 GLN A N 1
ATOM 3127 C CA . GLN A 1 402 ? -4.685 5.950 31.552 1.00 95.00 402 GLN A CA 1
ATOM 3128 C C . GLN A 1 402 ? -5.508 7.176 31.123 1.00 95.00 402 GLN A C 1
ATOM 3130 O O . GLN A 1 402 ? -5.331 8.249 31.696 1.00 95.00 402 GLN A O 1
ATOM 3135 N N . ASP A 1 403 ? -6.379 7.038 30.117 1.00 94.50 403 ASP A N 1
ATOM 3136 C CA . ASP A 1 403 ? -7.258 8.094 29.599 1.00 94.50 403 ASP A CA 1
ATOM 3137 C C . ASP A 1 403 ? -6.508 9.313 29.021 1.00 94.50 403 ASP A C 1
ATOM 3139 O O . ASP A 1 403 ? -7.056 10.402 28.859 1.00 94.50 403 ASP A O 1
ATOM 3143 N N . LYS A 1 404 ? -5.227 9.145 28.666 1.00 93.00 404 LYS A N 1
ATOM 3144 C CA . LYS A 1 404 ? -4.372 10.238 28.168 1.00 93.00 404 LYS A CA 1
ATOM 3145 C C . LYS A 1 404 ? -4.683 10.637 26.727 1.00 93.00 404 LYS A C 1
ATOM 3147 O O . LYS A 1 404 ? -4.257 11.703 26.289 1.00 93.00 404 LYS A O 1
ATOM 3152 N N . LEU A 1 405 ? -5.411 9.797 25.990 1.00 93.31 405 LEU A N 1
ATOM 3153 C CA . LEU A 1 405 ? -5.746 10.007 24.579 1.00 93.31 405 LEU A CA 1
ATOM 3154 C C . LEU A 1 405 ? -7.238 10.298 24.338 1.00 93.31 405 LEU A C 1
ATOM 3156 O O . LEU A 1 405 ? -7.663 10.400 23.186 1.00 93.31 405 LEU A O 1
ATOM 3160 N N . SER A 1 406 ? -8.031 10.517 25.393 1.00 93.69 406 SER A N 1
ATOM 3161 C CA . SER A 1 406 ? -9.472 10.809 25.294 1.00 93.69 406 SER A CA 1
ATOM 3162 C C . SER A 1 406 ? -9.785 12.013 24.416 1.00 93.69 406 SER 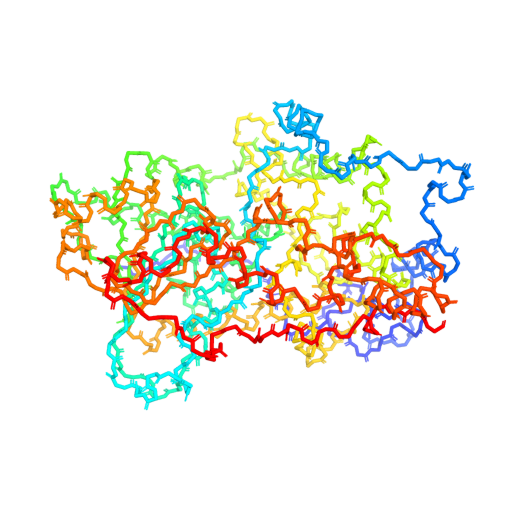A C 1
ATOM 3164 O O . SER A 1 406 ? -10.699 11.958 23.595 1.00 93.69 406 SER A O 1
ATOM 3166 N N . GLY A 1 407 ? -8.981 13.078 24.520 1.00 90.75 407 GLY A N 1
ATOM 3167 C CA . GLY A 1 407 ? -9.122 14.275 23.684 1.00 90.75 407 GLY A CA 1
ATOM 3168 C C . GLY A 1 407 ? -8.944 14.007 22.185 1.00 90.75 407 GLY A C 1
ATOM 3169 O O . GLY A 1 407 ? -9.409 14.793 21.370 1.00 90.75 407 GLY A O 1
ATOM 3170 N N . TYR A 1 408 ? -8.329 12.882 21.821 1.00 91.44 408 TYR A N 1
ATOM 3171 C CA . TYR A 1 408 ? -8.129 12.445 20.443 1.00 91.44 408 TYR A CA 1
ATOM 3172 C C . TYR A 1 408 ? -9.112 11.343 20.027 1.00 91.44 408 TYR A C 1
ATOM 3174 O O . TYR A 1 408 ? -8.870 10.622 19.065 1.00 91.44 408 TYR A O 1
ATOM 3182 N N . GLY A 1 409 ? -10.217 11.169 20.757 1.00 92.75 409 GLY A N 1
ATOM 3183 C CA . GLY A 1 409 ? -11.213 10.139 20.467 1.00 92.75 409 GLY A CA 1
ATOM 3184 C C . GLY A 1 409 ? -10.731 8.716 20.759 1.00 92.75 409 GLY A C 1
ATOM 3185 O O . GLY A 1 409 ? -11.232 7.778 20.148 1.00 92.75 409 GLY A O 1
ATOM 3186 N N . LEU A 1 410 ? -9.767 8.558 21.672 1.00 94.38 410 LEU A N 1
ATOM 3187 C CA . LEU A 1 410 ? -9.281 7.266 22.167 1.00 94.38 410 LEU A CA 1
ATOM 3188 C C . LEU A 1 410 ? -9.395 7.204 23.706 1.00 94.38 410 LEU A C 1
ATOM 3190 O O . LEU A 1 410 ? -8.372 7.183 24.395 1.00 94.38 410 LEU A O 1
ATOM 3194 N N . PRO A 1 411 ? -10.619 7.236 24.269 1.00 94.81 411 PRO A N 1
ATOM 3195 C CA . PRO A 1 411 ? -10.808 7.177 25.715 1.00 94.81 411 PRO A CA 1
ATOM 3196 C C . PRO A 1 411 ? -10.488 5.792 26.282 1.00 94.81 411 PRO A C 1
ATOM 3198 O O . PRO A 1 411 ? -10.570 4.791 25.576 1.00 94.81 411 PRO A O 1
ATOM 3201 N N . SER A 1 412 ? -10.229 5.700 27.585 1.00 94.25 412 SER A N 1
ATOM 3202 C CA . SER A 1 412 ? -10.031 4.422 28.300 1.00 94.25 412 SER A CA 1
ATOM 3203 C C . SER A 1 412 ? -11.225 3.458 28.185 1.00 94.25 412 SER A C 1
ATOM 3205 O O . SER A 1 412 ? -11.099 2.232 28.307 1.00 94.25 412 SER A O 1
ATOM 3207 N N . SER A 1 413 ? -12.409 4.002 27.903 1.00 93.56 413 SER A N 1
ATOM 3208 C CA . SER A 1 413 ? -13.634 3.250 27.645 1.00 93.56 413 SER A CA 1
ATOM 3209 C C . SER A 1 413 ? -13.729 2.673 26.229 1.00 93.56 413 SER A C 1
ATOM 3211 O O . SER A 1 413 ? -14.610 1.842 26.002 1.00 93.56 413 SER A O 1
ATOM 3213 N N . ILE A 1 414 ? -12.843 3.045 25.293 1.00 93.12 414 ILE A N 1
ATOM 3214 C CA . ILE A 1 414 ? -12.905 2.575 23.904 1.00 93.12 414 ILE A CA 1
ATOM 3215 C C . ILE A 1 414 ? -12.832 1.049 23.836 1.00 93.12 414 ILE A C 1
ATOM 3217 O O . ILE A 1 414 ? -12.110 0.391 24.595 1.00 93.12 414 ILE A O 1
ATOM 3221 N N . ARG A 1 415 ? -13.607 0.465 22.925 1.00 91.69 415 ARG A N 1
ATOM 3222 C CA . ARG A 1 415 ? -13.581 -0.964 22.618 1.00 91.69 415 ARG A CA 1
ATOM 3223 C C . ARG A 1 415 ? -13.412 -1.115 21.119 1.00 91.69 415 ARG A C 1
ATOM 3225 O O . ARG A 1 415 ? -14.108 -0.458 20.357 1.00 91.69 415 ARG A O 1
ATOM 3232 N N . PHE A 1 416 ? -12.482 -1.972 20.727 1.00 93.50 416 PHE A N 1
ATOM 3233 C CA . PHE A 1 416 ? -12.272 -2.318 19.330 1.00 93.50 416 PHE A CA 1
ATOM 3234 C C . PHE A 1 416 ? -12.983 -3.633 19.033 1.00 93.50 416 PHE A C 1
ATOM 3236 O O . PHE A 1 416 ? -12.814 -4.608 19.767 1.00 93.50 416 PHE A O 1
ATOM 3243 N N . ASP A 1 417 ? -13.744 -3.677 17.944 1.00 92.94 417 ASP A N 1
ATOM 3244 C CA . ASP A 1 417 ? -14.311 -4.914 17.414 1.00 92.94 417 ASP A CA 1
ATOM 3245 C C . ASP A 1 417 ? -13.195 -5.837 16.913 1.00 92.94 417 ASP A C 1
ATOM 3247 O O . ASP A 1 417 ? -13.278 -7.062 17.072 1.00 92.94 417 ASP A O 1
ATOM 3251 N N . ARG A 1 418 ? -12.136 -5.258 16.325 1.00 91.81 418 ARG A N 1
ATOM 3252 C CA . ARG A 1 418 ? -10.963 -5.975 15.806 1.00 91.81 418 ARG A CA 1
ATOM 3253 C C . ARG A 1 418 ? -9.665 -5.237 16.107 1.00 91.81 418 ARG A C 1
ATOM 3255 O O . ARG A 1 418 ? -9.589 -4.019 15.955 1.00 91.81 418 ARG A O 1
ATOM 3262 N N . ILE A 1 419 ? -8.634 -5.999 16.466 1.00 91.88 419 ILE A N 1
ATOM 3263 C CA . ILE A 1 419 ? -7.254 -5.516 16.576 1.00 91.88 419 ILE A CA 1
ATOM 3264 C C . ILE A 1 419 ? -6.384 -6.344 15.629 1.00 91.88 419 ILE A C 1
ATOM 3266 O O . ILE A 1 419 ? -6.173 -7.533 15.864 1.00 91.88 419 ILE A O 1
ATOM 3270 N N . ALA A 1 420 ? -5.896 -5.722 14.560 1.00 91.75 420 ALA A N 1
ATOM 3271 C CA . ALA A 1 420 ? -4.925 -6.297 13.644 1.00 91.75 420 ALA A CA 1
ATOM 3272 C C . ALA A 1 420 ? -3.509 -5.946 14.119 1.00 91.75 420 ALA A C 1
ATOM 3274 O O . ALA A 1 420 ? -3.213 -4.772 14.302 1.00 91.75 420 ALA A O 1
ATOM 3275 N N . THR A 1 421 ? -2.638 -6.933 14.335 1.00 87.81 421 THR A N 1
ATOM 3276 C CA . THR A 1 421 ? -1.283 -6.724 14.892 1.00 87.81 421 THR A CA 1
ATOM 3277 C C . THR A 1 421 ? -0.169 -7.130 13.927 1.00 87.81 421 THR A C 1
ATOM 3279 O O . THR A 1 421 ? 0.902 -7.541 14.369 1.00 87.81 421 THR A O 1
ATOM 3282 N N . SER A 1 422 ? -0.436 -7.111 12.616 1.00 85.44 422 SER A N 1
ATOM 3283 C CA . SER A 1 422 ? 0.522 -7.495 11.568 1.00 85.44 422 SER A CA 1
ATOM 3284 C C . SER A 1 422 ? 1.316 -8.764 11.944 1.00 85.44 422 SER A C 1
ATOM 3286 O O . SER A 1 422 ? 0.703 -9.785 12.260 1.00 85.44 422 SER A O 1
ATOM 3288 N N . ASN A 1 423 ? 2.650 -8.715 11.958 1.00 81.31 423 ASN A N 1
ATOM 3289 C CA . ASN A 1 423 ? 3.560 -9.815 12.287 1.00 81.31 423 ASN A CA 1
ATOM 3290 C C . ASN A 1 423 ? 4.152 -9.768 13.716 1.00 81.31 423 ASN A C 1
ATOM 3292 O O . ASN A 1 423 ? 5.105 -10.495 13.993 1.00 81.31 423 ASN A O 1
ATOM 3296 N N . ILE A 1 424 ? 3.615 -8.940 14.625 1.00 80.31 424 ILE A N 1
ATOM 3297 C CA . ILE A 1 424 ? 4.137 -8.787 16.003 1.00 80.31 424 ILE A CA 1
ATOM 3298 C C . ILE A 1 424 ? 3.361 -9.597 17.053 1.00 80.31 424 ILE A C 1
ATOM 3300 O O . ILE A 1 424 ? 3.602 -9.471 18.255 1.00 80.31 424 ILE A O 1
ATOM 3304 N N . LEU A 1 425 ? 2.428 -10.453 16.620 1.00 80.44 425 LEU A N 1
ATOM 3305 C CA . LEU A 1 425 ? 1.561 -11.207 17.531 1.00 80.44 425 LEU A CA 1
ATOM 3306 C C . LEU A 1 425 ? 2.321 -12.250 18.364 1.00 80.44 425 LEU A C 1
ATOM 3308 O O . LEU A 1 425 ? 1.874 -12.598 19.454 1.00 80.44 425 LEU A O 1
ATOM 3312 N N . ASP A 1 426 ? 3.494 -12.701 17.902 1.00 70.88 426 ASP A N 1
ATOM 3313 C CA . ASP A 1 426 ? 4.329 -13.666 18.633 1.00 70.88 426 ASP A CA 1
ATOM 3314 C C . ASP A 1 426 ? 4.720 -13.182 20.048 1.00 70.88 426 ASP A C 1
ATOM 3316 O O . ASP A 1 426 ? 5.071 -14.001 20.895 1.00 70.88 426 ASP A O 1
ATOM 3320 N N . GLN A 1 427 ? 4.688 -11.865 20.306 1.00 59.19 427 GLN A N 1
ATOM 3321 C CA . GLN A 1 427 ? 5.225 -11.239 21.522 1.00 59.19 427 GLN A CA 1
ATOM 3322 C C . GLN A 1 427 ? 4.179 -10.499 22.378 1.00 59.19 427 GLN A C 1
ATOM 3324 O O . GLN A 1 427 ? 4.532 -9.949 23.421 1.00 59.19 427 GLN A O 1
ATOM 3329 N N . ILE A 1 428 ? 2.901 -10.456 21.973 1.00 56.91 428 ILE A N 1
ATOM 3330 C CA . ILE A 1 428 ? 1.893 -9.573 22.590 1.00 56.91 428 ILE A CA 1
ATOM 3331 C C . ILE A 1 428 ? 0.611 -10.336 22.947 1.00 56.91 428 ILE A C 1
ATOM 3333 O O . ILE A 1 428 ? 0.024 -11.025 22.118 1.00 56.91 428 ILE A O 1
ATOM 3337 N N . PHE A 1 429 ? 0.118 -10.144 24.177 1.00 53.91 429 PHE A N 1
ATOM 3338 C CA . PHE A 1 429 ? -1.159 -10.688 24.653 1.00 53.91 429 PHE A CA 1
ATOM 3339 C C . PHE A 1 429 ? -2.146 -9.553 24.981 1.00 53.91 429 PHE A C 1
ATOM 3341 O O . PHE A 1 429 ? -1.871 -8.726 25.848 1.00 53.91 429 PHE A O 1
ATOM 3348 N N . ILE A 1 430 ? -3.314 -9.522 24.321 1.00 55.84 430 ILE A N 1
ATOM 3349 C CA . ILE A 1 430 ? -4.374 -8.508 24.529 1.00 55.84 430 ILE A CA 1
ATOM 3350 C C . ILE A 1 430 ? -5.676 -9.191 24.980 1.00 55.84 430 ILE A C 1
ATOM 3352 O O . ILE A 1 430 ? -5.921 -10.357 24.672 1.00 55.84 430 ILE A O 1
ATOM 3356 N N . ARG A 1 431 ? -6.497 -8.483 25.773 1.00 56.09 431 ARG A N 1
ATOM 3357 C CA . ARG A 1 431 ? -7.517 -9.094 26.645 1.00 56.09 431 ARG A CA 1
ATOM 3358 C C . ARG A 1 431 ? -8.985 -8.971 26.200 1.00 56.09 431 ARG A C 1
ATOM 3360 O O . ARG A 1 431 ? -9.801 -9.633 26.824 1.00 56.09 431 ARG A O 1
ATOM 3367 N N . THR A 1 432 ? -9.359 -8.156 25.204 1.00 61.47 432 THR A N 1
ATOM 3368 C CA . THR A 1 432 ? -10.783 -7.741 25.060 1.00 61.47 432 THR A CA 1
ATOM 3369 C C . THR A 1 432 ? -11.357 -7.628 23.640 1.00 61.47 432 THR A C 1
ATOM 3371 O O . THR A 1 432 ? -12.507 -7.220 23.507 1.00 61.47 432 THR A O 1
ATOM 3374 N N . ALA A 1 433 ? -10.624 -7.995 22.586 1.00 74.00 433 ALA A N 1
ATOM 3375 C CA . ALA A 1 433 ? -11.098 -7.898 21.199 1.00 74.00 433 ALA A CA 1
ATOM 3376 C C . ALA A 1 433 ? -10.795 -9.176 20.407 1.00 74.00 433 ALA A C 1
ATOM 3378 O O . ALA A 1 433 ? -9.966 -9.989 20.822 1.00 74.00 433 ALA A O 1
ATOM 3379 N N . THR A 1 434 ? -11.430 -9.336 19.241 1.00 81.56 434 THR A N 1
ATOM 3380 C CA . THR A 1 434 ? -10.970 -10.334 18.265 1.00 81.56 434 THR A CA 1
ATOM 3381 C C . THR A 1 434 ? -9.643 -9.854 17.681 1.00 81.56 434 THR A C 1
ATOM 3383 O O . THR A 1 434 ? -9.571 -8.772 17.095 1.00 81.56 434 THR A O 1
ATOM 3386 N N . ILE A 1 435 ? -8.593 -10.653 17.861 1.00 84.69 435 ILE A N 1
ATOM 3387 C CA . ILE A 1 435 ? -7.240 -10.333 17.403 1.00 84.69 435 ILE A CA 1
ATOM 3388 C C . ILE A 1 435 ? -6.986 -11.044 16.080 1.00 84.69 435 ILE A C 1
ATOM 3390 O O . ILE A 1 435 ? -7.276 -12.234 15.939 1.00 84.69 435 ILE A O 1
ATOM 3394 N N . VAL A 1 436 ? -6.421 -10.310 15.130 1.00 84.69 436 VAL A N 1
ATOM 3395 C CA . VAL A 1 436 ? -5.993 -10.831 13.836 1.00 84.69 436 VAL A CA 1
ATOM 3396 C C . VAL A 1 436 ? -4.507 -10.547 13.689 1.00 84.69 436 VAL A C 1
ATOM 3398 O O . VAL A 1 436 ? -4.071 -9.405 13.794 1.00 84.69 436 VAL A O 1
ATOM 3401 N N . GLY A 1 437 ? -3.699 -11.575 13.470 1.00 80.88 437 GLY A N 1
ATOM 3402 C CA . GLY A 1 437 ? -2.263 -11.382 13.334 1.00 80.88 437 GLY A CA 1
ATOM 3403 C C . GLY A 1 437 ? -1.559 -12.612 12.797 1.00 80.88 437 GLY A C 1
ATOM 3404 O O . GLY A 1 437 ? -2.082 -13.726 12.834 1.00 80.88 437 GLY A O 1
ATOM 3405 N N . TYR A 1 438 ? -0.364 -12.372 12.280 1.00 81.00 438 TYR A N 1
ATOM 3406 C CA . TYR A 1 438 ? 0.535 -13.362 11.723 1.00 81.00 438 TYR A CA 1
ATOM 3407 C C . TYR A 1 438 ? 1.593 -13.727 12.767 1.00 81.00 438 TYR A C 1
ATOM 3409 O O . TYR A 1 438 ? 2.321 -12.864 13.256 1.00 81.00 438 TYR A O 1
ATOM 3417 N N . PHE A 1 439 ? 1.673 -15.011 13.111 1.00 81.12 439 PHE A N 1
ATOM 3418 C CA . PHE A 1 439 ? 2.758 -15.546 13.929 1.00 81.12 439 PHE A CA 1
ATOM 3419 C C . PHE A 1 439 ? 3.940 -15.819 13.002 1.00 81.12 439 PHE A C 1
ATOM 3421 O O . PHE A 1 439 ? 3.929 -16.786 12.241 1.00 81.12 439 PHE A O 1
ATOM 3428 N N . MET A 1 440 ? 4.941 -14.944 13.010 1.00 77.56 440 MET A N 1
ATOM 3429 C CA . MET A 1 440 ? 6.086 -15.028 12.102 1.00 77.56 440 MET A CA 1
ATOM 3430 C C . MET A 1 440 ? 7.199 -15.910 12.672 1.00 77.56 440 MET A C 1
ATOM 3432 O O . MET A 1 440 ? 7.886 -16.621 11.936 1.00 77.56 440 MET A O 1
ATOM 3436 N N . ASN A 1 441 ? 7.373 -15.874 13.992 1.00 78.62 441 ASN A N 1
ATOM 3437 C CA . ASN A 1 441 ? 8.533 -16.428 14.682 1.00 78.62 441 ASN A CA 1
ATOM 3438 C C . ASN A 1 441 ? 8.253 -17.772 15.359 1.00 78.62 441 ASN A C 1
ATOM 3440 O O . ASN A 1 441 ? 9.195 -18.454 15.754 1.00 78.62 441 ASN A O 1
ATOM 3444 N N . TRP A 1 442 ? 6.992 -18.212 15.453 1.00 81.56 442 TRP A N 1
ATOM 3445 C CA . TRP A 1 442 ? 6.639 -19.494 16.085 1.00 81.56 442 TRP A CA 1
ATOM 3446 C C . TRP A 1 442 ? 7.387 -20.707 15.499 1.00 81.56 442 TRP A C 1
ATOM 3448 O O . TRP A 1 442 ? 7.682 -21.657 16.226 1.00 81.56 442 TRP A O 1
ATOM 3458 N N . ARG A 1 443 ? 7.768 -20.649 14.213 1.00 78.38 443 ARG A N 1
ATOM 3459 C CA . ARG A 1 443 ? 8.568 -21.682 13.533 1.00 78.38 443 ARG A CA 1
ATOM 3460 C C . ARG A 1 443 ? 9.953 -21.905 14.145 1.00 78.38 443 ARG A C 1
ATOM 3462 O O . ARG A 1 443 ? 10.503 -22.990 14.011 1.00 78.38 443 ARG A O 1
ATOM 3469 N N . ALA A 1 444 ? 10.500 -20.912 14.845 1.00 76.25 444 ALA A N 1
ATOM 3470 C CA . ALA A 1 444 ? 11.748 -21.065 15.589 1.00 76.25 444 ALA A CA 1
ATOM 3471 C C . ALA A 1 444 ? 11.574 -21.930 16.853 1.00 76.25 444 ALA A C 1
ATOM 3473 O O . ALA A 1 444 ? 12.548 -22.463 17.380 1.00 76.25 444 ALA A O 1
ATOM 3474 N N . TYR A 1 445 ? 10.338 -22.082 17.339 1.00 79.94 445 TYR A N 1
ATOM 3475 C CA . TYR A 1 445 ? 10.029 -22.729 18.616 1.00 79.94 445 TYR A CA 1
ATOM 3476 C C . TYR A 1 445 ? 9.304 -24.075 18.470 1.00 79.94 445 TYR A C 1
ATOM 3478 O O . TYR A 1 445 ? 9.275 -24.856 19.422 1.00 79.94 445 TYR A O 1
ATOM 3486 N N . GLU A 1 446 ? 8.726 -24.376 17.305 1.00 83.06 446 GLU A N 1
ATOM 3487 C CA . GLU A 1 446 ? 8.048 -25.645 17.028 1.00 83.06 446 GLU A CA 1
ATOM 3488 C C . GLU A 1 446 ? 8.665 -26.317 15.801 1.00 83.06 446 GLU A C 1
ATOM 3490 O O . GLU A 1 446 ? 8.475 -25.865 14.678 1.00 83.06 446 GLU A O 1
ATOM 3495 N N . LYS A 1 447 ? 9.383 -27.431 16.000 1.00 80.25 447 LYS A N 1
ATOM 3496 C CA . LYS A 1 447 ? 10.069 -28.134 14.899 1.00 80.25 447 LYS A CA 1
ATOM 3497 C C . LYS A 1 447 ? 9.096 -28.578 13.809 1.00 80.25 447 LYS A C 1
ATOM 3499 O O . LYS A 1 447 ? 9.411 -28.471 12.634 1.00 80.25 447 LYS A O 1
ATOM 3504 N N . ALA A 1 448 ? 7.901 -29.025 14.198 1.00 82.25 448 ALA A N 1
ATOM 3505 C CA . ALA A 1 448 ? 6.861 -29.453 13.265 1.00 82.25 448 ALA A CA 1
ATOM 3506 C C . ALA A 1 448 ? 6.172 -28.290 12.523 1.00 82.25 448 ALA A C 1
ATOM 3508 O O . ALA A 1 448 ? 5.228 -28.535 11.773 1.00 82.25 448 ALA A O 1
ATOM 3509 N N . ALA A 1 449 ? 6.597 -27.038 12.738 1.00 75.81 449 ALA A N 1
ATOM 3510 C CA . ALA A 1 449 ? 6.120 -25.878 11.986 1.00 75.81 449 ALA A CA 1
ATOM 3511 C C . ALA A 1 449 ? 6.612 -25.868 10.534 1.00 75.81 449 ALA A C 1
ATOM 3513 O O . ALA A 1 449 ? 5.983 -25.235 9.685 1.00 75.81 449 ALA A O 1
ATOM 3514 N N . THR A 1 450 ? 7.722 -26.557 10.260 1.00 75.31 450 THR A N 1
ATOM 3515 C CA . THR A 1 450 ? 8.292 -26.718 8.923 1.00 75.31 450 THR A CA 1
ATOM 3516 C C . THR A 1 450 ? 8.228 -28.174 8.476 1.00 75.31 450 THR A C 1
ATOM 3518 O O . THR A 1 450 ? 8.066 -29.084 9.294 1.00 75.31 450 THR A O 1
ATOM 3521 N N . VAL A 1 451 ? 8.391 -28.394 7.170 1.00 69.94 451 VAL A N 1
ATOM 3522 C CA . VAL A 1 451 ? 8.436 -29.740 6.579 1.00 69.94 451 VAL A CA 1
ATOM 3523 C C . VAL A 1 451 ? 9.521 -30.616 7.223 1.00 69.94 451 VAL A C 1
ATOM 3525 O O . VAL A 1 451 ? 9.299 -31.800 7.440 1.00 69.94 451 VAL A O 1
ATOM 3528 N N . ASP A 1 452 ? 10.651 -30.047 7.651 1.00 67.50 452 ASP A N 1
ATOM 3529 C CA . ASP A 1 452 ? 11.736 -30.811 8.293 1.00 67.50 452 ASP A CA 1
ATOM 3530 C C . ASP A 1 452 ? 11.317 -31.511 9.591 1.00 67.50 452 ASP A C 1
ATOM 3532 O O . ASP A 1 452 ? 11.854 -32.562 9.944 1.00 67.50 452 ASP A O 1
ATOM 3536 N N . GLY A 1 453 ? 10.360 -30.933 10.318 1.00 67.62 453 GLY A N 1
ATOM 3537 C CA . GLY A 1 453 ? 9.786 -31.549 11.510 1.00 67.62 453 GLY A CA 1
ATOM 3538 C C . GLY A 1 453 ? 8.471 -32.283 11.263 1.00 67.62 453 GLY A C 1
ATOM 3539 O O . GLY A 1 453 ? 7.870 -32.748 12.235 1.00 67.62 453 GLY A O 1
ATOM 3540 N N . ALA A 1 454 ? 8.003 -32.371 10.013 1.00 69.62 454 ALA A N 1
ATOM 3541 C CA . ALA A 1 454 ? 6.801 -33.110 9.654 1.00 69.62 454 ALA A CA 1
ATOM 3542 C C . ALA A 1 454 ? 7.040 -34.631 9.704 1.00 69.62 454 ALA A C 1
ATOM 3544 O O . ALA A 1 454 ? 8.167 -35.131 9.684 1.00 69.62 454 ALA A O 1
ATOM 3545 N N . SER A 1 455 ? 5.954 -35.401 9.815 1.00 69.31 455 SER A N 1
ATOM 3546 C CA . SER A 1 455 ? 6.030 -36.865 9.840 1.00 69.31 455 SER A CA 1
ATOM 3547 C C . SER A 1 455 ? 6.548 -37.429 8.517 1.00 69.31 455 SER A C 1
ATOM 3549 O O . SER A 1 455 ? 6.248 -36.884 7.458 1.00 69.31 455 SER A O 1
ATOM 3551 N N . LYS A 1 456 ? 7.208 -38.592 8.568 1.00 68.12 456 LYS A N 1
ATOM 3552 C CA . LYS A 1 456 ? 7.789 -39.264 7.395 1.00 68.12 456 LYS A CA 1
ATOM 3553 C C . LYS A 1 456 ? 6.827 -39.393 6.202 1.00 68.12 456 LYS A C 1
ATOM 3555 O O . LYS A 1 456 ? 7.236 -39.114 5.092 1.00 68.12 456 LYS A O 1
ATOM 3560 N N . SER A 1 457 ? 5.548 -39.700 6.431 1.00 62.53 457 SER A N 1
ATOM 3561 C CA . SER A 1 457 ? 4.550 -39.809 5.353 1.00 62.53 457 SER A CA 1
ATOM 3562 C C . SER A 1 457 ? 4.280 -38.492 4.614 1.00 62.53 457 SER A C 1
ATOM 3564 O O . SER A 1 457 ? 4.089 -38.502 3.407 1.00 62.53 457 SER A O 1
ATOM 3566 N N . VAL A 1 458 ? 4.294 -37.362 5.329 1.00 60.53 458 VAL A N 1
ATOM 3567 C CA . VAL A 1 458 ? 4.152 -36.020 4.735 1.00 60.53 458 VAL A CA 1
ATOM 3568 C C . VAL A 1 458 ? 5.408 -35.674 3.939 1.00 60.53 458 VAL A C 1
ATOM 3570 O O . VAL A 1 458 ? 5.317 -35.133 2.843 1.00 60.53 458 VAL A O 1
ATOM 3573 N N . ASN A 1 459 ? 6.582 -36.044 4.454 1.00 58.31 459 ASN A N 1
ATOM 3574 C CA . ASN A 1 459 ? 7.835 -35.865 3.727 1.00 58.31 459 ASN A CA 1
ATOM 3575 C C . ASN A 1 459 ? 7.864 -36.706 2.448 1.00 58.31 459 ASN A C 1
ATOM 3577 O O . ASN A 1 459 ? 8.255 -36.178 1.416 1.00 58.31 459 ASN A O 1
ATOM 3581 N N . ASP A 1 460 ? 7.394 -37.954 2.490 1.00 60.81 460 ASP A N 1
ATOM 3582 C CA . ASP A 1 460 ? 7.333 -38.851 1.332 1.00 60.81 460 ASP A CA 1
ATOM 3583 C C . ASP A 1 460 ? 6.346 -38.332 0.253 1.00 60.81 460 ASP A C 1
ATOM 3585 O O . ASP A 1 460 ? 6.654 -38.384 -0.939 1.00 60.81 460 ASP A O 1
ATOM 3589 N N . GLU A 1 461 ? 5.192 -37.769 0.644 1.00 61.22 461 GLU A N 1
ATOM 3590 C CA . GLU A 1 461 ? 4.227 -37.140 -0.282 1.00 61.22 461 GLU A CA 1
ATOM 3591 C C . GLU A 1 461 ? 4.807 -35.897 -0.967 1.00 61.22 461 GLU A C 1
ATOM 3593 O O . GLU A 1 461 ? 4.725 -35.764 -2.191 1.00 61.22 461 GLU A O 1
ATOM 3598 N N . ILE A 1 462 ? 5.452 -35.011 -0.202 1.00 60.81 462 ILE A N 1
ATOM 3599 C CA . ILE A 1 462 ? 6.091 -33.827 -0.782 1.00 60.81 462 ILE A CA 1
ATOM 3600 C C . ILE A 1 462 ? 7.324 -34.247 -1.609 1.00 60.81 462 ILE A C 1
ATOM 3602 O O . ILE A 1 462 ? 7.605 -33.640 -2.637 1.00 60.81 462 ILE A O 1
ATOM 3606 N N . GLU A 1 463 ? 8.044 -35.315 -1.240 1.00 56.38 463 GLU A N 1
ATOM 3607 C CA . GLU A 1 463 ? 9.140 -35.887 -2.041 1.00 56.38 463 GLU A CA 1
ATOM 3608 C C . GLU A 1 463 ? 8.687 -36.472 -3.378 1.00 56.38 463 GLU A C 1
ATOM 3610 O O . GLU A 1 463 ? 9.384 -36.295 -4.379 1.00 56.38 463 GLU A O 1
ATOM 3615 N N . MET A 1 464 ? 7.509 -37.090 -3.445 1.00 52.91 464 MET A N 1
ATOM 3616 C CA . MET A 1 464 ? 6.919 -37.466 -4.730 1.00 52.91 464 MET A CA 1
ATOM 3617 C C . MET A 1 464 ? 6.650 -36.236 -5.606 1.00 52.91 464 MET A C 1
ATOM 3619 O O . MET A 1 464 ? 6.931 -36.277 -6.805 1.00 52.91 464 MET A O 1
ATOM 3623 N N . GLU A 1 465 ? 6.209 -35.113 -5.030 1.00 50.91 465 GLU A N 1
ATOM 3624 C CA . GLU A 1 465 ? 6.117 -33.847 -5.769 1.00 50.91 465 GLU A CA 1
ATOM 3625 C C . GLU A 1 465 ? 7.498 -33.286 -6.167 1.00 50.91 465 GLU A C 1
ATOM 3627 O O . GLU A 1 465 ? 7.627 -32.768 -7.278 1.00 50.91 465 GLU A O 1
ATOM 3632 N N . LYS A 1 466 ? 8.552 -33.468 -5.346 1.00 50.00 466 LYS A N 1
ATOM 3633 C CA . LYS A 1 466 ? 9.945 -33.101 -5.697 1.00 50.00 466 LYS A CA 1
ATOM 3634 C C . LYS A 1 466 ? 10.456 -33.855 -6.929 1.00 50.00 466 LYS A C 1
ATOM 3636 O O . LYS A 1 466 ? 11.218 -33.296 -7.710 1.00 50.00 466 LYS A O 1
ATOM 3641 N N . THR A 1 467 ? 10.083 -35.126 -7.115 1.00 41.69 467 THR A N 1
ATOM 3642 C CA . THR A 1 467 ? 10.602 -35.932 -8.242 1.00 41.69 467 THR A CA 1
ATOM 3643 C C . THR A 1 467 ? 10.114 -35.479 -9.619 1.00 41.69 467 THR A C 1
ATOM 3645 O O . THR A 1 467 ? 10.743 -35.822 -10.618 1.00 41.69 467 THR A O 1
ATOM 3648 N N . ASN A 1 468 ? 9.061 -34.657 -9.683 1.00 40.94 468 ASN A N 1
ATOM 3649 C CA . ASN A 1 468 ? 8.606 -34.047 -10.932 1.00 40.94 468 ASN A CA 1
ATOM 3650 C C . ASN A 1 468 ? 9.271 -32.695 -11.243 1.00 40.94 468 ASN A C 1
ATOM 3652 O O . ASN A 1 468 ? 9.168 -32.242 -12.380 1.00 40.94 468 ASN A O 1
ATOM 3656 N N . GLU A 1 469 ? 9.960 -32.052 -10.292 1.00 39.50 469 GLU A N 1
ATOM 3657 C CA . GLU A 1 469 ? 10.546 -30.718 -10.481 1.00 39.50 469 GLU A CA 1
ATOM 3658 C C . GLU A 1 469 ? 11.868 -30.578 -9.710 1.00 39.50 469 GLU A C 1
ATOM 3660 O O . GLU A 1 469 ? 11.914 -30.502 -8.482 1.00 39.50 469 GLU A O 1
ATOM 3665 N N . ALA A 1 470 ? 12.980 -30.542 -10.446 1.00 35.12 470 ALA A N 1
ATOM 3666 C CA . ALA A 1 470 ? 14.303 -30.402 -9.862 1.00 35.12 470 ALA A CA 1
ATOM 3667 C C . ALA A 1 470 ? 14.483 -29.009 -9.220 1.00 35.12 470 ALA A C 1
ATOM 3669 O O . ALA A 1 470 ? 14.431 -27.984 -9.896 1.00 35.12 470 ALA A O 1
ATOM 3670 N N . VAL A 1 471 ? 14.819 -29.015 -7.923 1.00 40.81 471 VAL A N 1
ATOM 3671 C CA . VAL A 1 471 ? 15.321 -27.890 -7.107 1.00 40.81 471 VAL A CA 1
ATOM 3672 C C . VAL A 1 471 ? 14.247 -26.937 -6.550 1.00 40.81 471 VAL A C 1
ATOM 3674 O O . VAL A 1 471 ? 14.192 -25.770 -6.912 1.00 40.81 471 VAL A O 1
ATOM 3677 N N . THR A 1 472 ? 13.452 -27.389 -5.577 1.00 42.50 472 THR A N 1
ATOM 3678 C CA . THR A 1 472 ? 12.684 -26.503 -4.672 1.00 42.50 472 THR A CA 1
ATOM 3679 C C . THR A 1 472 ? 13.386 -26.371 -3.316 1.00 42.50 472 THR A C 1
ATOM 3681 O O . THR A 1 472 ? 13.811 -27.377 -2.744 1.00 42.50 472 THR A O 1
ATOM 3684 N N . MET A 1 473 ? 13.506 -25.152 -2.776 1.00 47.12 473 MET A N 1
ATOM 3685 C CA . MET A 1 473 ? 14.051 -24.916 -1.426 1.00 47.12 473 MET A CA 1
ATOM 3686 C C . MET A 1 473 ? 12.996 -25.105 -0.321 1.00 47.12 473 MET A C 1
ATOM 3688 O O . MET A 1 473 ? 11.797 -24.962 -0.547 1.00 47.12 473 MET A O 1
ATOM 3692 N N . TYR A 1 474 ? 13.457 -25.355 0.907 1.00 44.16 474 TYR A N 1
ATOM 3693 C CA . TYR A 1 474 ? 12.633 -25.667 2.086 1.00 44.16 474 TYR A CA 1
ATOM 3694 C C . TYR A 1 474 ? 11.527 -24.643 2.425 1.00 44.16 474 TYR A C 1
ATOM 3696 O O . TYR A 1 474 ? 10.438 -25.048 2.827 1.00 44.16 474 TYR A O 1
ATOM 3704 N N . ASP A 1 475 ? 11.745 -23.333 2.235 1.00 47.88 475 ASP A N 1
ATOM 3705 C CA . ASP A 1 475 ? 10.697 -22.325 2.508 1.00 47.88 475 ASP A CA 1
ATOM 3706 C C . ASP A 1 475 ? 9.493 -22.449 1.564 1.00 47.88 475 ASP A C 1
ATOM 3708 O O . ASP A 1 475 ? 8.364 -22.174 1.963 1.00 47.88 475 ASP A O 1
ATOM 3712 N N . GLU A 1 476 ? 9.718 -22.889 0.325 1.00 54.00 476 GLU A N 1
ATOM 3713 C CA . GLU A 1 476 ? 8.658 -23.085 -0.669 1.00 54.00 476 GLU A CA 1
ATOM 3714 C C . GLU A 1 476 ? 7.872 -24.360 -0.373 1.00 54.00 476 GLU A C 1
ATOM 3716 O O . GLU A 1 476 ? 6.657 -24.388 -0.541 1.00 54.00 476 GLU A O 1
ATOM 3721 N N . MET A 1 477 ? 8.528 -25.383 0.175 1.00 57.03 477 MET A N 1
ATOM 3722 C CA . MET A 1 477 ? 7.851 -26.594 0.635 1.00 57.03 477 MET A CA 1
ATOM 3723 C C . MET A 1 477 ? 6.909 -26.325 1.814 1.00 57.03 477 MET A C 1
ATOM 3725 O O . MET A 1 477 ? 5.849 -26.938 1.900 1.00 57.03 477 MET A O 1
ATOM 3729 N N . ASN A 1 478 ? 7.239 -25.368 2.690 1.00 60.19 478 ASN A N 1
ATOM 3730 C CA . ASN A 1 478 ? 6.340 -24.971 3.778 1.00 60.19 478 ASN A CA 1
ATOM 3731 C C . ASN A 1 478 ? 5.015 -24.380 3.266 1.00 60.19 478 ASN A C 1
ATOM 3733 O O . ASN A 1 478 ? 4.026 -24.430 3.987 1.00 60.19 478 ASN A O 1
ATOM 3737 N N . THR A 1 479 ? 4.965 -23.856 2.034 1.00 61.62 479 THR A N 1
ATOM 3738 C CA . THR A 1 479 ? 3.708 -23.367 1.432 1.00 61.62 479 THR A CA 1
ATOM 3739 C C . THR A 1 479 ? 2.759 -24.497 1.024 1.00 61.62 479 THR A C 1
ATOM 3741 O O . THR A 1 479 ? 1.558 -24.273 0.897 1.00 61.62 479 THR A O 1
ATOM 3744 N N . LEU A 1 480 ? 3.289 -25.712 0.854 1.00 63.53 480 LEU A N 1
ATOM 3745 C CA . LEU A 1 480 ? 2.540 -26.928 0.523 1.00 63.53 480 LEU A CA 1
ATOM 3746 C C . LEU A 1 480 ? 2.140 -27.733 1.762 1.00 63.53 480 LEU A C 1
ATOM 3748 O O . LEU A 1 480 ? 1.384 -28.697 1.666 1.00 63.53 480 LEU A O 1
ATOM 3752 N N . TYR A 1 481 ? 2.648 -27.343 2.927 1.00 72.12 481 TYR A N 1
ATOM 3753 C CA . TYR A 1 481 ? 2.468 -28.062 4.172 1.00 72.12 481 TYR A CA 1
ATOM 3754 C C . TYR A 1 481 ? 1.401 -27.397 5.039 1.00 72.12 481 TYR A C 1
ATOM 3756 O O . TYR A 1 481 ? 1.581 -26.286 5.537 1.00 72.12 481 TYR A O 1
ATOM 3764 N N . ASP A 1 482 ? 0.299 -28.111 5.270 1.00 77.81 482 ASP A N 1
ATOM 3765 C CA . ASP A 1 482 ? -0.684 -27.714 6.276 1.00 77.81 482 ASP A CA 1
ATOM 3766 C C . ASP A 1 482 ? -0.097 -27.894 7.687 1.00 77.81 482 ASP A C 1
ATOM 3768 O O . ASP A 1 482 ? -0.100 -28.979 8.277 1.00 77.81 482 ASP A O 1
ATOM 3772 N N . ASN A 1 483 ? 0.395 -26.789 8.243 1.00 81.75 483 ASN A N 1
ATOM 3773 C CA . ASN A 1 483 ? 0.980 -26.724 9.576 1.00 81.75 483 ASN A CA 1
ATOM 3774 C C . ASN A 1 483 ? -0.031 -26.344 10.678 1.00 81.75 483 ASN A C 1
ATOM 3776 O O . ASN A 1 483 ? 0.373 -26.068 11.812 1.00 81.75 483 ASN A O 1
ATOM 3780 N N . SER A 1 484 ? -1.343 -26.393 10.405 1.00 83.38 484 SER A N 1
ATOM 3781 C CA . SER A 1 484 ? -2.392 -26.003 11.360 1.00 83.38 484 SER A CA 1
ATOM 3782 C C . SER A 1 484 ? -2.393 -26.842 12.647 1.00 83.38 484 SER A C 1
ATOM 3784 O O . SER A 1 484 ? -2.497 -26.306 13.755 1.00 83.38 484 SER A O 1
ATOM 3786 N N . LYS A 1 485 ? -2.222 -28.167 12.543 1.00 86.38 485 LYS A N 1
ATOM 3787 C CA . LYS A 1 485 ? -2.151 -29.077 13.705 1.00 86.38 485 LYS A CA 1
ATOM 3788 C C . LYS A 1 485 ? -0.913 -28.819 14.586 1.00 86.38 485 LYS A C 1
ATOM 3790 O O . LYS A 1 485 ? -1.084 -28.692 15.808 1.00 86.38 485 LYS A O 1
ATOM 3795 N N . PRO A 1 486 ? 0.315 -28.724 14.031 1.00 87.62 486 PRO A N 1
ATOM 3796 C CA . PRO A 1 486 ? 1.482 -28.245 14.770 1.00 87.62 486 PRO A CA 1
ATOM 3797 C C . PRO A 1 486 ? 1.253 -26.888 15.431 1.00 87.62 486 PRO A C 1
ATOM 3799 O O . PRO A 1 486 ? 1.541 -26.738 16.616 1.00 87.62 486 PRO A O 1
ATOM 3802 N N . PHE A 1 487 ? 0.660 -25.930 14.715 1.00 87.19 487 PHE A N 1
ATOM 3803 C CA . PHE A 1 487 ? 0.404 -24.590 15.236 1.00 87.19 487 PHE A CA 1
ATOM 3804 C C . PHE A 1 487 ? -0.537 -24.600 16.448 1.00 87.19 487 PHE A C 1
ATOM 3806 O O . PHE A 1 487 ? -0.229 -24.026 17.493 1.00 87.19 487 PHE A O 1
ATOM 3813 N N . LEU A 1 488 ? -1.642 -25.349 16.386 1.00 87.12 488 LEU A N 1
ATOM 3814 C CA . LEU A 1 488 ? -2.538 -25.538 17.534 1.00 87.12 488 LEU A CA 1
ATOM 3815 C C . LEU A 1 488 ? -1.833 -26.202 18.725 1.00 87.12 488 LEU A C 1
ATOM 3817 O O . LEU A 1 488 ? -2.145 -25.912 19.883 1.00 87.12 488 LEU A O 1
ATOM 3821 N N . THR A 1 489 ? -0.893 -27.108 18.459 1.00 88.19 489 THR A N 1
ATOM 3822 C CA . THR A 1 489 ? -0.080 -27.747 19.500 1.00 88.19 489 THR A CA 1
ATOM 3823 C C . THR A 1 489 ? 0.873 -26.744 20.143 1.00 88.19 489 THR A C 1
ATOM 3825 O O . THR A 1 489 ? 0.940 -26.681 21.372 1.00 88.19 489 THR A O 1
ATOM 3828 N N . TYR A 1 490 ? 1.535 -25.911 19.339 1.00 88.00 490 TYR A N 1
ATOM 3829 C CA . TYR A 1 490 ? 2.354 -24.799 19.808 1.00 88.00 490 TYR A CA 1
ATOM 3830 C C . TYR A 1 490 ? 1.545 -23.854 20.706 1.00 88.00 490 TYR A C 1
ATOM 3832 O O . TYR A 1 490 ? 1.928 -23.632 21.852 1.00 88.00 490 TYR A O 1
ATOM 3840 N N . LEU A 1 491 ? 0.366 -23.395 20.272 1.00 87.12 491 LEU A N 1
ATOM 3841 C CA . LEU A 1 491 ? -0.480 -22.511 21.083 1.00 87.12 491 LEU A CA 1
ATOM 3842 C C . LEU A 1 491 ? -0.893 -23.152 22.420 1.00 87.12 491 LEU A C 1
ATOM 3844 O O . LEU A 1 491 ? -0.901 -22.493 23.461 1.00 87.12 491 LEU A O 1
ATOM 3848 N N . LYS A 1 492 ? -1.198 -24.459 22.431 1.00 88.38 492 LYS A N 1
ATOM 3849 C CA . LYS A 1 492 ? -1.471 -25.194 23.680 1.00 88.38 492 LYS A CA 1
ATOM 3850 C C . LYS A 1 492 ? -0.259 -25.190 24.616 1.00 88.38 492 LYS A C 1
ATOM 3852 O O . LYS A 1 492 ? -0.453 -24.988 25.814 1.00 88.38 492 LYS A O 1
ATOM 3857 N N . LYS A 1 493 ? 0.960 -25.377 24.090 1.00 88.00 493 LYS A N 1
ATOM 3858 C CA . LYS A 1 493 ? 2.217 -25.294 24.862 1.00 88.00 493 LYS A CA 1
ATOM 3859 C C . LYS A 1 493 ? 2.460 -23.885 25.411 1.00 88.00 493 LYS A C 1
ATOM 3861 O O . LYS A 1 493 ? 2.893 -23.764 26.548 1.00 88.00 493 LYS A O 1
ATOM 3866 N N . GLN A 1 494 ? 2.087 -22.844 24.662 1.00 85.88 494 GLN A N 1
ATOM 3867 C CA . GLN A 1 494 ? 2.126 -21.444 25.112 1.00 85.88 494 GLN A CA 1
ATOM 3868 C C . GLN A 1 494 ? 1.013 -21.084 26.117 1.00 85.88 494 GLN A C 1
ATOM 3870 O O . GLN A 1 494 ? 0.815 -19.921 26.455 1.00 85.88 494 GLN A O 1
ATOM 3875 N N . GLY A 1 495 ? 0.251 -22.066 26.611 1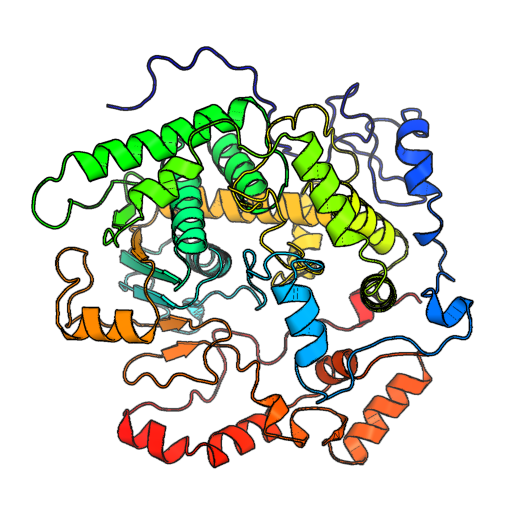.00 86.62 495 GLY A N 1
ATOM 3876 C CA . GLY A 1 495 ? -0.737 -21.839 27.660 1.00 86.62 495 GLY A CA 1
ATOM 3877 C C . GLY A 1 495 ? -2.043 -21.208 27.176 1.00 86.62 495 GLY A C 1
ATOM 3878 O O . GLY A 1 495 ? -2.766 -20.647 28.002 1.00 86.62 495 GLY A O 1
ATOM 3879 N N . LEU A 1 496 ? -2.402 -21.347 25.888 1.00 86.25 496 LEU A N 1
ATOM 3880 C CA . LEU A 1 496 ? -3.623 -20.771 25.296 1.00 86.25 496 LEU A CA 1
ATOM 3881 C C . LEU A 1 496 ? -4.872 -20.971 26.172 1.00 86.25 496 LEU A C 1
ATOM 3883 O O . LEU A 1 496 ? -5.624 -20.029 26.386 1.00 86.25 496 LEU A O 1
ATOM 3887 N N . LYS A 1 497 ? -5.083 -22.166 26.746 1.00 86.88 497 LYS A N 1
ATOM 3888 C CA . LYS A 1 497 ? -6.235 -22.426 27.635 1.00 86.88 497 LYS A CA 1
ATOM 3889 C C . LYS A 1 497 ? -6.267 -21.505 28.860 1.00 86.88 497 LYS A C 1
ATOM 3891 O O . LYS A 1 497 ? -7.338 -21.057 29.258 1.00 86.88 497 LYS A O 1
ATOM 3896 N N . SER A 1 498 ? -5.110 -21.253 29.474 1.00 86.00 498 SER A N 1
ATOM 3897 C CA . SER A 1 498 ? -5.014 -20.356 30.628 1.00 86.00 498 SER A CA 1
ATOM 3898 C C . SER A 1 498 ? -5.268 -18.915 30.208 1.00 86.00 498 SER A C 1
ATOM 3900 O O . SER A 1 498 ? -6.033 -18.231 30.882 1.00 86.00 498 SER A O 1
ATOM 3902 N N . VAL A 1 499 ? -4.688 -18.490 29.079 1.00 83.12 499 VAL A N 1
ATOM 3903 C CA . VAL A 1 499 ? -4.879 -17.144 28.523 1.00 83.12 499 VAL A CA 1
ATOM 3904 C C . VAL A 1 499 ? -6.354 -16.899 28.222 1.00 83.12 499 VAL A C 1
ATOM 3906 O O . VAL A 1 499 ? -6.923 -15.977 28.790 1.00 83.12 499 VAL A O 1
ATOM 3909 N N . LEU A 1 500 ? -7.005 -17.769 27.441 1.00 85.19 500 LEU A N 1
ATOM 3910 C CA . LEU A 1 500 ? -8.433 -17.668 27.110 1.00 85.19 500 LEU A CA 1
ATOM 3911 C C . LEU A 1 500 ? -9.314 -17.589 28.367 1.00 85.19 500 LEU A C 1
ATOM 3913 O O . LEU A 1 500 ? -10.214 -16.760 28.447 1.00 85.19 500 LEU A O 1
ATOM 3917 N N . ARG A 1 501 ? -9.011 -18.384 29.404 1.00 86.50 501 ARG A N 1
ATOM 3918 C CA . ARG A 1 501 ? -9.728 -18.321 30.687 1.00 86.50 501 ARG A CA 1
ATOM 3919 C C . ARG A 1 501 ? -9.503 -16.997 31.429 1.00 86.50 501 ARG A C 1
ATOM 3921 O O . ARG A 1 501 ? -10.439 -16.478 32.024 1.00 86.50 501 ARG A O 1
ATOM 3928 N N . GLN A 1 502 ? -8.278 -16.470 31.439 1.00 83.44 502 GLN A N 1
ATOM 3929 C CA . GLN A 1 502 ? -7.928 -15.216 32.125 1.00 83.44 502 GLN A CA 1
ATOM 3930 C C . GLN A 1 502 ? -8.447 -13.967 31.400 1.00 83.44 502 GLN A C 1
ATOM 3932 O O . GLN A 1 502 ? -8.661 -12.927 32.031 1.00 83.44 502 GLN A O 1
ATOM 3937 N N . THR A 1 503 ? -8.605 -14.046 30.080 1.00 77.62 503 THR A N 1
ATOM 3938 C CA . THR A 1 503 ? -9.112 -12.953 29.244 1.00 77.62 503 THR A CA 1
ATOM 3939 C C . THR A 1 503 ? -10.612 -13.049 28.990 1.00 77.62 503 THR A C 1
ATOM 3941 O O . THR A 1 503 ? -11.216 -12.057 28.605 1.00 77.62 503 THR A O 1
ATOM 3944 N N . GLY A 1 504 ? -11.226 -14.213 29.222 1.00 82.38 504 GLY A N 1
ATOM 3945 C CA . GLY A 1 504 ? -12.622 -14.468 28.864 1.00 82.38 504 GLY A CA 1
ATOM 3946 C C . GLY A 1 504 ? -12.843 -14.598 27.353 1.00 82.38 504 GLY A C 1
ATOM 3947 O O . GLY A 1 504 ? -13.984 -14.564 26.903 1.00 82.38 504 GLY A O 1
ATOM 3948 N N . LEU A 1 505 ? -11.769 -14.730 26.568 1.00 82.06 505 LEU A N 1
ATOM 3949 C CA . LEU A 1 505 ? -11.836 -14.917 25.121 1.00 82.06 505 LEU A CA 1
ATOM 3950 C C . LEU A 1 505 ? -12.045 -16.395 24.771 1.00 82.06 505 LEU A C 1
ATOM 3952 O O . LEU A 1 505 ? -11.705 -17.297 25.537 1.00 82.06 505 LEU A O 1
ATOM 3956 N N . THR A 1 506 ? -12.537 -16.651 23.563 1.00 85.44 506 THR A N 1
ATOM 3957 C CA . THR A 1 506 ? -12.668 -17.997 22.990 1.00 85.44 506 THR A CA 1
ATOM 3958 C C . THR A 1 506 ? -11.889 -18.094 21.686 1.00 85.44 506 THR A C 1
ATOM 3960 O O . THR A 1 506 ? -11.831 -17.132 20.922 1.00 85.44 506 THR A O 1
ATOM 3963 N N . LEU A 1 507 ? -11.313 -19.264 21.402 1.00 83.81 507 LEU A N 1
ATOM 3964 C CA . LEU A 1 507 ? -10.738 -19.528 20.085 1.00 83.81 507 LEU A CA 1
ATOM 3965 C C . LEU A 1 507 ? -11.877 -19.701 19.076 1.00 83.81 507 LEU A C 1
ATOM 3967 O O . LEU A 1 507 ? -12.791 -20.488 19.313 1.00 83.81 507 LEU A O 1
ATOM 3971 N N . LYS A 1 508 ? -11.820 -18.977 17.959 1.00 80.31 508 LYS A N 1
ATOM 3972 C CA . LYS A 1 508 ? -12.798 -19.124 16.880 1.00 80.31 508 LYS A CA 1
ATOM 3973 C C . LYS A 1 508 ? -12.587 -20.466 16.173 1.00 80.31 508 LYS A C 1
ATOM 3975 O O . LYS A 1 508 ? -11.460 -20.785 15.808 1.00 80.31 508 LYS A O 1
ATOM 3980 N N . GLU A 1 509 ? -13.655 -21.236 15.975 1.00 79.12 509 GLU A N 1
ATOM 3981 C CA . GLU A 1 509 ? -13.574 -22.563 15.337 1.00 79.12 509 GLU A CA 1
ATOM 3982 C C . GLU A 1 509 ? -13.340 -22.485 13.820 1.00 79.12 509 GLU A C 1
ATOM 3984 O O . GLU A 1 509 ? -12.737 -23.386 13.244 1.00 79.12 509 GLU A O 1
ATOM 3989 N N . GLY A 1 510 ? -13.780 -21.396 13.180 1.00 77.56 510 GLY A N 1
ATOM 3990 C CA . GLY A 1 510 ? -13.598 -21.147 11.751 1.00 77.56 510 GLY A CA 1
ATOM 3991 C C . GLY A 1 510 ? -12.948 -19.794 11.476 1.00 77.56 510 GLY A C 1
ATOM 3992 O O . GLY A 1 510 ? -13.327 -18.774 12.059 1.00 77.56 510 GLY A O 1
ATOM 3993 N N . HIS A 1 511 ? -11.986 -19.768 10.555 1.00 77.62 511 HIS A N 1
ATOM 3994 C CA . HIS A 1 511 ? -11.396 -18.522 10.076 1.00 77.62 511 HIS A CA 1
ATOM 3995 C C . HIS A 1 511 ? -12.347 -17.839 9.085 1.00 77.62 511 HIS A C 1
ATOM 3997 O O . HIS A 1 511 ? -12.622 -18.376 8.017 1.00 77.62 511 HIS A O 1
ATOM 4003 N N . THR A 1 512 ? -12.853 -16.655 9.437 1.00 83.31 512 THR A N 1
ATOM 4004 C CA . THR A 1 512 ? -13.740 -15.861 8.562 1.00 83.31 512 THR A CA 1
ATOM 4005 C C . THR A 1 512 ? -13.090 -14.579 8.050 1.00 83.31 512 THR A C 1
ATOM 4007 O O . THR A 1 512 ? -13.673 -13.909 7.215 1.00 83.31 512 THR A O 1
ATOM 4010 N N . ILE A 1 513 ? -11.910 -14.210 8.553 1.00 79.62 513 ILE A N 1
ATOM 4011 C CA . ILE A 1 513 ? -11.207 -12.969 8.177 1.00 79.62 513 ILE A CA 1
ATOM 4012 C C . ILE A 1 513 ? -10.114 -13.264 7.145 1.00 79.62 513 ILE A C 1
ATOM 4014 O O . ILE A 1 513 ? -9.989 -12.566 6.145 1.00 79.62 513 ILE A O 1
ATOM 4018 N N . VAL A 1 514 ? -9.355 -14.339 7.363 1.00 72.69 514 VAL A N 1
ATOM 4019 C CA . VAL A 1 514 ? -8.320 -14.823 6.443 1.00 72.69 514 VAL A CA 1
ATOM 4020 C C . VAL A 1 514 ? -8.693 -16.250 6.033 1.00 72.69 514 VAL A C 1
ATOM 4022 O O . VAL A 1 514 ? -9.068 -17.028 6.912 1.00 72.69 514 VAL A O 1
ATOM 4025 N N . PRO A 1 515 ? -8.639 -16.621 4.743 1.00 65.62 515 PRO A N 1
ATOM 4026 C CA . PRO A 1 515 ? -8.871 -18.003 4.332 1.00 65.62 515 PRO A CA 1
ATOM 4027 C C . PRO A 1 515 ? -7.856 -18.957 4.987 1.00 65.62 515 PRO A C 1
ATOM 4029 O O . PRO A 1 515 ? -6.715 -18.582 5.241 1.00 65.62 515 PRO A O 1
ATOM 4032 N N . HIS A 1 516 ? -8.274 -20.199 5.263 1.00 62.62 516 HIS A N 1
ATOM 4033 C CA . HIS A 1 516 ? -7.460 -21.201 5.974 1.00 62.62 516 HIS A CA 1
ATOM 4034 C C . HIS A 1 516 ? -6.158 -21.560 5.239 1.00 62.62 516 HIS A C 1
ATOM 4036 O O . HIS A 1 516 ? -5.125 -21.765 5.867 1.00 62.62 516 HIS A O 1
ATOM 4042 N N . ALA A 1 517 ? -6.208 -21.577 3.911 1.00 58.00 517 ALA A N 1
ATOM 4043 C CA . ALA A 1 517 ? -5.045 -21.612 3.049 1.00 58.00 517 ALA A CA 1
ATOM 4044 C C . ALA A 1 517 ? -5.266 -20.579 1.948 1.00 58.00 517 ALA A C 1
ATOM 4046 O O . ALA A 1 517 ? -6.333 -20.550 1.326 1.00 58.00 517 ALA A O 1
ATOM 4047 N N . SER A 1 518 ? -4.264 -19.748 1.675 1.00 51.25 518 SER A N 1
ATOM 4048 C CA . SER A 1 518 ? -4.212 -19.066 0.388 1.00 51.25 518 SER A CA 1
ATOM 4049 C C . SER A 1 518 ? -4.017 -20.162 -0.651 1.00 51.25 518 SER A C 1
ATOM 4051 O O . SER A 1 518 ? -2.914 -20.683 -0.797 1.00 51.25 518 SER A O 1
ATOM 4053 N N . HIS A 1 519 ? -5.089 -20.589 -1.322 1.00 41.47 519 HIS A N 1
ATOM 4054 C CA . HIS A 1 519 ? -5.004 -21.509 -2.453 1.00 41.47 519 HIS A CA 1
ATOM 4055 C C . HIS A 1 519 ? -4.329 -20.793 -3.628 1.00 41.47 519 HIS A C 1
ATOM 4057 O O . HIS A 1 519 ? -4.950 -20.472 -4.635 1.00 41.47 519 HIS A O 1
ATOM 4063 N N . HIS A 1 520 ? -3.036 -20.528 -3.498 1.00 41.06 520 HIS A N 1
ATOM 4064 C CA . HIS A 1 520 ? -2.166 -20.260 -4.619 1.00 41.06 520 HIS A CA 1
ATOM 4065 C C . HIS A 1 520 ? -1.600 -21.616 -5.011 1.00 41.06 520 HIS A C 1
ATOM 4067 O O . HIS A 1 520 ? -0.680 -22.103 -4.355 1.00 41.06 520 HIS A O 1
ATOM 4073 N N . PRO A 1 521 ? -2.150 -22.296 -6.032 1.00 32.50 521 PRO A N 1
ATOM 4074 C CA . PRO A 1 521 ? -1.443 -23.437 -6.560 1.00 32.50 521 PRO A CA 1
ATOM 4075 C C . PRO A 1 521 ? -0.058 -22.934 -7.005 1.00 32.50 521 PRO A C 1
ATOM 4077 O O . PRO A 1 521 ? 0.015 -21.937 -7.734 1.00 32.50 521 PRO A O 1
ATOM 4080 N N . PRO A 1 522 ? 1.034 -23.638 -6.664 1.00 37.03 522 PRO A N 1
ATOM 4081 C CA . PRO A 1 522 ? 2.361 -23.373 -7.232 1.00 37.03 522 PRO A CA 1
ATOM 4082 C C . PRO A 1 522 ? 2.342 -23.297 -8.770 1.00 37.03 522 PRO A C 1
ATOM 4084 O O . PRO A 1 522 ? 3.211 -22.707 -9.406 1.00 37.03 522 PRO A O 1
ATOM 4087 N N . LYS A 1 523 ? 1.303 -23.882 -9.380 1.00 32.88 523 LYS A N 1
ATOM 4088 C CA . LYS A 1 523 ? 1.052 -23.954 -10.819 1.00 32.88 523 LYS A CA 1
ATOM 4089 C C . LYS A 1 523 ? 0.929 -22.603 -11.531 1.00 32.88 523 LYS A C 1
ATOM 4091 O O . LYS A 1 523 ? 1.072 -22.588 -12.746 1.00 32.88 523 LYS A O 1
ATOM 4096 N N . VAL A 1 524 ? 0.687 -21.478 -10.847 1.00 34.16 524 VAL A N 1
ATOM 4097 C CA . VAL A 1 524 ? 0.594 -20.163 -11.531 1.00 34.16 524 VAL A CA 1
ATOM 4098 C C . VAL A 1 524 ? 1.964 -19.672 -12.039 1.00 34.16 524 VAL A C 1
ATOM 4100 O O . VAL A 1 524 ? 2.030 -18.837 -12.947 1.00 34.16 524 VAL A O 1
ATOM 4103 N N . TYR A 1 525 ? 3.059 -20.236 -11.517 1.00 35.72 525 TYR A N 1
ATOM 4104 C CA . TYR A 1 525 ? 4.429 -19.814 -11.830 1.00 35.72 525 TYR A CA 1
ATOM 4105 C C . TYR A 1 525 ? 5.303 -20.886 -12.485 1.00 35.72 525 TYR A C 1
ATOM 4107 O O . TYR A 1 525 ? 6.395 -20.569 -12.951 1.00 35.72 525 TYR A O 1
ATOM 4115 N N . ARG A 1 526 ? 4.828 -22.130 -12.579 1.00 34.00 526 ARG A N 1
ATOM 4116 C CA . ARG A 1 526 ? 5.609 -23.241 -13.132 1.00 34.00 526 ARG A CA 1
ATOM 4117 C C . ARG A 1 526 ? 5.587 -23.217 -14.661 1.00 34.00 526 ARG A C 1
ATOM 4119 O O . ARG A 1 526 ? 4.525 -23.125 -15.277 1.00 34.00 526 ARG A O 1
ATOM 4126 N N . SER A 1 527 ? 6.769 -23.261 -15.272 1.00 29.80 527 SER A N 1
ATOM 4127 C CA . SER A 1 527 ? 6.922 -23.621 -16.682 1.00 29.80 527 SER A CA 1
ATOM 4128 C C . SER A 1 527 ? 6.461 -25.065 -16.874 1.00 29.80 527 SER A C 1
ATOM 4130 O O . SER A 1 527 ? 6.793 -25.920 -16.055 1.00 29.80 527 SER A O 1
ATOM 4132 N N . HIS A 1 528 ? 5.694 -25.318 -17.933 1.00 28.64 528 HIS A N 1
ATOM 4133 C CA . HIS A 1 528 ? 5.552 -26.670 -18.469 1.00 28.64 528 HIS A CA 1
ATOM 4134 C C . HIS A 1 528 ? 6.886 -27.198 -18.986 1.00 28.64 528 HIS A C 1
ATOM 4136 O O . HIS A 1 528 ? 7.672 -26.363 -19.494 1.00 28.64 528 HIS A O 1
#

InterPro domains:
  IPR027974 Domain of unknown function DUF4470 [PF14737] (104-199)

Foldseek 3Di:
DAPPDDDDPDPDDFFALFFCALVAVPGRDHFDAADPQQSQGGHPDDPDDCVSCVCLSPPPLLPPPDAAPCVVVVHDDDDQDDLRDCVVVVVCCVVCLQHVAQLLDAFAAQWQQCLCVLHVVDLADAAEEEEALVSECRNVLRNLLNRDPPRAYAYEYEYERLDLLSLLLRVLLLLLLQSDPDLRLSLLLSVCLRFAQFDFPVSLVVSLVSLVVVLVQQVVDPDFFGDFDRSAPQETEGEPDDPCNNVSSCCSNDQQLQFSVNSLVQLLSSLPSPSCSNVSSVVSRLFNSLLSSLVVVCSNRSGLARPSHDPVRGGGGSNSQADRPPRHGNHGSPDDNCRSYDQVLLQVQLVVSVRHSSRSSSSVSSSSSVSSSSSSVSSNVHRYYYYGYNNNPVVVLVCQCVQVCVSRVRHNPDDHQEYEHEQCPCPDADFGYHYHYDPPCLCSVQVLLFPNSPDPVLVVVVVVVCVVPPDDDRVVVSLVDLCVVSVVVSCVVVVVVVSCVVRVHDDDPDDSTDHSHPPPDSVVRDDD

pLDDT: mean 83.1, std 16.13, range [28.64, 98.81]

Organism: NCBI:txid2316362

Secondary structure (DSSP, 8-state):
--S-S-------PPP-SSPBBTTGGG--SBP-EE-TTT-S-EESSTTS-HHHHHHHHT-GGG-TT---HHHHTTPPP-PPPTT--THHHHHHHHTTTT-----SS--S----SS-GGGTT--TTS-EEEEEET--SSHHHHHHHHHS-TT--SEEEEEEE-S-HHHHHHHHHHHHHHHH-S-HHHHHHHHHHHHH-SEEEHHHHHHHHHHHHHHHHHHTT--SSPPPPEESSSS-EEE----TTHHHHHHTTSSS-SS-HHHHHHHHHHHHT-GGGHHHHHHHHHTS-HHHHHHHHHHHHH---S-TT---TTEEEE-GGGB-TTT--BSS-TT--TTTTS-HHHHHHHHHHTT--TT-HHHHHHHHHHHHHHHHHHHHHHSEEEEEEE---HHHHHHHHHTTTTGGGT--TT---SEEE-TT-GGG---SSSEEE----SGGGT-GGGSGGGS-HHHHHHHHHHHTTSS---HHHHTTTS--HHHHHHHHHHTTHHHHHHHHT----SS-SSS-SS----GGGT---

Sequence (528 aa):
MPVQGCIRELEHEEPLERIPCANGPACKESGSMVCSACRLVTYCSKVAHRKSHKQACKNPMRNDGWGPAWVTEGRIPSFPAPGGGNDEEQVLRETGVTGVGCSLWGNTPAMDTINMSLNENDPTKDISLAFIASGDLRDVIKTVNALPENYSGELTVLINDGNMHLACRNLILLLVLGSMDDEAIGTDLALHFWYSILLPAAYEQLLAGAILTFLQFVGKTKVGAPPPFQLTSTSTVMVPMAYGTEEGMLRYLGACNVPPEAARMEHIRIRNVPSQRDISSRLYYNLRPSHRVAFQEYRRTGMLLPFGADHSPYTIANSSLFEEESGKWFQDDRADPLFGRDICEVVATGKEYGASAEDVYGCLYFFLQEQLRRFHQRIRKFRVAFRVTAFEATNLADLIMQDKLSGYGLPSSIRFDRIATSNILDQIFIRTATIVGYFMNWRAYEKAATVDGASKSVNDEIEMEKTNEAVTMYDEMNTLYDNSKPFLTYLKKQGLKSVLRQTGLTLKEGHTIVPHASHHPPKVYRSH